Protein 6RB4 (pdb70)

Nearest PDB structures (foldseek):
  6rb4-assembly1_A  TM=1.003E+00  e=6.765E-76  Homo sapiens
  6r5e-assembly2_E  TM=9.962E-01  e=4.484E-69  Homo sapiens
  6r4u-assembly2_E  TM=9.972E-01  e=9.610E-68  Homo sapiens
  6r4t-assembly1_A  TM=9.961E-01  e=1.410E-67  Homo sapiens
  4mhq-assembly1_A  TM=9.924E-01  e=7.721E-68  Homo sapiens

B-factor: mean 31.28, std 14.11, range [12.16, 114.42]

GO terms:
  GO:0000287 magnesium ion binding (F, IDA)
  GO:0003899 DNA-directed RNA polymerase activity (F, IDA)
  GO:0008270 zinc ion binding (F, IDA)
  GO:0032553 ribonucleotide binding (F, IDA)
  GO:0005658 alpha DNA polymerase:primase complex (C, IDA)
  GO:0006269 DNA replication, synthesis of primer (P, IDA)
  GO:0005654 nucleoplasm (C, TAS)
  GO:0005515 protein binding (F, IPI)
  GO:0006270 DNA replication initiation (P, IDA)
  GO:0016020 membrane (C, HDA)

Organism: Homo sapiens (NCBI:txid9606)

Solvent-accessible surface area: 18601 Å² total; per-residue (Å²): 67,61,29,20,82,44,202,62,70,111,87,10,59,126,29,0,137,49,0,0,153,79,2,8,2,21,56,11,0,45,95,0,0,30,3,43,44,100,60,192,74,7,0,30,28,0,0,0,1,0,8,47,129,111,121,106,132,56,79,56,43,7,6,72,68,47,51,41,0,47,131,48,1,48,158,46,31,0,33,70,1,27,0,0,0,7,9,27,66,77,0,67,83,54,133,107,19,166,180,61,32,38,98,32,104,21,1,0,0,1,3,42,2,46,0,47,63,1,59,73,8,18,94,39,17,82,58,50,30,1,16,105,84,0,12,26,0,0,9,0,0,1,79,0,1,4,33,0,0,112,95,59,63,44,21,149,12,48,4,5,1,0,15,0,21,47,2,0,9,0,0,0,0,14,116,76,1,7,132,46,58,45,80,72,1,24,39,10,2,98,74,1,15,25,13,124,47,42,184,137,57,151,41,24,0,136,25,77,102,170,25,88,65,6,19,104,85,0,0,68,10,0,99,141,34,7,105,120,3,0,11,84,44,3,40,2,0,79,57,105,109,1,13,49,97,0,5,42,6,12,37,126,104,14,44,100,80,1,31,108,18,0,110,168,13,153,62,2,66,74,16,8,79,77,1,61,127,7,4,49,140,50,56,75,59,153,180,57,122,104,99,14,48,33,12,20,25,12,0,5,0,10,14,0,1,2,28,27,71,52,92,19,4,83,19,32,80,59,42,10,32,0,0,0,0,1,24,20,114,9,7,41,0,0,0,0,10,42,64,160,123,5,82,133,28,55,1,55,98,3,7,28,3,56,116,0,9,178,46,0,89,107,199,46,27,153,101,9,41,0,25,78,44,1,151,31,0,53,110,14,4,90,53,7,66,170,69,63,259

CATH classification: 3.90.920.10

Structure (mmCIF, N/CA/C/O backbone):
data_6RB4
#
_entry.id   6RB4
#
_cell.length_a   78.659
_cell.length_b   78.659
_cell.length_c   148.335
_cell.angle_alpha   90.00
_cell.angle_beta   90.00
_cell.angle_gamma   90.00
#
_symmetry.space_group_name_H-M   'P 43 21 2'
#
loop_
_entity.id
_entity.type
_entity.pdbx_description
1 polymer 'DNA primase small subunit'
2 non-polymer 1,2-ETHANEDIOL
3 non-polymer 'ZINC ION'
4 water water
#
loop_
_atom_site.group_PDB
_atom_site.id
_atom_site.type_symbol
_atom_site.label_atom_id
_atom_site.label_alt_id
_atom_site.label_comp_id
_atom_site.label_asym_id
_atom_site.label_entity_id
_atom_site.label_seq_id
_atom_site.pdbx_PDB_ins_code
_atom_site.Cartn_x
_atom_site.Cartn_y
_atom_site.Cartn_z
_atom_site.occupancy
_atom_site.B_iso_or_equiv
_atom_site.auth_seq_id
_atom_site.auth_comp_id
_atom_site.auth_asym_id
_atom_site.auth_atom_id
_atom_site.pdbx_PDB_model_num
ATOM 1 N N . GLY A 1 1 ? 8.240 -41.260 -13.824 1.00 31.30 -2 GLY A N 1
ATOM 2 C CA . GLY A 1 1 ? 9.607 -40.809 -14.178 1.00 23.48 -2 GLY A CA 1
ATOM 3 C C . GLY A 1 1 ? 10.651 -41.253 -13.174 1.00 27.76 -2 GLY A C 1
ATOM 4 O O . GLY A 1 1 ? 10.473 -42.243 -12.466 1.00 29.68 -2 GLY A O 1
ATOM 10 N N . THR A 1 2 ? 11.743 -40.500 -13.096 1.00 23.68 -1 THR A N 1
ATOM 11 C CA . THR A 1 2 ? 12.858 -40.820 -12.219 1.00 20.02 -1 THR A CA 1
ATOM 12 C C . THR A 1 2 ? 13.412 -39.547 -11.613 1.00 26.74 -1 THR A C 1
ATOM 13 O O . THR A 1 2 ? 13.332 -38.477 -12.213 1.00 21.78 -1 THR A O 1
ATOM 24 N N . SER A 1 3 ? 13.984 -39.677 -10.419 1.00 22.51 0 SER A N 1
ATOM 25 C CA . SER A 1 3 ? 14.657 -38.557 -9.766 1.00 20.75 0 SER A CA 1
ATOM 26 C C . SER A 1 3 ? 16.144 -38.516 -10.076 1.00 24.84 0 SER A C 1
ATOM 27 O O . SER A 1 3 ? 16.826 -37.580 -9.644 1.00 26.27 0 SER A O 1
ATOM 35 N N . MET A 1 4 ? 16.662 -39.495 -10.815 1.00 22.05 1 MET A N 1
ATOM 36 C CA . MET A 1 4 ? 18.058 -39.548 -11.254 1.00 24.57 1 MET A CA 1
ATOM 37 C C . MET A 1 4 ? 19.030 -39.751 -10.095 1.00 24.50 1 MET A C 1
ATOM 38 O O . MET A 1 4 ? 20.240 -39.569 -10.272 1.00 27.18 1 MET A O 1
ATOM 52 N N . GLU A 1 5 ? 18.530 -40.132 -8.922 1.00 26.77 2 GLU A N 1
ATOM 53 C CA . GLU A 1 5 ? 19.368 -40.260 -7.731 1.00 29.80 2 GLU A CA 1
ATOM 54 C C . GLU A 1 5 ? 20.477 -41.297 -7.929 1.00 30.44 2 GLU A C 1
ATOM 55 O O . GLU A 1 5 ? 20.237 -42.413 -8.399 1.00 32.70 2 GLU A O 1
ATOM 67 N N . THR A 1 6 ? 21.696 -40.917 -7.556 1.00 32.18 3 THR A N 1
ATOM 68 C CA . THR A 1 6 ? 22.823 -41.849 -7.543 1.00 28.18 3 THR A CA 1
ATOM 69 C C . THR A 1 6 ? 22.571 -42.940 -6.519 1.00 33.10 3 THR A C 1
ATOM 70 O O . THR A 1 6 ? 22.285 -42.650 -5.351 1.00 30.36 3 THR A O 1
ATOM 81 N N . PHE A 1 7 ? 22.701 -44.201 -6.950 1.00 28.08 4 PHE A N 1
ATOM 82 C CA . PHE A 1 7 ? 22.447 -45.297 -6.019 1.00 36.97 4 PHE A CA 1
ATOM 83 C C . PHE A 1 7 ? 23.540 -45.409 -4.958 1.00 36.24 4 PHE A C 1
ATOM 84 O O . PHE A 1 7 ? 23.241 -45.676 -3.784 1.00 33.64 4 PHE A O 1
ATOM 101 N N . ASP A 1 8 ? 24.805 -45.207 -5.346 1.00 34.32 5 ASP A N 1
ATOM 102 C CA . ASP A 1 8 ? 25.951 -45.392 -4.452 1.00 33.93 5 ASP A CA 1
ATOM 103 C C . ASP A 1 8 ? 26.866 -44.175 -4.497 1.00 34.70 5 ASP A C 1
ATOM 104 O O . ASP A 1 8 ? 27.766 -44.085 -5.343 1.00 38.30 5 ASP A O 1
ATOM 113 N N . PRO A 1 9 ? 26.669 -43.213 -3.596 1.00 32.18 6 PRO A N 1
ATOM 114 C CA . PRO A 1 9 ? 27.518 -42.018 -3.586 1.00 36.57 6 PRO A CA 1
ATOM 115 C C . PRO A 1 9 ? 28.868 -42.199 -2.908 1.00 32.73 6 PRO A C 1
ATOM 116 O O . PRO A 1 9 ? 29.589 -41.215 -2.743 1.00 30.95 6 PRO A O 1
ATOM 127 N N . THR A 1 10 ? 29.250 -43.419 -2.515 1.00 34.07 7 THR A N 1
ATOM 128 C CA . THR A 1 10 ? 30.576 -43.605 -1.937 1.00 28.49 7 THR A CA 1
ATOM 129 C C . THR A 1 10 ? 31.689 -43.478 -2.969 1.00 25.65 7 THR A C 1
ATOM 130 O O . THR A 1 10 ? 32.846 -43.363 -2.582 1.00 31.24 7 THR A O 1
ATOM 141 N N . GLU A 1 11 ? 31.353 -43.483 -4.267 1.00 31.98 8 GLU A N 1
ATOM 142 C CA . GLU A 1 11 ? 32.321 -43.263 -5.329 1.00 34.57 8 GLU A CA 1
ATOM 143 C C . GLU A 1 11 ? 32.722 -41.798 -5.480 1.00 21.98 8 GLU A C 1
ATOM 144 O O . GLU A 1 11 ? 33.772 -41.520 -6.078 1.00 27.66 8 GLU A O 1
ATOM 156 N N . LEU A 1 12 ? 31.944 -40.899 -4.916 1.00 25.61 9 LEU A N 1
ATOM 157 C CA . LEU A 1 12 ? 32.082 -39.481 -5.255 1.00 28.96 9 LEU A CA 1
ATOM 158 C C . LEU A 1 12 ? 33.454 -38.922 -4.909 1.00 25.89 9 LEU A C 1
ATOM 159 O O . LEU A 1 12 ? 34.066 -38.241 -5.761 1.00 24.06 9 LEU A O 1
ATOM 175 N N . PRO A 1 13 ? 34.025 -39.181 -3.723 1.00 24.25 10 PRO A N 1
ATOM 176 C CA . PRO A 1 13 ? 35.327 -38.568 -3.410 1.00 23.38 10 PRO A CA 1
ATOM 177 C C . PRO A 1 13 ? 36.410 -38.817 -4.443 1.00 23.32 10 PRO A C 1
ATOM 178 O O . PRO A 1 13 ? 37.102 -37.887 -4.865 1.00 22.78 10 PRO A O 1
ATOM 189 N N . GLU A 1 14 ? 36.628 -40.084 -4.863 1.00 22.06 11 GLU A N 1
ATOM 190 C CA . GLU A 1 14 ? 37.702 -40.327 -5.799 1.00 23.16 11 GLU A CA 1
ATOM 191 C C . GLU A 1 14 ? 37.377 -39.777 -7.180 1.00 19.65 11 GLU A C 1
ATOM 192 O O . GLU A 1 14 ? 38.290 -39.395 -7.915 1.00 21.66 11 GLU A O 1
ATOM 204 N N . LEU A 1 15 ? 36.092 -39.729 -7.533 1.00 20.23 12 LEU A N 1
ATOM 205 C CA . LEU A 1 15 ? 35.720 -39.159 -8.833 1.00 22.47 12 LEU A CA 1
ATOM 206 C C . LEU A 1 15 ? 35.874 -37.637 -8.834 1.00 17.86 12 LEU A C 1
ATOM 207 O O . LEU A 1 15 ? 36.472 -37.091 -9.771 1.00 20.80 12 LEU A O 1
ATOM 223 N N . LEU A 1 16 ? 35.423 -36.990 -7.759 1.00 22.97 13 LEU A N 1
ATOM 224 C CA . LEU A 1 16 ? 35.621 -35.535 -7.619 1.00 20.24 13 LEU A CA 1
ATOM 225 C C . LEU A 1 16 ? 37.089 -35.170 -7.666 1.00 25.47 13 LEU A C 1
ATOM 226 O O . LEU A 1 16 ? 37.495 -34.207 -8.342 1.00 21.67 13 LEU A O 1
ATOM 242 N N . LYS A 1 17 ? 37.942 -35.928 -6.959 1.00 22.78 14 LYS A N 1
ATOM 243 C CA . LYS A 1 17 ? 39.363 -35.599 -6.972 1.00 20.95 14 LYS A CA 1
ATOM 244 C C . LYS A 1 17 ? 39.911 -35.590 -8.388 1.00 19.31 14 LYS A C 1
ATOM 245 O O . LYS A 1 17 ? 40.673 -34.700 -8.769 1.00 24.47 14 LYS A O 1
ATOM 264 N N . LEU A 1 18 ? 39.530 -36.597 -9.193 1.00 18.97 15 LEU A N 1
ATOM 265 C CA . LEU A 1 18 ? 39.991 -36.662 -10.570 1.00 17.38 15 LEU A CA 1
ATOM 266 C C . LEU A 1 18 ? 39.396 -35.521 -11.405 1.00 20.19 15 LEU A C 1
ATOM 267 O O . LEU A 1 18 ? 40.085 -34.915 -12.224 1.00 22.92 15 LEU A O 1
ATOM 283 N N . TYR A 1 19 ? 38.122 -35.271 -11.224 1.00 20.62 16 TYR A N 1
ATOM 284 C CA . TYR A 1 19 ? 37.441 -34.194 -11.966 1.00 21.41 16 TYR A CA 1
ATOM 285 C C . TYR A 1 19 ? 38.100 -32.842 -11.701 1.00 21.05 16 TYR A C 1
ATOM 286 O O . TYR A 1 19 ? 38.472 -32.121 -12.633 1.00 21.74 16 TYR A O 1
ATOM 304 N N . TYR A 1 20 ? 38.270 -32.496 -10.435 1.00 20.63 17 TYR A N 1
ATOM 305 C CA . TYR A 1 20 ? 38.899 -31.219 -10.104 1.00 20.91 17 TYR A CA 1
ATOM 306 C C . TYR A 1 20 ? 40.376 -31.150 -10.493 1.00 22.85 17 TYR A C 1
ATOM 307 O O . TYR A 1 20 ? 40.919 -30.065 -10.663 1.00 22.38 17 TYR A O 1
ATOM 325 N N . ARG A 1 21 ? 41.072 -32.278 -10.646 1.00 23.02 18 ARG A N 1
ATOM 326 C CA . ARG A 1 21 ? 42.461 -32.214 -11.039 1.00 25.13 18 ARG A CA 1
ATOM 327 C C . ARG A 1 21 ? 42.626 -32.077 -12.547 1.00 23.29 18 ARG A C 1
ATOM 328 O O . ARG A 1 21 ? 43.532 -31.375 -13.013 1.00 28.58 18 ARG A O 1
ATOM 349 N N . ARG A 1 22 ? 41.761 -32.726 -13.326 1.00 22.69 19 ARG A N 1
ATOM 350 C CA . ARG A 1 22 ? 42.005 -32.880 -14.747 1.00 25.93 19 ARG A CA 1
ATOM 351 C C . ARG A 1 22 ? 40.909 -32.379 -15.683 1.00 22.30 19 ARG A C 1
ATOM 352 O O . ARG A 1 22 ? 41.184 -32.258 -16.886 1.00 24.49 19 ARG A O 1
ATOM 373 N N . LEU A 1 23 ? 39.692 -32.107 -15.205 1.00 24.03 20 LEU A N 1
ATOM 374 C CA . LEU A 1 23 ? 38.588 -31.811 -16.117 1.00 20.66 20 LEU A CA 1
ATOM 375 C C . LEU A 1 23 ? 37.892 -30.475 -15.866 1.00 21.90 20 LEU A C 1
ATOM 376 O O . LEU A 1 23 ? 37.388 -29.876 -16.825 1.00 22.82 20 LEU A O 1
ATOM 392 N N . PHE A 1 24 ? 37.792 -30.019 -14.622 1.00 22.64 21 PHE A N 1
ATOM 393 C CA . PHE A 1 24 ? 37.109 -28.761 -14.342 1.00 19.85 21 PHE A CA 1
ATOM 394 C C . PHE A 1 24 ? 37.786 -27.638 -15.123 1.00 22.29 21 PHE A C 1
ATOM 395 O O . PHE A 1 24 ? 39.014 -27.487 -15.054 1.00 22.49 21 PHE A O 1
ATOM 412 N N . PRO A 1 25 ? 37.026 -26.817 -15.863 1.00 20.64 22 PRO A N 1
ATOM 413 C CA . PRO A 1 25 ? 37.656 -25.815 -16.757 1.00 24.89 22 PRO A CA 1
ATOM 414 C C . PRO A 1 25 ? 38.062 -24.524 -16.048 1.00 21.45 22 PRO A C 1
ATOM 415 O O . PRO A 1 25 ? 37.409 -23.479 -16.139 1.00 19.60 22 PRO A O 1
ATOM 426 N N . TYR A 1 26 ? 39.190 -24.573 -15.332 1.00 18.40 23 TYR A N 1
ATOM 427 C CA . TYR A 1 26 ? 39.568 -23.461 -14.460 1.00 20.51 23 TYR A CA 1
ATOM 428 C C . TYR A 1 26 ? 39.836 -22.179 -15.238 1.00 19.19 23 TYR A C 1
ATOM 429 O O . TYR A 1 26 ? 39.413 -21.097 -14.815 1.00 20.21 23 TYR A O 1
ATOM 447 N N A SER A 1 27 ? 40.538 -22.266 -16.367 0.33 20.78 24 SER A N 1
ATOM 448 N N B SER A 1 27 ? 40.554 -22.267 -16.353 0.67 20.71 24 SER A N 1
ATOM 449 C CA A SER A 1 27 ? 40.937 -21.048 -17.069 0.33 22.73 24 SER A CA 1
ATOM 450 C CA B SER A 1 27 ? 40.926 -21.052 -17.075 0.67 22.74 24 SER A CA 1
ATOM 451 C C A SER A 1 27 ? 39.731 -20.334 -17.674 0.33 20.73 24 SER A C 1
ATOM 452 C C B SER A 1 27 ? 39.691 -20.336 -17.603 0.67 20.66 24 SER A C 1
ATOM 453 O O A SER A 1 27 ? 39.697 -19.097 -17.724 0.33 23.03 24 SER A O 1
ATOM 454 O O B SER A 1 27 ? 39.588 -19.100 -17.511 0.67 23.00 24 SER A O 1
ATOM 469 N N . GLN A 1 28 ? 38.739 -21.094 -18.146 1.00 19.85 25 GLN A N 1
ATOM 470 C CA . GLN A 1 28 ? 37.500 -20.492 -18.627 1.00 20.73 25 GLN A CA 1
ATOM 471 C C . GLN A 1 28 ? 36.665 -19.955 -17.477 1.00 18.26 25 GLN A C 1
ATOM 472 O O . GLN A 1 28 ? 36.075 -18.871 -17.575 1.00 18.20 25 GLN A O 1
ATOM 487 N N . TYR A 1 29 ? 36.617 -20.682 -16.356 1.00 18.93 26 TYR A N 1
ATOM 488 C CA . TYR A 1 29 ? 35.864 -20.270 -15.182 1.00 18.38 26 TYR A CA 1
ATOM 489 C C . TYR A 1 29 ? 36.387 -18.952 -14.617 1.00 16.92 26 TYR A C 1
ATOM 490 O O . TYR A 1 29 ? 35.596 -18.066 -14.271 1.00 18.74 26 TYR A O 1
ATOM 508 N N . TYR A 1 30 ? 37.696 -18.816 -14.521 1.00 19.15 27 TYR A N 1
ATOM 509 C CA . TYR A 1 30 ? 38.285 -17.565 -14.070 1.00 19.54 27 TYR A CA 1
ATOM 510 C C . TYR A 1 30 ? 38.066 -16.458 -15.085 1.00 19.91 27 TYR A C 1
ATOM 511 O O . TYR A 1 30 ? 37.741 -15.326 -14.701 1.00 21.62 27 TYR A O 1
ATOM 529 N N . ARG A 1 31 ? 38.219 -16.759 -16.377 1.00 21.13 28 ARG A N 1
ATOM 530 C CA . ARG A 1 31 ? 37.914 -15.755 -17.396 1.00 19.32 28 ARG A CA 1
ATOM 531 C C . ARG A 1 31 ? 36.505 -15.218 -17.231 1.00 19.95 28 ARG A C 1
ATOM 532 O O . ARG A 1 31 ? 36.255 -14.023 -17.453 1.00 19.81 28 ARG A O 1
ATOM 553 N N . TRP A 1 32 ? 35.556 -16.080 -16.855 1.00 16.62 29 TRP A N 1
ATOM 554 C CA . TRP A 1 32 ? 34.205 -15.628 -16.593 1.00 15.26 29 TRP A CA 1
ATOM 555 C C . TRP A 1 32 ? 34.166 -14.661 -15.414 1.00 18.87 29 TRP A C 1
ATOM 556 O O . TRP A 1 32 ? 33.815 -13.478 -15.561 1.00 18.63 29 TRP A O 1
ATOM 577 N N . LEU A 1 33 ? 34.506 -15.144 -14.219 1.00 17.44 30 LEU A N 1
ATOM 578 C CA . LEU A 1 33 ? 34.251 -14.385 -13.010 1.00 16.95 30 LEU A CA 1
ATOM 579 C C . LEU A 1 33 ? 35.262 -13.236 -12.799 1.00 16.15 30 LEU A C 1
ATOM 580 O O . LEU A 1 33 ? 34.986 -12.387 -11.961 1.00 21.43 30 LEU A O 1
ATOM 596 N N . ASN A 1 34 ? 36.348 -13.222 -13.533 1.00 18.07 31 ASN A N 1
ATOM 597 C CA . ASN A 1 34 ? 37.259 -12.070 -13.533 1.00 20.53 31 ASN A CA 1
ATOM 598 C C . ASN A 1 34 ? 36.750 -10.953 -14.426 1.00 22.10 31 ASN A C 1
ATOM 599 O O . ASN A 1 34 ? 37.225 -9.806 -14.299 1.00 21.66 31 ASN A O 1
ATOM 610 N N . TYR A 1 35 ? 35.806 -11.248 -15.315 1.00 19.97 32 TYR A N 1
ATOM 611 C CA . TYR A 1 35 ? 35.149 -10.245 -16.186 1.00 21.26 32 TYR A CA 1
ATOM 612 C C . TYR A 1 35 ? 36.175 -9.287 -16.797 1.00 22.27 32 TYR A C 1
ATOM 613 O O . TYR A 1 35 ? 36.047 -8.058 -16.728 1.00 23.09 32 TYR A O 1
ATOM 631 N N . GLY A 1 36 ? 37.176 -9.858 -17.450 1.00 21.14 33 GLY A N 1
ATOM 632 C CA . GLY A 1 36 ? 38.142 -9.098 -18.207 1.00 21.67 33 GLY A CA 1
ATOM 633 C C . GLY A 1 36 ? 39.148 -8.343 -17.378 1.00 26.95 33 GLY A C 1
ATOM 634 O O . GLY A 1 36 ? 39.989 -7.632 -17.951 1.00 28.79 33 GLY A O 1
ATOM 638 N N . GLY A 1 37 ? 39.085 -8.454 -16.057 1.00 21.16 34 GLY A N 1
ATOM 639 C CA . GLY A 1 37 ? 40.024 -7.765 -15.195 1.00 24.02 34 GLY A CA 1
ATOM 640 C C . GLY A 1 37 ? 39.848 -6.271 -15.154 1.00 31.62 34 GLY A C 1
ATOM 641 O O . GLY A 1 37 ? 40.735 -5.575 -14.653 1.00 35.84 34 GLY A O 1
ATOM 645 N N . VAL A 1 38 ? 38.720 -5.758 -15.642 1.00 26.87 35 VAL A N 1
ATOM 646 C CA . VAL A 1 38 ? 38.567 -4.303 -15.775 1.00 37.61 35 VAL A CA 1
ATOM 647 C C . VAL A 1 38 ? 37.880 -3.667 -14.576 1.00 38.96 35 VAL A C 1
ATOM 648 O O . VAL A 1 38 ? 37.695 -2.441 -14.552 1.00 32.38 35 VAL A O 1
ATOM 661 N N . ILE A 1 39 ? 37.494 -4.452 -13.577 1.00 24.21 36 ILE A N 1
ATOM 662 C CA . ILE A 1 39 ? 37.082 -3.945 -12.277 1.00 26.22 36 ILE A CA 1
ATOM 663 C C . ILE A 1 39 ? 38.029 -4.522 -11.240 1.00 33.65 36 ILE A C 1
ATOM 664 O O . ILE A 1 39 ? 38.098 -5.749 -11.059 1.00 26.31 36 ILE A O 1
ATOM 680 N N . LYS A 1 40 ? 38.764 -3.644 -10.567 1.00 28.78 37 LYS A N 1
ATOM 681 C CA . LYS A 1 40 ? 39.743 -4.083 -9.582 1.00 32.89 37 LYS A CA 1
ATOM 682 C C . LYS A 1 40 ? 39.059 -4.848 -8.456 1.00 25.80 37 LYS A C 1
ATOM 683 O O . LYS A 1 40 ? 38.042 -4.394 -7.909 1.00 27.57 37 LYS A O 1
ATOM 702 N N . ASN A 1 41 ? 39.627 -6.008 -8.123 1.00 26.80 38 ASN A N 1
ATOM 703 C CA . ASN A 1 41 ? 39.187 -6.849 -7.019 1.00 27.94 38 ASN A CA 1
ATOM 704 C C . ASN A 1 41 ? 37.861 -7.548 -7.283 1.00 25.55 38 ASN A C 1
ATOM 705 O O . ASN A 1 41 ? 37.240 -8.047 -6.339 1.00 24.58 38 ASN A O 1
ATOM 716 N N . TYR A 1 42 ? 37.388 -7.582 -8.537 1.00 21.34 39 TYR A N 1
ATOM 717 C CA . TYR A 1 42 ? 36.057 -8.147 -8.779 1.00 19.66 39 TYR A CA 1
ATOM 718 C C . TYR A 1 42 ? 36.041 -9.645 -8.482 1.00 18.48 39 TYR A C 1
ATOM 719 O O . TYR A 1 42 ? 35.079 -10.138 -7.891 1.00 20.07 39 TYR A O 1
ATOM 737 N N . PHE A 1 43 ? 37.074 -10.363 -8.915 1.00 17.12 40 PHE A N 1
ATOM 738 C CA . PHE A 1 43 ? 37.182 -11.794 -8.603 1.00 17.33 40 PHE A CA 1
ATOM 739 C C . PHE A 1 43 ? 37.514 -12.006 -7.134 1.00 21.30 40 PHE A C 1
ATOM 740 O O . PHE A 1 43 ? 36.961 -12.904 -6.483 1.00 20.33 40 PHE A O 1
ATOM 757 N N . GLN A 1 44 ? 38.429 -11.191 -6.598 1.00 21.91 41 GLN A N 1
ATOM 758 C CA . GLN A 1 44 ? 38.873 -11.363 -5.223 1.00 19.67 41 GLN A CA 1
ATOM 759 C C . GLN A 1 44 ? 37.784 -11.087 -4.208 1.00 16.73 41 GLN A C 1
ATOM 760 O O . GLN A 1 44 ? 37.864 -11.574 -3.082 1.00 20.79 41 GLN A O 1
ATOM 774 N N . HIS A 1 45 ? 36.769 -10.259 -4.537 1.00 16.16 42 HIS A N 1
ATOM 775 C CA . HIS A 1 45 ? 35.662 -9.970 -3.636 1.00 15.09 42 HIS A CA 1
ATOM 776 C C . HIS A 1 45 ? 34.420 -10.876 -3.865 1.00 15.84 42 HIS A C 1
ATOM 777 O O . HIS A 1 45 ? 33.386 -10.661 -3.236 1.00 17.62 42 HIS A O 1
ATOM 791 N N . ARG A 1 46 ? 34.553 -11.901 -4.706 1.00 18.11 43 ARG A N 1
ATOM 792 C CA . ARG A 1 46 ? 33.451 -12.824 -4.969 1.00 14.80 43 ARG A CA 1
ATOM 793 C C . ARG A 1 46 ? 33.363 -13.864 -3.849 1.00 16.62 43 ARG A C 1
ATOM 794 O O . ARG A 1 46 ? 34.370 -14.495 -3.509 1.00 17.77 43 ARG A O 1
ATOM 815 N N . GLU A 1 47 ? 32.170 -14.066 -3.311 1.00 17.79 44 GLU A N 1
ATOM 816 C CA . GLU A 1 47 ? 31.972 -15.178 -2.386 1.00 19.42 44 GLU A CA 1
ATOM 817 C C . GLU A 1 47 ? 31.776 -16.488 -3.146 1.00 19.88 44 GLU A C 1
ATOM 818 O O . GLU A 1 47 ? 30.935 -16.580 -4.048 1.00 18.37 44 GLU A O 1
ATOM 830 N N . PHE A 1 48 ? 32.513 -17.499 -2.733 1.00 15.18 45 PHE A N 1
ATOM 831 C CA . PHE A 1 48 ? 32.196 -18.896 -3.040 1.00 17.87 45 PHE A CA 1
ATOM 832 C C . PHE A 1 48 ? 31.770 -19.595 -1.749 1.00 24.28 45 PHE A C 1
ATOM 833 O O . PHE A 1 48 ? 32.181 -19.222 -0.643 1.00 20.00 45 PHE A O 1
ATOM 850 N N . SER A 1 49 ? 30.923 -20.618 -1.883 1.00 20.78 46 SER A N 1
ATOM 851 C CA . SER A 1 49 ? 30.569 -21.461 -0.748 1.00 19.27 46 SER A CA 1
ATOM 852 C C . SER A 1 49 ? 30.739 -22.915 -1.170 1.00 18.38 46 SER A C 1
ATOM 853 O O . SER A 1 49 ? 30.100 -23.344 -2.137 1.00 22.93 46 SER A O 1
ATOM 861 N N . PHE A 1 50 ? 31.590 -23.653 -0.449 1.00 17.84 47 PHE A N 1
ATOM 862 C CA . PHE A 1 50 ? 31.868 -25.057 -0.731 1.00 18.77 47 PHE A CA 1
ATOM 863 C C . PHE A 1 50 ? 31.074 -25.954 0.215 1.00 18.53 47 PHE A C 1
ATOM 864 O O . PHE A 1 50 ? 31.080 -25.747 1.432 1.00 21.27 47 PHE A O 1
ATOM 881 N N . THR A 1 51 ? 30.389 -26.958 -0.337 1.00 17.03 48 THR A N 1
ATOM 882 C CA . THR A 1 51 ? 29.761 -27.976 0.484 1.00 22.25 48 THR A CA 1
ATOM 883 C C . THR A 1 51 ? 30.652 -29.208 0.485 1.00 18.84 48 THR A C 1
ATOM 884 O O . THR A 1 51 ? 31.124 -29.628 -0.564 1.00 19.03 48 THR A O 1
ATOM 895 N N . LEU A 1 52 ? 30.914 -29.740 1.678 1.00 22.42 49 LEU A N 1
ATOM 896 C CA . LEU A 1 52 ? 31.728 -30.927 1.859 1.00 22.37 49 LEU A CA 1
ATOM 897 C C . LEU A 1 52 ? 30.820 -32.129 2.136 1.00 21.67 49 LEU A C 1
ATOM 898 O O . LEU A 1 52 ? 29.607 -32.089 1.888 1.00 21.21 49 LEU A O 1
ATOM 914 N N . LYS A 1 53 ? 31.401 -33.216 2.650 1.00 21.55 50 LYS A N 1
ATOM 915 C CA . LYS A 1 53 ? 30.596 -34.378 3.018 1.00 23.65 50 LYS A CA 1
ATOM 916 C C . LYS A 1 53 ? 29.586 -34.000 4.101 1.00 20.02 50 LYS A C 1
ATOM 917 O O . LYS A 1 53 ? 29.809 -33.107 4.919 1.00 20.82 50 LYS A O 1
ATOM 936 N N . ASP A 1 54 ? 28.458 -34.712 4.102 1.00 21.78 51 ASP A N 1
ATOM 937 C CA . ASP A 1 54 ? 27.448 -34.597 5.154 1.00 19.61 51 ASP A CA 1
ATOM 938 C C . ASP A 1 54 ? 26.760 -33.229 5.171 1.00 19.54 51 ASP A C 1
ATOM 939 O O . ASP A 1 54 ? 26.342 -32.758 6.224 1.00 22.97 51 ASP A O 1
ATOM 948 N N . ASP A 1 55 ? 26.691 -32.564 4.020 1.00 21.99 52 ASP A N 1
ATOM 949 C CA . ASP A 1 55 ? 25.996 -31.276 3.909 1.00 20.67 52 ASP A CA 1
ATOM 950 C C . ASP A 1 55 ? 26.612 -30.199 4.811 1.00 23.32 52 ASP A C 1
ATOM 951 O O . ASP A 1 55 ? 25.940 -29.229 5.189 1.00 23.59 52 ASP A O 1
ATOM 960 N N . ILE A 1 56 ? 27.866 -30.369 5.193 1.00 21.19 53 ILE A N 1
ATOM 961 C CA . ILE A 1 56 ? 28.600 -29.330 5.901 1.00 22.03 53 ILE A CA 1
ATOM 962 C C . ILE A 1 56 ? 29.158 -28.380 4.847 1.00 19.46 53 ILE A C 1
ATOM 963 O O . ILE A 1 56 ? 29.754 -28.821 3.864 1.00 23.53 53 ILE A O 1
ATOM 979 N N . TYR A 1 57 ? 28.918 -27.090 5.014 1.00 20.91 54 TYR A N 1
ATOM 980 C CA . TYR A 1 57 ? 29.384 -26.125 4.030 1.00 19.94 54 TYR A CA 1
ATOM 981 C C . TYR A 1 57 ? 30.069 -24.956 4.725 1.00 19.18 54 TYR A C 1
ATOM 982 O O . TYR A 1 57 ? 29.881 -24.695 5.909 1.00 19.30 54 TYR A O 1
ATOM 1000 N N A ILE A 1 58 ? 30.879 -24.260 3.939 0.54 23.41 55 ILE A N 1
ATOM 1001 N N B ILE A 1 58 ? 30.889 -24.238 3.965 0.46 23.41 55 ILE A N 1
ATOM 1002 C CA A ILE A 1 58 ? 31.630 -23.100 4.392 0.54 23.23 55 ILE A CA 1
ATOM 1003 C CA B ILE A 1 58 ? 31.630 -23.098 4.498 0.46 23.24 55 ILE A CA 1
ATOM 1004 C C A ILE A 1 58 ? 31.193 -21.915 3.543 0.54 23.96 55 ILE A C 1
ATOM 1005 C C B ILE A 1 58 ? 31.380 -21.897 3.599 0.46 24.40 55 ILE A C 1
ATOM 1006 O O A ILE A 1 58 ? 31.131 -22.008 2.311 0.54 25.45 55 ILE A O 1
ATOM 1007 O O B ILE A 1 58 ? 31.642 -21.956 2.389 0.46 25.25 55 ILE A O 1
ATOM 1038 N N . ARG A 1 59 ? 30.885 -20.820 4.193 1.00 25.22 56 ARG A N 1
ATOM 1039 C CA . ARG A 1 59 ? 30.529 -19.600 3.481 1.00 22.67 56 ARG A CA 1
ATOM 1040 C C . ARG A 1 59 ? 31.694 -18.613 3.472 1.00 28.53 56 ARG A C 1
ATOM 1041 O O . ARG A 1 59 ? 32.696 -18.767 4.183 1.00 26.06 56 ARG A O 1
ATOM 1063 N N . TYR A 1 60 ? 31.550 -17.614 2.612 1.00 23.60 57 TYR A N 1
ATOM 1064 C CA . TYR A 1 60 ? 32.465 -16.468 2.581 1.00 22.63 57 TYR A CA 1
ATOM 1065 C C . TYR A 1 60 ? 33.898 -16.895 2.281 1.00 30.45 57 TYR A C 1
ATOM 1066 O O . TYR A 1 60 ? 34.862 -16.349 2.812 1.00 25.13 57 TYR A O 1
ATOM 1084 N N A GLN A 1 61 ? 34.046 -17.855 1.375 0.54 20.15 58 GLN A N 1
ATOM 1085 N N B GLN A 1 61 ? 34.049 -17.885 1.419 0.46 20.16 58 GLN A N 1
ATOM 1086 C CA A GLN A 1 61 ? 35.338 -18.216 0.818 0.54 22.41 58 GLN A CA 1
ATOM 1087 C CA B GLN A 1 61 ? 35.347 -18.176 0.847 0.46 22.45 58 GLN A CA 1
ATOM 1088 C C A GLN A 1 61 ? 35.664 -17.346 -0.395 0.54 22.23 58 GLN A C 1
ATOM 1089 C C B GLN A 1 61 ? 35.633 -17.207 -0.293 0.46 22.52 58 GLN A C 1
ATOM 1090 O O A GLN A 1 61 ? 34.801 -17.064 -1.226 0.54 21.43 58 GLN A O 1
ATOM 1091 O O B GLN A 1 61 ? 34.715 -16.712 -0.960 0.46 18.68 58 GLN A O 1
ATOM 1118 N N . SER A 1 62 ? 36.913 -16.900 -0.483 1.00 23.49 59 SER A N 1
ATOM 1119 C CA . SER A 1 62 ? 37.318 -16.048 -1.587 1.00 22.60 59 SER A CA 1
ATOM 1120 C C . SER A 1 62 ? 38.772 -16.312 -1.896 1.00 22.15 59 SER A C 1
ATOM 1121 O O . SER A 1 62 ? 39.508 -16.896 -1.091 1.00 22.04 59 SER A O 1
ATOM 1130 N N . PHE A 1 63 ? 39.197 -15.889 -3.080 1.00 24.15 60 PHE A N 1
ATOM 1131 C CA . PHE A 1 63 ? 40.474 -16.312 -3.609 1.00 22.84 60 PHE A CA 1
ATOM 1132 C C . PHE A 1 63 ? 41.199 -15.152 -4.286 1.00 21.57 60 PHE A C 1
ATOM 1133 O O . PHE A 1 63 ? 40.570 -14.209 -4.769 1.00 26.17 60 PHE A O 1
ATOM 1150 N N . ASN A 1 64 ? 42.526 -15.256 -4.298 1.00 24.89 61 ASN A N 1
ATOM 1151 C CA . ASN A 1 64 ? 43.357 -14.172 -4.802 1.00 25.02 61 ASN A CA 1
ATOM 1152 C C . ASN A 1 64 ? 43.445 -14.164 -6.316 1.00 27.31 61 ASN A C 1
ATOM 1153 O O . ASN A 1 64 ? 43.599 -13.092 -6.922 1.00 27.87 61 ASN A O 1
ATOM 1164 N N . ASN A 1 65 ? 43.387 -15.337 -6.937 1.00 22.96 62 ASN A N 1
ATOM 1165 C CA . ASN A 1 65 ? 43.649 -15.496 -8.359 1.00 20.56 62 ASN A CA 1
ATOM 1166 C C . ASN A 1 65 ? 43.245 -16.909 -8.752 1.00 20.34 62 ASN A C 1
ATOM 1167 O O . ASN A 1 65 ? 42.742 -17.674 -7.927 1.00 21.83 62 ASN A O 1
ATOM 1178 N N . GLN A 1 66 ? 43.501 -17.246 -10.010 1.00 20.60 63 GLN A N 1
ATOM 1179 C CA . GLN A 1 66 ? 43.072 -18.549 -10.521 1.00 20.44 63 GLN A CA 1
ATOM 1180 C C . GLN A 1 66 ? 43.815 -19.682 -9.820 1.00 25.30 63 GLN A C 1
ATOM 1181 O O . GLN A 1 66 ? 43.219 -20.704 -9.472 1.00 22.21 63 GLN A O 1
ATOM 1195 N N . SER A 1 67 ? 45.121 -19.516 -9.616 1.00 25.92 64 SER A N 1
ATOM 1196 C CA . SER A 1 67 ? 45.919 -20.554 -8.970 1.00 23.25 64 SER A CA 1
ATOM 1197 C C . SER A 1 67 ? 45.407 -20.870 -7.573 1.00 22.44 64 SER A C 1
ATOM 1198 O O . SER A 1 67 ? 45.293 -22.043 -7.191 1.00 24.14 64 SER A O 1
ATOM 1206 N N A ASP A 1 68 ? 45.134 -19.836 -6.783 0.58 21.85 65 ASP A N 1
ATOM 1207 N N B ASP A 1 68 ? 45.055 -19.849 -6.793 0.42 21.84 65 ASP A N 1
ATOM 1208 C CA A ASP A 1 68 ? 44.575 -20.017 -5.453 0.58 23.12 65 ASP A CA 1
ATOM 1209 C CA B ASP A 1 68 ? 44.602 -20.091 -5.427 0.42 23.18 65 ASP A CA 1
ATOM 1210 C C A ASP A 1 68 ? 43.322 -20.875 -5.523 0.58 23.06 65 ASP A C 1
ATOM 1211 C C B ASP A 1 68 ? 43.231 -20.762 -5.390 0.42 23.24 65 ASP A C 1
ATOM 1212 O O A ASP A 1 68 ? 43.212 -21.897 -4.839 0.58 20.24 65 ASP A O 1
ATOM 1213 O O B ASP A 1 68 ? 42.941 -21.530 -4.463 0.42 21.27 65 ASP A O 1
ATOM 1230 N N . LEU A 1 69 ? 42.364 -20.474 -6.366 1.00 21.56 66 LEU A N 1
ATOM 1231 C CA . LEU A 1 69 ? 41.109 -21.214 -6.472 1.00 21.36 66 LEU A CA 1
ATOM 1232 C C . LEU A 1 69 ? 41.364 -22.667 -6.854 1.00 20.95 66 LEU A C 1
ATOM 1233 O O . LEU A 1 69 ? 40.786 -23.586 -6.254 1.00 22.45 66 LEU A O 1
ATOM 1250 N N . GLU A 1 70 ? 42.182 -22.886 -7.872 1.00 18.53 67 GLU A N 1
ATOM 1251 C CA . GLU A 1 70 ? 42.556 -24.247 -8.271 1.00 23.48 67 GLU A CA 1
ATOM 1252 C C . GLU A 1 70 ? 43.049 -25.064 -7.079 1.00 25.33 67 GLU A C 1
ATOM 1253 O O . GLU A 1 70 ? 42.605 -26.206 -6.846 1.00 23.03 67 GLU A O 1
ATOM 1265 N N . LYS A 1 71 ? 43.978 -24.497 -6.309 1.00 25.78 68 LYS A N 1
ATOM 1266 C CA . LYS A 1 71 ? 44.591 -25.262 -5.230 1.00 23.15 68 LYS A CA 1
ATOM 1267 C C . LYS A 1 71 ? 43.596 -25.572 -4.127 1.00 25.15 68 LYS A C 1
ATOM 1268 O O . LYS A 1 71 ? 43.607 -26.681 -3.576 1.00 24.40 68 LYS A O 1
ATOM 1287 N N A GLU A 1 72 ? 42.722 -24.619 -3.783 0.51 22.47 69 GLU A N 1
ATOM 1288 N N B GLU A 1 72 ? 42.712 -24.625 -3.802 0.49 22.48 69 GLU A N 1
ATOM 1289 C CA A GLU A 1 72 ? 41.746 -24.887 -2.738 0.51 25.50 69 GLU A CA 1
ATOM 1290 C CA B GLU A 1 72 ? 41.747 -24.869 -2.743 0.49 25.48 69 GLU A CA 1
ATOM 1291 C C A GLU A 1 72 ? 40.717 -25.911 -3.207 0.51 25.71 69 GLU A C 1
ATOM 1292 C C B GLU A 1 72 ? 40.671 -25.855 -3.189 0.49 25.74 69 GLU A C 1
ATOM 1293 O O A GLU A 1 72 ? 40.294 -26.773 -2.432 0.51 24.49 69 GLU A O 1
ATOM 1294 O O B GLU A 1 72 ? 40.164 -26.630 -2.369 0.49 24.34 69 GLU A O 1
ATOM 1317 N N . MET A 1 73 ? 40.276 -25.812 -4.466 1.00 22.04 70 MET A N 1
ATOM 1318 C CA . MET A 1 73 ? 39.296 -26.779 -4.959 1.00 22.69 70 MET A CA 1
ATOM 1319 C C . MET A 1 73 ? 39.892 -28.182 -4.970 1.00 23.72 70 MET A C 1
ATOM 1320 O O . MET A 1 73 ? 39.196 -29.158 -4.639 1.00 22.38 70 MET A O 1
ATOM 1334 N N . GLN A 1 74 ? 41.170 -28.299 -5.340 1.00 20.70 71 GLN A N 1
ATOM 1335 C CA . GLN A 1 74 ? 41.830 -29.609 -5.370 1.00 20.97 71 GLN A CA 1
ATOM 1336 C C . GLN A 1 74 ? 42.129 -30.111 -3.964 1.00 26.68 71 GLN A C 1
ATOM 1337 O O . GLN A 1 74 ? 42.156 -31.327 -3.739 1.00 24.89 71 GLN A O 1
ATOM 1351 N N . LYS A 1 75 ? 42.305 -29.210 -3.005 1.00 29.09 72 LYS A N 1
ATOM 1352 C CA . LYS A 1 75 ? 42.525 -29.600 -1.612 1.00 25.83 72 LYS A CA 1
ATOM 1353 C C . LYS A 1 75 ? 41.224 -30.030 -0.933 1.00 31.88 72 LYS A C 1
ATOM 1354 O O . LYS A 1 75 ? 41.174 -31.059 -0.253 1.00 25.28 72 LYS A O 1
ATOM 1373 N N A MET A 1 76 ? 40.154 -29.271 -1.117 0.58 24.85 73 MET A N 1
ATOM 1374 N N B MET A 1 76 ? 40.156 -29.257 -1.102 0.42 24.91 73 MET A N 1
ATOM 1375 C CA A MET A 1 76 ? 38.914 -29.532 -0.405 0.58 26.98 73 MET A CA 1
ATOM 1376 C CA B MET A 1 76 ? 38.906 -29.537 -0.409 0.42 26.98 73 MET A CA 1
ATOM 1377 C C A MET A 1 76 ? 37.977 -30.469 -1.159 0.58 22.21 73 MET A C 1
ATOM 1378 C C B MET A 1 76 ? 38.024 -30.540 -1.150 0.42 22.35 73 MET A C 1
ATOM 1379 O O A MET A 1 76 ? 37.101 -31.067 -0.532 0.58 27.25 73 MET A O 1
ATOM 1380 O O B MET A 1 76 ? 37.230 -31.234 -0.512 0.42 27.01 73 MET A O 1
ATOM 1407 N N . ASN A 1 77 ? 38.173 -30.635 -2.469 1.00 22.14 74 ASN A N 1
ATOM 1408 C CA . ASN A 1 77 ? 37.366 -31.515 -3.312 1.00 22.79 74 ASN A CA 1
ATOM 1409 C C . ASN A 1 77 ? 35.883 -31.417 -2.939 1.00 20.52 74 ASN A C 1
ATOM 1410 O O . ASN A 1 77 ? 35.254 -32.412 -2.543 1.00 23.57 74 ASN A O 1
ATOM 1422 N N . PRO A 1 78 ? 35.276 -30.247 -3.077 1.00 20.81 75 PRO A N 1
ATOM 1423 C CA . PRO A 1 78 ? 33.918 -30.053 -2.583 1.00 18.85 75 PRO A CA 1
ATOM 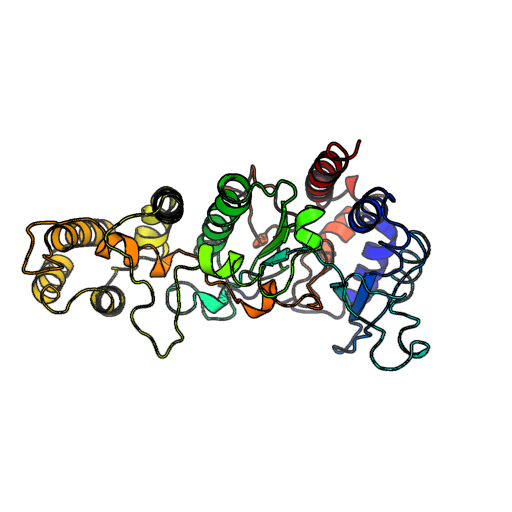1424 C C . PRO A 1 78 ? 32.878 -30.869 -3.342 1.00 19.30 75 PRO A C 1
ATOM 1425 O O . PRO A 1 78 ? 32.981 -31.067 -4.558 1.00 21.01 75 PRO A O 1
ATOM 1436 N N . TYR A 1 79 ? 31.881 -31.330 -2.598 1.00 23.05 76 TYR A N 1
ATOM 1437 C CA . TYR A 1 79 ? 30.712 -31.970 -3.192 1.00 19.20 76 TYR A CA 1
ATOM 1438 C C . TYR A 1 79 ? 29.907 -30.963 -4.008 1.00 23.15 76 TYR A C 1
ATOM 1439 O O . TYR A 1 79 ? 29.392 -31.297 -5.079 1.00 25.49 76 TYR A O 1
ATOM 1457 N N . LYS A 1 80 ? 29.770 -29.738 -3.501 1.00 21.60 77 LYS A N 1
ATOM 1458 C CA . LYS A 1 80 ? 29.004 -28.711 -4.188 1.00 23.36 77 LYS A CA 1
ATOM 1459 C C . LYS A 1 80 ? 29.796 -27.412 -4.132 1.00 23.18 77 LYS A C 1
ATOM 1460 O O . LYS A 1 80 ? 30.571 -27.190 -3.204 1.00 18.44 77 LYS A O 1
ATOM 1479 N N . ILE A 1 81 ? 29.565 -26.555 -5.129 1.00 20.39 78 ILE A N 1
ATOM 1480 C CA . ILE A 1 81 ? 30.153 -25.218 -5.186 1.00 17.27 78 ILE A CA 1
ATOM 1481 C C . ILE A 1 81 ? 29.021 -24.270 -5.507 1.00 17.12 78 ILE A C 1
ATOM 1482 O O . ILE A 1 81 ? 28.317 -24.472 -6.503 1.00 19.53 78 ILE A O 1
ATOM 1498 N N . ASP A 1 82 ? 28.813 -23.266 -4.649 1.00 17.39 79 ASP A N 1
ATOM 1499 C CA . ASP A 1 82 ? 27.856 -22.203 -4.892 1.00 15.75 79 ASP A CA 1
ATOM 1500 C C . ASP A 1 82 ? 28.601 -20.884 -5.101 1.00 18.95 79 ASP A C 1
ATOM 1501 O O . ASP A 1 82 ? 29.664 -20.660 -4.525 1.00 19.48 79 ASP A O 1
ATOM 1510 N N . ILE A 1 83 ? 28.040 -20.057 -5.980 1.00 16.89 80 ILE A N 1
ATOM 1511 C CA . ILE A 1 83 ? 28.575 -18.733 -6.277 1.00 17.42 80 ILE A CA 1
ATOM 1512 C C . ILE A 1 83 ? 27.622 -17.716 -5.685 1.00 16.86 80 ILE A C 1
ATOM 1513 O O . ILE A 1 83 ? 26.419 -17.763 -5.928 1.00 16.37 80 ILE A O 1
ATOM 1529 N N . GLY A 1 84 ? 28.180 -16.729 -4.957 1.00 16.25 81 GLY A N 1
ATOM 1530 C CA . GLY A 1 84 ? 27.383 -15.662 -4.417 1.00 18.08 81 GLY A CA 1
ATOM 1531 C C . GLY A 1 84 ? 27.737 -14.297 -5.010 1.00 14.14 81 GLY A C 1
ATOM 1532 O O . GLY A 1 84 ? 28.221 -14.212 -6.146 1.00 16.56 81 GLY A O 1
ATOM 1536 N N . ALA A 1 85 ? 27.558 -13.264 -4.205 1.00 19.37 82 ALA A N 1
ATOM 1537 C CA . ALA A 1 85 ? 27.749 -11.896 -4.665 1.00 18.27 82 ALA A CA 1
ATOM 1538 C C . ALA A 1 85 ? 29.221 -11.490 -4.657 1.00 16.51 82 ALA A C 1
ATOM 1539 O O . ALA A 1 85 ? 30.117 -12.149 -4.095 1.00 16.28 82 ALA A O 1
ATOM 1546 N N . VAL A 1 86 ? 29.483 -10.371 -5.335 1.00 17.64 83 VAL A N 1
ATOM 1547 C CA . VAL A 1 86 ? 30.730 -9.642 -5.170 1.00 17.56 83 VAL A CA 1
ATOM 1548 C C . VAL A 1 86 ? 30.516 -8.624 -4.055 1.00 17.52 83 VAL A C 1
ATOM 1549 O O . VAL A 1 86 ? 29.537 -7.873 -4.062 1.00 18.52 83 VAL A O 1
ATOM 1562 N N . TYR A 1 87 ? 31.416 -8.628 -3.081 1.00 18.74 84 TYR A N 1
ATOM 1563 C CA . TYR A 1 87 ? 31.265 -7.855 -1.847 1.00 20.07 84 TYR A CA 1
ATOM 1564 C C . TYR A 1 87 ? 32.164 -6.616 -1.833 1.00 18.23 84 TYR A C 1
ATOM 1565 O O . TYR A 1 87 ? 33.054 -6.459 -2.662 1.00 19.89 84 TYR A O 1
ATOM 1583 N N . SER A 1 88 ? 31.852 -5.756 -0.878 1.00 21.27 85 SER A N 1
ATOM 1584 C CA . SER A 1 88 ? 32.621 -4.539 -0.617 1.00 21.15 85 SER A CA 1
ATOM 1585 C C . SER A 1 88 ? 34.035 -4.841 -0.160 1.00 25.39 85 SER A C 1
ATOM 1586 O O . SER A 1 88 ? 34.923 -3.993 -0.320 1.00 25.42 85 SER A O 1
ATOM 1594 N N . HIS A 1 89 ? 34.256 -6.015 0.423 1.00 20.68 86 HIS A N 1
ATOM 1595 C CA . HIS A 1 89 ? 35.551 -6.465 0.899 1.00 23.26 86 HIS A CA 1
ATOM 1596 C C . HIS A 1 89 ? 35.754 -7.918 0.502 1.00 22.09 86 HIS A C 1
ATOM 1597 O O . HIS A 1 89 ? 34.817 -8.583 0.054 1.00 22.32 86 HIS A O 1
ATOM 1611 N N . ARG A 1 90 ? 36.964 -8.413 0.658 1.00 22.72 87 ARG A N 1
ATOM 1612 C CA . ARG A 1 90 ? 37.217 -9.837 0.483 1.00 25.19 87 ARG A CA 1
ATOM 1613 C C . ARG A 1 90 ? 36.301 -10.634 1.417 1.00 26.84 87 ARG A C 1
ATOM 1614 O O . ARG A 1 90 ? 36.309 -10.416 2.633 1.00 23.74 87 ARG A O 1
ATOM 1635 N N . PRO A 1 91 ? 35.486 -11.562 0.906 1.00 22.69 88 PRO A N 1
ATOM 1636 C CA . PRO A 1 91 ? 34.684 -12.367 1.834 1.00 25.08 88 PRO A CA 1
ATOM 1637 C C . PRO A 1 91 ? 35.510 -13.070 2.906 1.00 21.79 88 PRO A C 1
ATOM 1638 O O . PRO A 1 91 ? 35.059 -13.113 4.058 1.00 24.18 88 PRO A O 1
ATOM 1649 N N . ASN A 1 92 ? 36.647 -13.608 2.573 1.00 20.77 89 ASN A N 1
ATOM 1650 C CA . ASN A 1 92 ? 37.424 -14.356 3.586 1.00 25.31 89 ASN A CA 1
ATOM 1651 C C . ASN A 1 92 ? 38.077 -13.404 4.623 1.00 33.30 89 ASN A C 1
ATOM 1652 O O . ASN A 1 92 ? 38.834 -13.905 5.468 1.00 33.59 89 ASN A O 1
ATOM 1663 N N . GLN A 1 93 ? 37.799 -12.099 4.537 1.00 27.95 90 GLN A N 1
ATOM 1664 C CA . GLN A 1 93 ? 38.194 -11.147 5.569 1.00 32.13 90 GLN A CA 1
ATOM 1665 C C . GLN A 1 93 ? 37.003 -10.470 6.227 1.00 33.25 90 GLN A C 1
ATOM 1666 O O . GLN A 1 93 ? 37.184 -9.481 6.935 1.00 35.02 90 GLN A O 1
ATOM 1680 N N . HIS A 1 94 ? 35.779 -10.973 6.022 1.00 27.48 91 HIS A N 1
ATOM 1681 C CA . HIS A 1 94 ? 34.603 -10.247 6.469 1.00 32.41 91 HIS A CA 1
ATOM 1682 C C . HIS A 1 94 ? 34.572 -10.054 7.980 1.00 33.57 91 HIS A C 1
ATOM 1683 O O . HIS A 1 94 ? 33.871 -9.155 8.461 1.00 38.01 91 HIS A O 1
ATOM 1697 N N . ASN A 1 95 ? 35.322 -10.858 8.737 1.00 39.57 92 ASN A N 1
ATOM 1698 C CA . ASN A 1 95 ? 35.357 -10.694 10.187 1.00 47.84 92 ASN A CA 1
ATOM 1699 C C . ASN A 1 95 ? 36.305 -9.589 10.640 1.00 41.94 92 ASN A C 1
ATOM 1700 O O . ASN A 1 95 ? 36.233 -9.177 11.799 1.00 46.04 92 ASN A O 1
ATOM 1711 N N . THR A 1 96 ? 37.193 -9.113 9.766 1.00 42.66 93 THR A N 1
ATOM 1712 C CA . THR A 1 96 ? 38.002 -7.941 10.073 1.00 42.03 93 THR A CA 1
ATOM 1713 C C . THR A 1 96 ? 37.256 -6.637 9.814 1.00 45.70 93 THR A C 1
ATOM 1714 O O . THR A 1 96 ? 37.750 -5.568 10.191 1.00 40.51 93 THR A O 1
ATOM 1725 N N . VAL A 1 97 ? 36.089 -6.699 9.185 1.00 42.18 94 VAL A N 1
ATOM 1726 C CA . VAL A 1 97 ? 35.350 -5.520 8.755 1.00 34.75 94 VAL A CA 1
ATOM 1727 C C . VAL A 1 97 ? 34.435 -5.085 9.880 1.00 38.44 94 VAL A C 1
ATOM 1728 O O . VAL A 1 97 ? 33.756 -5.910 10.499 1.00 41.97 94 VAL A O 1
ATOM 1741 N N . LYS A 1 98 ? 34.398 -3.780 10.154 1.00 38.47 95 LYS A N 1
ATOM 1742 C CA . LYS A 1 98 ? 33.515 -3.300 11.211 1.00 45.08 95 LYS A CA 1
ATOM 1743 C C . LYS A 1 98 ? 32.077 -3.660 10.874 1.00 45.05 95 LYS A C 1
ATOM 1744 O O . LYS A 1 98 ? 31.670 -3.642 9.710 1.00 44.97 95 LYS A O 1
ATOM 1763 N N . LEU A 1 99 ? 31.308 -3.992 11.904 1.00 52.72 96 LEU A N 1
ATOM 1764 C CA . LEU A 1 99 ? 29.938 -4.439 11.711 1.00 56.14 96 LEU A CA 1
ATOM 1765 C C . LEU A 1 99 ? 29.148 -3.413 10.911 1.00 57.88 96 LEU A C 1
ATOM 1766 O O . LEU A 1 99 ? 29.119 -2.226 11.253 1.00 46.16 96 LEU A O 1
ATOM 1782 N N . GLY A 1 100 ? 28.522 -3.882 9.825 1.00 54.77 97 GLY A N 1
ATOM 1783 C CA . GLY A 1 100 ? 27.709 -3.053 8.971 1.00 46.03 97 GLY A CA 1
ATOM 1784 C C . GLY A 1 100 ? 28.363 -2.645 7.670 1.00 41.52 97 GLY A C 1
ATOM 1785 O O . GLY A 1 100 ? 27.654 -2.234 6.740 1.00 48.30 97 GLY A O 1
ATOM 1789 N N . ALA A 1 101 ? 29.686 -2.741 7.574 1.00 41.27 98 ALA A N 1
ATOM 1790 C CA . ALA A 1 101 ? 30.395 -2.294 6.381 1.00 40.74 98 ALA A CA 1
ATOM 1791 C C . ALA A 1 101 ? 30.572 -3.393 5.341 1.00 34.06 98 ALA A C 1
ATOM 1792 O O . ALA A 1 101 ? 30.841 -3.083 4.177 1.00 30.03 98 ALA A O 1
ATOM 1799 N N . PHE A 1 102 ? 30.448 -4.656 5.731 1.00 35.11 99 PHE A N 1
ATOM 1800 C CA . PHE A 1 102 ? 30.559 -5.766 4.795 1.00 29.34 99 PHE A CA 1
ATOM 1801 C C . PHE A 1 102 ? 29.221 -5.913 4.082 1.00 33.54 99 PHE A C 1
ATOM 1802 O O . PHE A 1 102 ? 28.225 -6.288 4.702 1.00 31.77 99 PHE A O 1
ATOM 1819 N N . GLN A 1 103 ? 29.204 -5.614 2.786 1.00 29.62 100 GLN A N 1
ATOM 1820 C CA . GLN A 1 103 ? 27.962 -5.519 2.031 1.00 27.69 100 GLN A CA 1
ATOM 1821 C C . GLN A 1 103 ? 28.116 -6.213 0.692 1.00 22.09 100 GLN A C 1
ATOM 1822 O O . GLN A 1 103 ? 29.124 -6.055 0.006 1.00 23.61 100 GLN A O 1
ATOM 1836 N N . ALA A 1 104 ? 27.085 -6.979 0.311 1.00 26.11 101 ALA A N 1
ATOM 1837 C CA . ALA A 1 104 ? 27.007 -7.471 -1.060 1.00 24.68 101 ALA A CA 1
ATOM 1838 C C . ALA A 1 104 ? 26.688 -6.289 -1.978 1.00 20.98 101 ALA A C 1
ATOM 1839 O O . ALA A 1 104 ? 25.732 -5.543 -1.733 1.00 31.25 101 ALA A O 1
ATOM 1846 N N . GLN A 1 105 ? 27.458 -6.143 -3.035 1.00 19.50 102 GLN A N 1
ATOM 1847 C CA . GLN A 1 105 ? 27.337 -4.995 -3.927 1.00 24.55 102 GLN A CA 1
ATOM 1848 C C . GLN A 1 105 ? 26.837 -5.340 -5.321 1.00 24.00 102 GLN A C 1
ATOM 1849 O O . GLN A 1 105 ? 26.047 -4.592 -5.874 1.00 21.85 102 GLN A O 1
ATOM 1863 N N . GLU A 1 106 ? 27.293 -6.447 -5.915 1.00 19.45 103 GLU A N 1
ATOM 1864 C CA . GLU A 1 106 ? 26.949 -6.773 -7.293 1.00 15.45 103 GLU A CA 1
ATOM 1865 C C . GLU A 1 106 ? 26.754 -8.279 -7.396 1.00 18.06 103 GLU A C 1
ATOM 1866 O O . GLU A 1 106 ? 27.350 -9.059 -6.649 1.00 19.02 103 GLU A O 1
ATOM 1878 N N . LYS A 1 107 ? 25.935 -8.666 -8.354 1.00 17.18 104 LYS A N 1
ATOM 1879 C CA . LYS A 1 107 ? 25.798 -10.075 -8.687 1.00 16.55 104 LYS A CA 1
ATOM 1880 C C . LYS A 1 107 ? 24.970 -10.185 -9.956 1.00 17.50 104 LYS A C 1
ATOM 1881 O O . LYS A 1 107 ? 24.059 -9.378 -10.210 1.00 16.25 104 LYS A O 1
ATOM 1900 N N . GLU A 1 108 ? 25.286 -11.226 -10.728 1.00 15.63 105 GLU A N 1
ATOM 1901 C CA . GLU A 1 108 ? 24.454 -11.613 -11.863 1.00 17.11 105 GLU A CA 1
ATOM 1902 C C . GLU A 1 108 ? 23.003 -11.746 -11.460 1.00 15.63 105 GLU A C 1
ATOM 1903 O O . GLU A 1 108 ? 22.658 -12.091 -10.326 1.00 16.22 105 GLU A O 1
ATOM 1915 N N . LEU A 1 109 ? 22.114 -11.393 -12.394 1.00 16.01 106 LEU A N 1
ATOM 1916 C CA . LEU A 1 109 ? 20.698 -11.662 -12.236 1.00 15.13 106 LEU A CA 1
ATOM 1917 C C . LEU A 1 109 ? 20.451 -13.128 -12.598 1.00 14.64 106 LEU A C 1
ATOM 1918 O O . LEU A 1 109 ? 20.842 -13.551 -13.677 1.00 15.40 106 LEU A O 1
ATOM 1934 N N . VAL A 1 110 ? 19.838 -13.866 -11.688 1.00 14.34 107 VAL A N 1
ATOM 1935 C CA . VAL A 1 110 ? 19.704 -15.317 -11.875 1.00 14.55 107 VAL A CA 1
ATOM 1936 C C . VAL A 1 110 ? 18.246 -15.727 -11.785 1.00 17.60 107 VAL A C 1
ATOM 1937 O O . VAL A 1 110 ? 17.416 -15.120 -11.088 1.00 16.82 107 VAL A O 1
ATOM 1950 N N . PHE A 1 111 ? 17.938 -16.778 -12.552 1.00 16.70 108 PHE A N 1
ATOM 1951 C CA . PHE A 1 111 ? 16.664 -17.473 -12.528 1.00 15.22 108 PHE A CA 1
ATOM 1952 C C . PHE A 1 111 ? 16.923 -18.958 -12.284 1.00 14.24 108 PHE A C 1
ATOM 1953 O O . PHE A 1 111 ? 17.962 -19.488 -12.690 1.00 17.64 108 PHE A O 1
ATOM 1970 N N . ASP A 1 112 ? 15.981 -19.575 -11.582 1.00 20.53 109 ASP A N 1
ATOM 1971 C CA . ASP A 1 112 ? 16.089 -20.980 -11.151 1.00 22.08 109 ASP A CA 1
ATOM 1972 C C . ASP A 1 112 ? 14.730 -21.609 -11.395 1.00 18.12 109 ASP A C 1
ATOM 1973 O O . ASP A 1 112 ? 13.808 -21.406 -10.594 1.00 20.10 109 ASP A O 1
ATOM 1982 N N A ILE A 1 113 ? 14.616 -22.340 -12.509 0.47 15.63 110 ILE A N 1
ATOM 1983 N N B ILE A 1 113 ? 14.593 -22.354 -12.494 0.53 15.62 110 ILE A N 1
ATOM 1984 C CA A ILE A 1 113 ? 13.370 -22.966 -12.947 0.47 15.90 110 ILE A CA 1
ATOM 1985 C CA B ILE A 1 113 ? 13.303 -22.922 -12.888 0.53 15.92 110 ILE A CA 1
ATOM 1986 C C A ILE A 1 113 ? 13.399 -24.418 -12.488 0.47 13.28 110 ILE A C 1
ATOM 1987 C C B ILE A 1 113 ? 13.324 -24.410 -12.572 0.53 13.23 110 ILE A C 1
ATOM 1988 O O A ILE A 1 113 ? 14.343 -25.146 -12.818 0.47 17.75 110 ILE A O 1
ATOM 1989 O O B ILE A 1 113 ? 14.179 -25.138 -13.084 0.53 16.81 110 ILE A O 1
ATOM 2020 N N . ASP A 1 114 ? 12.378 -24.819 -11.742 1.00 17.17 111 ASP A N 1
ATOM 2021 C CA . ASP A 1 114 ? 12.376 -26.118 -11.064 1.00 18.38 111 ASP A CA 1
ATOM 2022 C C . ASP A 1 114 ? 11.117 -26.885 -11.410 1.00 18.14 111 ASP A C 1
ATOM 2023 O O . ASP A 1 114 ? 10.008 -26.367 -11.276 1.00 18.99 111 ASP A O 1
ATOM 2033 N N . MET A 1 115 ? 11.293 -28.172 -11.765 1.00 16.42 112 MET A N 1
ATOM 2034 C CA . MET A 1 115 ? 10.140 -28.939 -12.249 1.00 18.55 112 MET A CA 1
ATOM 2035 C C . MET A 1 115 ? 9.030 -29.077 -11.214 1.00 21.33 112 MET A C 1
ATOM 2036 O O . MET A 1 115 ? 7.840 -29.212 -11.591 1.00 21.76 112 MET A O 1
ATOM 2050 N N . THR A 1 116 ? 9.358 -29.058 -9.915 1.00 20.71 113 THR A N 1
ATOM 2051 C CA . THR A 1 116 ? 8.319 -29.262 -8.909 1.00 21.18 113 THR A CA 1
ATOM 2052 C C . THR A 1 116 ? 7.294 -28.137 -8.896 1.00 23.61 113 THR A C 1
ATOM 2053 O O . THR A 1 116 ? 6.164 -28.343 -8.457 1.00 26.32 113 THR A O 1
ATOM 2064 N N . ASP A 1 117 ? 7.661 -26.943 -9.367 1.00 22.17 114 ASP A N 1
ATOM 2065 C CA . ASP A 1 117 ? 6.680 -25.861 -9.451 1.00 26.72 114 ASP A CA 1
ATOM 2066 C C . ASP A 1 117 ? 5.592 -26.116 -10.480 1.00 25.05 114 ASP A C 1
ATOM 2067 O O . ASP A 1 117 ? 4.615 -25.352 -10.515 1.00 24.64 114 ASP A O 1
ATOM 2076 N N . TYR A 1 118 ? 5.729 -27.131 -11.321 1.00 22.41 115 TYR A N 1
ATOM 2077 C CA . TYR A 1 118 ? 4.703 -27.523 -12.270 1.00 22.77 115 TYR A CA 1
ATOM 2078 C C . TYR A 1 118 ? 3.899 -28.753 -11.817 1.00 27.39 115 TYR A C 1
ATOM 2079 O O . TYR A 1 118 ? 3.220 -29.373 -12.652 1.00 27.36 115 TYR A O 1
ATOM 2097 N N . ASP A 1 119 ? 3.976 -29.130 -10.541 1.00 26.80 116 ASP A N 1
ATOM 2098 C CA . ASP A 1 119 ? 3.362 -30.385 -10.110 1.00 25.65 116 ASP A CA 1
ATOM 2099 C C . ASP A 1 119 ? 1.859 -30.400 -10.387 1.00 31.85 116 ASP A C 1
ATOM 2100 O O . ASP A 1 119 ? 1.283 -31.470 -10.628 1.00 33.99 116 ASP A O 1
ATOM 2109 N N A ASP A 1 120 ? 1.231 -29.225 -10.386 0.61 31.67 117 ASP A N 1
ATOM 2110 N N B ASP A 1 120 ? 1.204 -29.246 -10.370 0.39 31.68 117 ASP A N 1
ATOM 2111 C CA A ASP A 1 120 ? -0.207 -29.064 -10.575 0.61 33.30 117 ASP A CA 1
ATOM 2112 C CA B ASP A 1 120 ? -0.242 -29.244 -10.572 0.39 33.23 117 ASP A CA 1
ATOM 2113 C C A ASP A 1 120 ? -0.650 -29.221 -12.024 0.61 32.34 117 ASP A C 1
ATOM 2114 C C B ASP A 1 120 ? -0.635 -29.569 -12.007 0.39 31.98 117 ASP A C 1
ATOM 2115 O O A ASP A 1 120 ? -1.856 -29.165 -12.284 0.61 34.29 117 ASP A O 1
ATOM 2116 O O B ASP A 1 120 ? -1.776 -29.980 -12.241 0.39 30.32 117 ASP A O 1
ATOM 2133 N N . VAL A 1 121 ? 0.276 -29.415 -12.964 1.00 29.93 118 VAL A N 1
ATOM 2134 C CA . VAL A 1 121 ? -0.064 -29.526 -14.375 1.00 25.54 118 VAL A CA 1
ATOM 2135 C C . VAL A 1 121 ? 0.745 -30.625 -15.047 1.00 27.27 118 VAL A C 1
ATOM 2136 O O . VAL A 1 121 ? 0.792 -30.707 -16.288 1.00 28.70 118 VAL A O 1
ATOM 2150 N N . ARG A 1 122 ? 1.378 -31.502 -14.270 1.00 23.72 119 ARG A N 1
ATOM 2151 C CA . ARG A 1 122 ? 2.044 -32.661 -14.812 1.00 23.40 119 ARG A CA 1
ATOM 2152 C C . ARG A 1 122 ? 1.222 -33.912 -14.511 1.00 27.36 119 ARG A C 1
ATOM 2153 O O . ARG A 1 122 ? 0.806 -34.130 -13.368 1.00 33.07 119 ARG A O 1
ATOM 2174 N N . ARG A 1 123 ? 0.968 -34.700 -15.537 1.00 24.24 120 ARG A N 1
ATOM 2175 C CA . ARG A 1 123 ? 0.292 -35.991 -15.371 1.00 27.33 120 ARG A CA 1
ATOM 2176 C C . ARG A 1 123 ? 1.245 -37.171 -15.474 1.00 28.61 120 ARG A C 1
ATOM 2177 O O . ARG A 1 123 ? 0.846 -38.310 -15.206 1.00 24.41 120 ARG A O 1
ATOM 2198 N N . CYS A 1 124 ? 2.498 -36.937 -15.839 1.00 22.79 121 CYS A N 1
ATOM 2199 C CA . CYS A 1 124 ? 3.434 -37.991 -16.149 1.00 22.30 121 CYS A CA 1
ATOM 2200 C C . CYS A 1 124 ? 4.212 -38.484 -14.934 1.00 26.53 121 CYS A C 1
ATOM 2201 O O . CYS A 1 124 ? 4.413 -39.697 -14.782 1.00 23.42 121 CYS A O 1
ATOM 2208 N N . CYS A 1 125 ? 4.678 -37.565 -14.076 1.00 22.26 122 CYS A N 1
ATOM 2209 C CA . CYS A 1 125 ? 5.632 -37.869 -13.028 1.00 21.60 122 CYS A CA 1
ATOM 2210 C C . CYS A 1 125 ? 5.124 -37.447 -11.660 1.00 24.34 122 CYS A C 1
ATOM 2211 O O . CYS A 1 125 ? 4.439 -36.427 -11.508 1.00 25.18 122 CYS A O 1
ATOM 2218 N N . SER A 1 126 ? 5.535 -38.213 -10.653 1.00 25.14 123 SER A N 1
ATOM 2219 C CA . SER A 1 126 ? 5.423 -37.772 -9.269 1.00 26.71 123 SER A CA 1
ATOM 2220 C C . SER A 1 126 ? 6.329 -36.562 -9.037 1.00 28.14 123 SER A C 1
ATO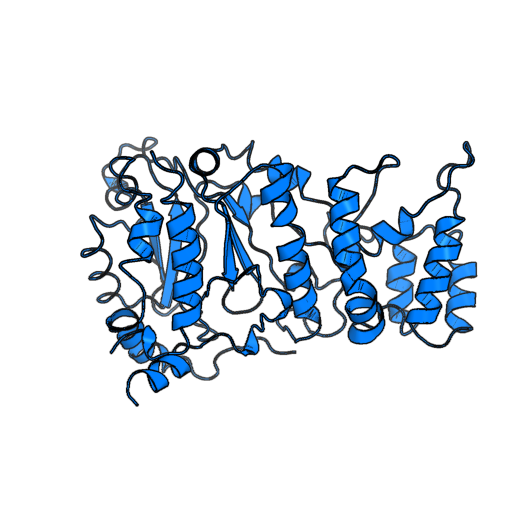M 2221 O O . SER A 1 126 ? 7.218 -36.270 -9.827 1.00 25.90 123 SER A O 1
ATOM 2229 N N . SER A 1 127 ? 6.102 -35.889 -7.908 1.00 27.55 124 SER A N 1
ATOM 2230 C CA . SER A 1 127 ? 6.688 -34.566 -7.677 1.00 26.22 124 SER A CA 1
ATOM 2231 C C . SER A 1 127 ? 8.192 -34.556 -7.890 1.00 25.23 124 SER A C 1
ATOM 2232 O O . SER A 1 127 ? 8.730 -33.633 -8.519 1.00 24.76 124 SER A O 1
ATOM 2240 N N . ALA A 1 128 ? 8.899 -35.554 -7.342 1.00 26.10 125 ALA A N 1
ATOM 2241 C CA . ALA A 1 128 ? 10.357 -35.541 -7.331 1.00 27.67 125 ALA A CA 1
ATOM 2242 C C . ALA A 1 128 ? 10.982 -36.072 -8.614 1.00 21.02 125 ALA A C 1
ATOM 2243 O O . ALA A 1 128 ? 12.212 -36.057 -8.749 1.00 22.29 125 ALA A O 1
ATOM 2250 N N . ASP A 1 129 ? 10.176 -36.521 -9.565 1.00 20.82 126 ASP A N 1
ATOM 2251 C CA . ASP A 1 129 ? 10.679 -37.179 -10.756 1.00 18.97 126 ASP A CA 1
ATOM 2252 C C . ASP A 1 129 ? 10.587 -36.273 -11.986 1.00 18.29 126 ASP A C 1
ATOM 2253 O O . ASP A 1 129 ? 9.826 -35.292 -12.009 1.00 20.03 126 ASP A O 1
ATOM 2262 N N . ILE A 1 130 ? 11.357 -36.637 -13.016 1.00 18.74 127 ILE A N 1
ATOM 2263 C CA . ILE A 1 130 ? 11.215 -36.046 -14.341 1.00 21.14 127 ILE A CA 1
ATOM 2264 C C . ILE A 1 130 ? 11.218 -37.146 -15.395 1.00 19.80 127 ILE A C 1
ATOM 2265 O O . IL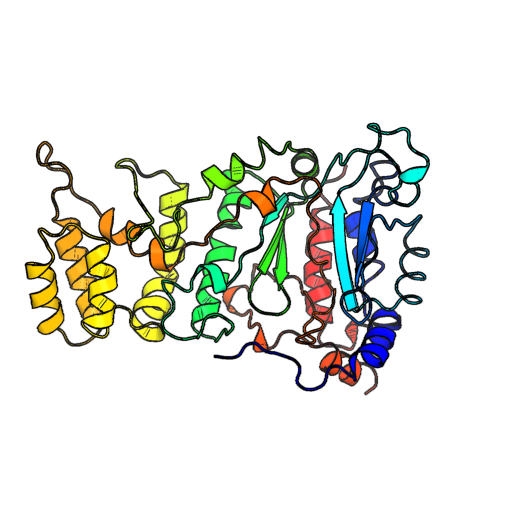E A 1 130 ? 11.643 -38.295 -15.147 1.00 20.03 127 ILE A O 1
ATOM 2281 N N . CYS A 1 131 ? 10.823 -36.775 -16.606 1.00 19.96 128 CYS A N 1
ATOM 2282 C CA . CYS A 1 131 ? 10.793 -37.699 -17.732 1.00 21.43 128 CYS A CA 1
ATOM 2283 C C . CYS A 1 131 ? 10.880 -36.908 -19.030 1.00 19.71 128 CYS A C 1
ATOM 2284 O O . CYS A 1 131 ? 10.849 -35.663 -19.025 1.00 17.18 128 CYS A O 1
ATOM 2291 N N . PRO A 1 132 ? 11.024 -37.584 -20.170 1.00 17.60 129 PRO A N 1
ATOM 2292 C CA . PRO A 1 132 ? 11.139 -36.855 -21.447 1.00 21.21 129 PRO A CA 1
ATOM 2293 C C . PRO A 1 132 ? 9.912 -36.033 -21.789 1.00 19.94 129 PRO A C 1
ATOM 2294 O O . PRO A 1 132 ? 10.024 -35.067 -22.559 1.00 25.81 129 PRO A O 1
ATOM 2305 N N . LYS A 1 133 ? 8.762 -36.352 -21.227 1.00 18.45 130 LYS A N 1
ATOM 2306 C CA . LYS A 1 133 ? 7.559 -35.555 -21.451 1.00 23.85 130 LYS A CA 1
ATOM 2307 C C . LYS A 1 133 ? 7.685 -34.207 -20.764 1.00 25.59 130 LYS A C 1
ATOM 2308 O O . LYS A 1 133 ? 7.652 -33.146 -21.412 1.00 24.88 130 LYS A O 1
ATOM 2327 N N . CYS A 1 134 ? 7.844 -34.216 -19.448 1.00 19.67 131 CYS A N 1
ATOM 2328 C CA . CYS A 1 134 ? 7.800 -32.946 -18.745 1.00 17.71 131 CYS A CA 1
ATOM 2329 C C . CYS A 1 134 ? 9.062 -32.115 -18.943 1.00 22.06 131 CYS A C 1
ATOM 2330 O O . CYS A 1 134 ? 9.046 -30.912 -18.643 1.00 17.55 131 CYS A O 1
ATOM 2337 N N . TRP A 1 135 ? 10.141 -32.677 -19.487 1.00 17.45 132 TRP A N 1
ATOM 2338 C CA . TRP A 1 135 ? 11.300 -31.835 -19.760 1.00 15.90 132 TRP A CA 1
ATOM 2339 C C . TRP A 1 135 ? 10.961 -30.753 -20.793 1.00 17.72 132 TRP A C 1
ATOM 2340 O O . TRP A 1 135 ? 11.583 -29.679 -20.794 1.00 15.26 132 TRP A O 1
ATOM 2361 N N . THR A 1 136 ? 9.954 -30.973 -21.636 1.00 14.66 133 THR A N 1
ATOM 2362 C CA . THR A 1 136 ? 9.533 -29.954 -22.594 1.00 17.81 133 THR A CA 1
ATOM 2363 C C . THR A 1 136 ? 9.136 -28.672 -21.886 1.00 18.98 133 THR A C 1
ATOM 2364 O O . THR A 1 136 ? 9.233 -27.596 -22.481 1.00 17.88 133 THR A O 1
ATOM 2375 N N . LEU A 1 137 ? 8.684 -28.757 -20.639 1.00 15.75 134 LEU A N 1
ATOM 2376 C CA . LEU A 1 137 ? 8.380 -27.541 -19.885 1.00 15.32 134 LEU A CA 1
ATOM 2377 C C . LEU A 1 137 ? 9.621 -26.673 -19.760 1.00 17.81 134 LEU A C 1
ATOM 2378 O O . LEU A 1 137 ? 9.533 -25.432 -19.859 1.00 16.81 134 LEU A O 1
ATOM 2394 N N . MET A 1 138 ? 10.775 -27.292 -19.536 1.00 14.74 135 MET A N 1
ATOM 2395 C CA . MET A 1 138 ? 12.029 -26.564 -19.418 1.00 14.30 135 MET A CA 1
ATOM 2396 C C . MET A 1 138 ? 12.434 -25.963 -20.751 1.00 16.84 135 MET A C 1
ATOM 2397 O O . ME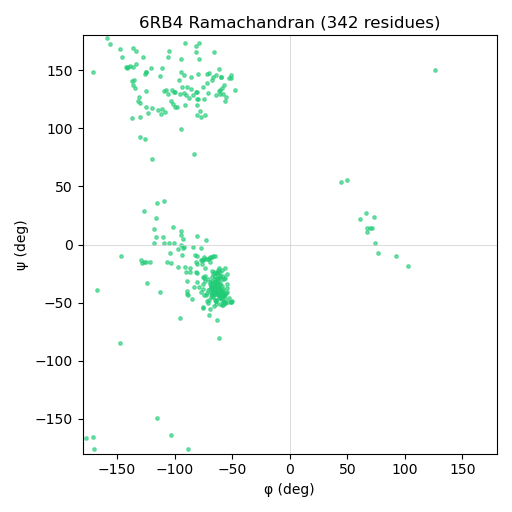T A 1 138 ? 12.950 -24.834 -20.806 1.00 16.74 135 MET A O 1
ATOM 2411 N N . THR A 1 139 ? 12.271 -26.706 -21.841 1.00 15.94 136 THR A N 1
ATOM 2412 C CA . THR A 1 139 ? 12.552 -26.179 -23.168 1.00 16.38 136 THR A CA 1
ATOM 2413 C C . THR A 1 139 ? 11.749 -24.913 -23.440 1.00 15.60 136 THR A C 1
ATOM 2414 O O . THR A 1 139 ? 12.296 -23.899 -23.913 1.00 16.67 136 THR A O 1
ATOM 2425 N N . MET A 1 140 ? 10.450 -24.947 -23.139 1.00 15.47 137 MET A N 1
ATOM 2426 C CA . MET A 1 140 ? 9.619 -23.771 -23.322 1.00 14.06 137 MET A CA 1
ATOM 2427 C C . MET A 1 140 ? 10.079 -22.642 -22.409 1.00 16.91 137 MET A C 1
ATOM 2428 O O . MET A 1 140 ? 10.113 -21.483 -22.827 1.00 18.06 137 MET A O 1
ATOM 2442 N N . ALA A 1 141 ? 10.402 -22.957 -21.159 1.00 15.65 138 ALA A N 1
ATOM 2443 C CA . ALA A 1 141 ? 10.821 -21.913 -20.217 1.00 16.02 138 ALA A CA 1
ATOM 2444 C C . ALA A 1 141 ? 12.056 -21.196 -20.722 1.00 17.94 138 ALA A C 1
ATOM 2445 O O . ALA A 1 141 ? 12.127 -19.965 -20.673 1.00 16.38 138 ALA A O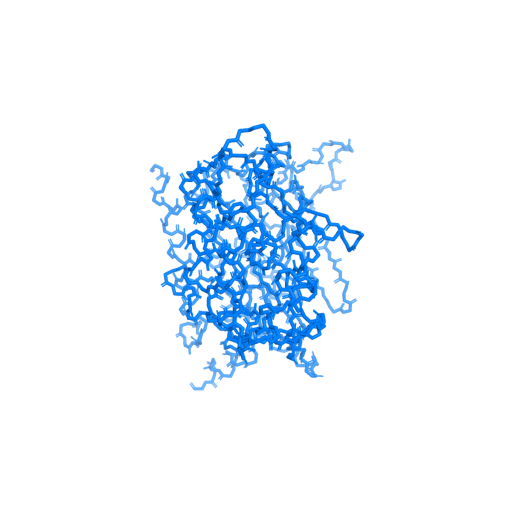 1
ATOM 2452 N N . ILE A 1 142 ? 13.051 -21.947 -21.191 1.00 15.76 139 ILE A N 1
ATOM 2453 C CA . ILE A 1 142 ? 14.268 -21.353 -21.719 1.00 13.86 139 ILE A CA 1
ATOM 2454 C C . ILE A 1 142 ? 13.926 -20.419 -22.877 1.00 18.46 139 ILE A C 1
ATOM 2455 O O . ILE A 1 142 ? 14.347 -19.254 -22.911 1.00 17.06 139 ILE A O 1
ATOM 2471 N N . ARG A 1 143 ? 13.173 -20.923 -23.857 1.00 15.77 140 ARG A N 1
ATOM 2472 C CA . ARG A 1 143 ? 12.850 -20.093 -25.013 1.00 18.45 140 ARG A CA 1
ATOM 2473 C C . ARG A 1 143 ? 12.061 -18.835 -24.610 1.00 16.49 140 ARG A C 1
ATOM 2474 O O . ARG A 1 143 ? 12.374 -17.742 -25.089 1.00 17.80 140 ARG A O 1
ATOM 2495 N N . ILE A 1 144 ? 11.086 -18.970 -23.713 1.00 13.27 141 ILE A N 1
ATOM 2496 C CA . ILE A 1 144 ? 10.225 -17.852 -23.327 1.00 15.99 141 ILE A CA 1
ATOM 2497 C C . ILE A 1 144 ? 11.052 -16.802 -22.596 1.00 16.56 141 ILE A C 1
ATOM 2498 O O . ILE A 1 144 ? 10.975 -15.600 -22.890 1.00 16.24 141 ILE A O 1
ATOM 2514 N N A ILE A 1 145 ? 11.832 -17.239 -21.605 0.37 15.73 142 ILE A N 1
ATOM 2515 N N B ILE A 1 145 ? 11.856 -17.231 -21.627 0.63 15.72 142 ILE A N 1
ATOM 2516 C CA A ILE A 1 145 ? 12.598 -16.307 -20.777 0.37 16.40 142 ILE A CA 1
ATOM 2517 C CA B ILE A 1 145 ? 12.568 -16.266 -20.784 0.63 16.42 142 ILE A CA 1
ATOM 2518 C C A ILE A 1 145 ? 13.742 -15.699 -21.576 0.37 17.67 142 ILE A C 1
ATOM 2519 C C B ILE A 1 145 ? 13.795 -15.711 -21.500 0.63 17.75 142 ILE A C 1
ATOM 2520 O O A ILE A 1 145 ? 13.953 -14.477 -21.560 0.37 16.27 142 ILE A O 1
ATOM 2521 O O B ILE A 1 145 ? 14.114 -14.516 -21.374 0.63 15.74 142 ILE A O 1
ATOM 2552 N N . ASP A 1 146 ? 14.531 -16.538 -22.255 1.00 14.14 143 ASP A N 1
ATOM 2553 C CA . ASP A 1 146 ? 15.688 -16.042 -22.976 1.00 13.80 143 ASP A CA 1
ATOM 2554 C C . ASP A 1 146 ? 15.282 -15.002 -24.015 1.00 18.59 143 ASP A C 1
ATOM 2555 O O . ASP A 1 146 ? 15.952 -13.973 -24.145 1.00 16.95 143 ASP A O 1
ATOM 2565 N N . ARG A 1 147 ? 14.197 -15.256 -24.756 1.00 16.07 144 ARG A N 1
ATOM 2566 C CA . ARG A 1 147 ? 13.790 -14.290 -25.775 1.00 17.97 144 ARG A CA 1
ATOM 2567 C C . ARG A 1 147 ? 13.473 -12.936 -25.141 1.00 17.96 144 ARG A C 1
ATOM 2568 O O . ARG A 1 147 ? 13.882 -11.867 -25.656 1.00 19.66 144 ARG A O 1
ATOM 2589 N N . ALA A 1 148 ? 12.747 -12.950 -24.032 1.00 14.58 145 ALA A N 1
ATOM 2590 C CA . ALA A 1 148 ? 12.394 -11.696 -23.358 1.00 17.80 145 ALA A CA 1
ATOM 2591 C C . ALA A 1 148 ? 13.641 -10.984 -22.854 1.00 17.23 145 ALA A C 1
ATOM 2592 O O . ALA A 1 148 ? 13.808 -9.785 -23.052 1.00 16.70 145 ALA A O 1
ATOM 2599 N N . LEU A 1 149 ? 14.522 -11.695 -22.163 1.00 15.08 146 LEU A N 1
ATOM 2600 C CA . LEU A 1 149 ? 15.750 -11.088 -21.665 1.00 14.37 146 LEU A CA 1
ATOM 2601 C C . LEU A 1 149 ? 16.561 -10.500 -22.799 1.00 15.32 146 LEU A C 1
ATOM 2602 O O . LEU A 1 149 ? 17.056 -9.350 -22.694 1.00 16.22 146 LEU A O 1
ATOM 2618 N N . LYS A 1 150 ? 16.692 -11.229 -23.898 1.00 17.16 147 LYS A N 1
ATOM 2619 C CA . LYS A 1 150 ? 17.477 -10.768 -25.039 1.00 19.34 147 LYS A CA 1
ATOM 2620 C C . LYS A 1 150 ? 16.798 -9.593 -25.735 1.00 20.62 147 LYS A C 1
ATOM 2621 O O . LYS A 1 150 ? 17.387 -8.503 -25.888 1.00 19.76 147 LYS A O 1
ATOM 2640 N N . GLU A 1 151 ? 15.552 -9.799 -26.143 1.00 19.37 148 GLU A N 1
ATOM 2641 C CA . GLU A 1 151 ? 14.889 -8.837 -27.038 1.00 19.24 148 GLU A CA 1
ATOM 2642 C C . GLU A 1 151 ? 14.261 -7.692 -26.268 1.00 21.00 148 GLU A C 1
ATOM 2643 O O . GLU A 1 151 ? 14.407 -6.529 -26.665 1.00 25.54 148 GLU A O 1
ATOM 2655 N N . ASP A 1 152 ? 13.526 -7.980 -25.203 1.00 16.29 149 ASP A N 1
ATOM 2656 C CA . ASP A 1 152 ? 12.738 -6.945 -24.544 1.00 19.30 149 ASP A CA 1
ATOM 2657 C C . ASP A 1 152 ? 13.615 -6.068 -23.646 1.00 19.24 149 ASP A C 1
ATOM 2658 O O . ASP A 1 152 ? 13.372 -4.850 -23.509 1.00 18.14 149 ASP A O 1
ATOM 2667 N N . PHE A 1 153 ? 14.603 -6.663 -23.002 1.00 17.44 150 PHE A N 1
ATOM 2668 C CA . PHE A 1 153 ? 15.490 -5.966 -22.063 1.00 19.38 150 PHE A CA 1
ATOM 2669 C C . PHE A 1 153 ? 16.846 -5.646 -22.643 1.00 18.03 150 PHE A C 1
ATOM 2670 O O . PHE A 1 153 ? 17.569 -4.815 -22.075 1.00 20.51 150 PHE A O 1
ATOM 2687 N N . GLY A 1 154 ? 17.231 -6.266 -23.748 1.00 19.08 151 GLY A N 1
ATOM 2688 C CA . GLY A 1 154 ? 18.509 -5.995 -24.345 1.00 19.39 151 GLY A CA 1
ATOM 2689 C C . GLY A 1 154 ? 19.695 -6.568 -23.596 1.00 17.58 151 GLY A C 1
ATOM 2690 O O . GLY A 1 154 ? 20.824 -6.069 -23.748 1.00 18.04 151 GLY A O 1
ATOM 2694 N N . PHE A 1 155 ? 19.470 -7.629 -22.798 1.00 18.06 152 PHE A N 1
ATOM 2695 C CA . PHE A 1 155 ? 20.561 -8.270 -22.083 1.00 14.95 152 PHE A CA 1
ATOM 2696 C C . PHE A 1 155 ? 21.285 -9.196 -23.048 1.00 21.78 152 PHE A C 1
ATOM 2697 O O . PHE A 1 155 ? 20.654 -10.046 -23.686 1.00 17.98 152 PHE A O 1
ATOM 2714 N N . LYS A 1 156 ? 22.584 -9.013 -23.169 1.00 15.87 153 LYS A N 1
ATOM 2715 C CA . LYS A 1 156 ? 23.379 -9.656 -24.190 1.00 15.16 153 LYS A CA 1
ATOM 2716 C C . LYS A 1 156 ? 24.105 -10.918 -23.727 1.00 16.69 153 LYS A C 1
ATOM 2717 O O . LYS A 1 156 ? 24.545 -11.697 -24.580 1.00 20.74 153 LYS A O 1
ATOM 2736 N N . HIS A 1 157 ? 24.282 -11.101 -22.424 1.00 17.69 154 HIS A N 1
ATOM 2737 C CA . HIS A 1 157 ? 25.210 -12.126 -21.910 1.00 14.31 154 HIS A CA 1
ATOM 2738 C C . HIS A 1 157 ? 24.442 -13.021 -20.949 1.00 16.79 154 HIS A C 1
ATOM 2739 O O . HIS A 1 157 ? 24.343 -12.750 -19.752 1.00 17.66 154 HIS A O 1
ATOM 2753 N N . ARG A 1 158 ? 23.872 -14.086 -21.503 1.00 18.68 155 ARG A N 1
ATOM 2754 C CA . ARG A 1 158 ? 22.928 -14.943 -20.799 1.00 18.40 155 ARG A CA 1
ATOM 2755 C C . ARG A 1 158 ? 23.445 -16.378 -20.869 1.00 16.77 155 ARG A C 1
ATOM 2756 O O . ARG A 1 158 ? 23.620 -16.910 -21.967 1.00 21.69 155 ARG A O 1
ATOM 2777 N N . LEU A 1 159 ? 23.726 -16.954 -19.713 1.00 16.52 156 LEU A N 1
ATOM 2778 C CA . LEU A 1 159 ? 24.246 -18.331 -19.619 1.00 16.39 156 LEU A CA 1
ATOM 2779 C C . LEU A 1 159 ? 23.190 -19.233 -18.982 1.00 13.79 156 LEU A C 1
ATOM 2780 O O . LEU A 1 159 ? 22.834 -19.074 -17.809 1.00 15.61 156 LEU A O 1
ATOM 2796 N N . TRP A 1 160 ? 22.652 -20.157 -19.761 1.00 17.16 157 TRP A N 1
ATOM 2797 C CA . TRP A 1 160 ? 21.726 -21.158 -19.245 1.00 15.36 157 TRP A CA 1
ATOM 2798 C C . TRP A 1 160 ? 22.496 -22.418 -18.863 1.00 12.16 157 TRP A C 1
ATOM 2799 O O . TRP A 1 160 ? 23.403 -22.835 -19.576 1.00 14.85 157 TRP A O 1
ATOM 2820 N N . VAL A 1 161 ? 22.143 -22.945 -17.700 1.00 13.86 158 VAL A N 1
ATOM 2821 C CA . VAL A 1 161 ? 22.893 -24.045 -17.085 1.00 16.28 158 VAL A CA 1
ATOM 2822 C C . VAL A 1 161 ? 21.912 -25.104 -16.585 1.00 13.89 158 VAL A C 1
ATOM 2823 O O . VAL A 1 161 ? 20.897 -24.807 -15.945 1.00 14.69 158 VAL A O 1
ATOM 2836 N N . TYR A 1 162 ? 22.221 -26.372 -16.864 1.00 15.91 159 TYR A N 1
ATOM 2837 C CA . TYR A 1 162 ? 21.464 -27.451 -16.260 1.00 15.32 159 TYR A CA 1
ATOM 2838 C C . TYR A 1 162 ? 21.706 -27.501 -14.751 1.00 14.09 159 TYR A C 1
ATOM 2839 O O . TYR A 1 162 ? 22.853 -27.381 -14.304 1.00 16.11 159 TYR A O 1
ATOM 2857 N N . SER A 1 163 ? 20.654 -27.784 -13.998 1.00 15.40 160 SER A N 1
ATOM 2858 C CA . SER A 1 163 ? 20.715 -27.826 -12.546 1.00 16.01 160 SER A CA 1
ATOM 2859 C C . SER A 1 163 ? 21.400 -29.085 -12.035 1.00 18.85 160 SER A C 1
ATOM 2860 O O . SER A 1 163 ? 21.720 -29.149 -10.846 1.00 17.60 160 SER A O 1
ATOM 2868 N N . GLY A 1 164 ? 21.589 -30.071 -12.897 1.00 17.56 161 GLY A N 1
ATOM 2869 C CA . GLY A 1 164 ? 22.093 -31.377 -12.503 1.00 17.05 161 GLY A CA 1
ATOM 2870 C C . GLY A 1 164 ? 21.016 -32.369 -12.189 1.00 17.81 161 GLY A C 1
ATOM 2871 O O . GLY A 1 164 ? 21.333 -33.572 -12.035 1.00 20.80 161 GLY A O 1
ATOM 2875 N N . ARG A 1 165 ? 19.760 -31.938 -12.100 1.00 14.59 162 ARG A N 1
ATOM 2876 C CA . ARG A 1 165 ? 18.669 -32.885 -11.880 1.00 15.21 162 ARG A CA 1
ATOM 2877 C C . ARG A 1 165 ? 17.384 -32.394 -12.577 1.00 16.47 162 ARG A C 1
ATOM 2878 O O . ARG A 1 165 ? 17.125 -32.807 -13.711 1.00 18.10 162 ARG A O 1
ATOM 2899 N N . ARG A 1 166 ? 16.597 -31.536 -11.934 1.00 15.24 163 ARG A N 1
ATOM 2900 C CA . ARG A 1 166 ? 15.219 -31.320 -12.357 1.00 15.32 163 ARG A CA 1
ATOM 2901 C C . ARG A 1 166 ? 14.932 -29.901 -12.846 1.00 14.66 163 ARG A C 1
ATOM 2902 O O . ARG A 1 166 ? 13.770 -29.506 -12.890 1.00 16.54 163 ARG A O 1
ATOM 2923 N N . GLY A 1 167 ? 15.955 -29.174 -13.272 1.00 16.43 164 GLY A N 1
ATOM 2924 C CA . GLY A 1 167 ? 15.657 -27.842 -13.782 1.00 18.15 164 GLY A CA 1
ATOM 2925 C C . GLY A 1 167 ? 16.849 -27.186 -14.440 1.00 13.40 164 GLY A C 1
ATOM 2926 O O . GLY A 1 167 ? 17.848 -27.818 -14.797 1.00 15.34 164 GLY A O 1
ATOM 2930 N N . VAL A 1 168 ? 16.694 -25.871 -14.643 1.00 15.28 165 VAL A N 1
ATOM 2931 C CA . VAL A 1 168 ? 17.689 -25.068 -15.331 1.00 16.73 165 VAL A CA 1
ATOM 2932 C C . VAL A 1 168 ? 17.799 -23.726 -14.631 1.00 14.48 165 VAL A C 1
ATOM 2933 O O . VAL A 1 168 ? 16.857 -23.267 -13.993 1.00 16.40 165 VAL A O 1
ATOM 2946 N N . HIS A 1 169 ? 18.972 -23.138 -14.751 1.00 15.73 166 HIS A N 1
ATOM 2947 C CA . HIS A 1 169 ? 19.285 -21.809 -14.232 1.00 14.83 166 HIS A CA 1
ATOM 2948 C C . HIS A 1 169 ? 19.701 -20.914 -15.375 1.00 15.11 166 HIS A C 1
ATOM 2949 O O . HIS A 1 169 ? 20.253 -21.346 -16.374 1.00 14.65 166 HIS A O 1
ATOM 2963 N N . CYS A 1 170 ? 19.465 -19.612 -15.205 1.00 14.83 167 CYS A N 1
ATOM 2964 C CA . CYS A 1 170 ? 20.002 -18.622 -16.130 1.00 15.08 167 CYS A CA 1
ATOM 2965 C C . CYS A 1 170 ? 20.815 -17.574 -15.343 1.00 15.31 167 CYS A C 1
ATOM 2966 O O . CYS A 1 170 ? 20.340 -17.087 -14.306 1.00 16.55 167 CYS A O 1
ATOM 2974 N N . TRP A 1 171 ? 21.999 -17.294 -15.830 1.00 16.10 168 TRP A N 1
ATOM 2975 C CA . TRP A 1 171 ? 22.889 -16.251 -15.300 1.00 15.88 168 TRP A CA 1
ATOM 2976 C C . TRP A 1 171 ? 22.909 -15.123 -16.317 1.00 13.17 168 TRP A C 1
ATOM 2977 O O . TRP A 1 171 ? 23.433 -15.291 -17.414 1.00 14.81 168 TRP A O 1
ATOM 2998 N N . VAL A 1 172 ? 22.380 -13.955 -15.935 1.00 15.60 169 VAL A N 1
ATOM 2999 C CA . VAL A 1 172 ? 22.446 -12.751 -16.766 1.00 13.18 169 VAL A CA 1
ATOM 3000 C C . VAL A 1 172 ? 23.592 -11.879 -16.240 1.00 12.23 169 VAL A C 1
ATOM 3001 O O . VAL A 1 172 ? 23.537 -11.448 -15.085 1.00 16.23 169 VAL A O 1
ATOM 3014 N N . CYS A 1 173 ? 24.568 -11.653 -17.086 1.00 15.06 170 CYS A N 1
ATOM 3015 C CA . CYS A 1 173 ? 25.895 -11.240 -16.662 1.00 17.89 170 CYS A CA 1
ATOM 3016 C C . CYS A 1 173 ? 26.326 -9.879 -17.179 1.00 17.24 170 CYS A C 1
ATOM 3017 O O . CYS A 1 173 ? 27.462 -9.467 -16.906 1.00 17.19 170 CYS A O 1
ATOM 3025 N N . ASP A 1 174 ? 25.475 -9.184 -17.936 1.00 14.96 171 ASP A N 1
ATOM 3026 C CA . ASP A 1 174 ? 25.833 -7.842 -18.396 1.00 18.50 171 ASP A CA 1
ATOM 3027 C C . ASP A 1 174 ? 26.304 -6.985 -17.221 1.00 16.28 171 ASP A C 1
ATOM 3028 O O . ASP A 1 174 ? 25.720 -7.015 -16.141 1.00 16.46 171 ASP A O 1
ATOM 3037 N N . GLU A 1 175 ? 27.301 -6.132 -17.476 1.00 17.72 172 GLU A N 1
ATOM 3038 C CA . GLU A 1 175 ? 27.841 -5.309 -16.385 1.00 21.63 172 GLU A CA 1
ATOM 3039 C C . GLU A 1 175 ? 26.775 -4.398 -15.795 1.00 16.15 172 GLU A C 1
ATOM 3040 O O . GLU A 1 175 ? 26.690 -4.212 -14.570 1.00 19.35 172 GLU A O 1
ATOM 3052 N N . SER A 1 176 ? 25.892 -3.845 -16.639 1.00 18.37 173 SER A N 1
ATOM 3053 C CA . SER A 1 176 ? 24.840 -3.032 -16.091 1.00 16.70 173 SER A CA 1
ATOM 3054 C C . SER A 1 176 ? 23.837 -3.832 -15.271 1.00 17.43 173 SER A C 1
ATOM 3055 O O . SER A 1 176 ? 23.233 -3.323 -14.323 1.00 21.29 173 SER A O 1
ATOM 3063 N N . VAL A 1 177 ? 23.672 -5.103 -15.603 1.00 15.38 174 VAL A N 1
ATOM 3064 C CA . VAL A 1 177 ? 22.735 -5.957 -14.892 1.00 17.50 174 VAL A CA 1
ATOM 3065 C C . VAL A 1 177 ? 23.284 -6.371 -13.521 1.00 15.03 174 VAL A C 1
ATOM 3066 O O . VAL A 1 177 ? 22.526 -6.439 -12.538 1.00 14.90 174 VAL A O 1
ATOM 3079 N N . ARG A 1 178 ? 24.580 -6.627 -13.451 1.00 17.15 175 ARG A N 1
ATOM 3080 C CA . ARG A 1 178 ? 25.191 -7.037 -12.180 1.00 17.54 175 ARG A CA 1
ATOM 3081 C C . ARG A 1 178 ? 25.022 -5.974 -11.099 1.00 21.95 175 ARG A C 1
ATOM 3082 O O . ARG A 1 178 ? 24.993 -6.301 -9.909 1.00 17.97 175 ARG A O 1
ATOM 3103 N N . LYS A 1 179 ? 24.831 -4.709 -11.491 1.00 18.82 176 LYS A N 1
ATOM 3104 C CA . LYS A 1 179 ? 24.701 -3.626 -10.535 1.00 18.11 176 LYS A CA 1
ATOM 3105 C C . LYS A 1 179 ? 23.269 -3.333 -10.129 1.00 21.33 176 LYS A C 1
ATOM 3106 O O . LYS A 1 179 ? 23.041 -2.456 -9.285 1.00 20.94 176 LYS A O 1
ATOM 3125 N N . LEU A 1 180 ? 22.277 -4.026 -10.679 1.00 21.79 177 LEU A N 1
ATOM 3126 C CA . LEU A 1 180 ? 20.903 -3.633 -10.431 1.00 17.50 177 LEU A CA 1
ATOM 3127 C C . LEU A 1 180 ? 20.479 -3.918 -8.998 1.00 19.24 177 LEU A C 1
ATOM 3128 O O . LEU A 1 180 ? 20.926 -4.880 -8.364 1.00 19.18 177 LEU A O 1
ATOM 3144 N N . SER A 1 181 ? 19.604 -3.069 -8.477 1.00 17.85 178 SER A N 1
ATOM 3145 C CA . SER A 1 181 ? 19.089 -3.205 -7.131 1.00 20.04 178 SER A CA 1
ATOM 3146 C C . SER A 1 181 ? 18.070 -4.341 -7.030 1.00 19.85 178 SER A C 1
ATOM 3147 O O . SER A 1 181 ? 17.517 -4.803 -8.028 1.00 20.17 178 SER A O 1
ATOM 3155 N N A SER A 1 182 ? 17.803 -4.766 -5.797 0.40 20.45 179 SER A N 1
ATOM 3156 N N B SER A 1 182 ? 17.823 -4.779 -5.797 0.60 20.39 179 SER A N 1
ATOM 3157 C CA A SER A 1 182 ? 16.775 -5.777 -5.577 0.40 21.55 179 SER A CA 1
ATOM 3158 C CA B SER A 1 182 ? 16.776 -5.765 -5.556 0.60 21.51 179 SER A CA 1
ATOM 3159 C C A SER A 1 182 ? 15.422 -5.316 -6.108 0.40 23.35 179 SER A C 1
ATOM 3160 C C B SER A 1 182 ? 15.442 -5.307 -6.133 0.60 23.40 179 SER A C 1
ATOM 3161 O O A SER A 1 182 ? 14.666 -6.109 -6.688 0.40 21.91 179 SER A O 1
ATOM 3162 O O B SER A 1 182 ? 14.721 -6.088 -6.774 0.60 21.87 179 SER A O 1
ATOM 3177 N N . ALA A 1 183 ? 15.096 -4.033 -5.931 1.00 22.15 180 ALA A N 1
ATOM 3178 C CA . ALA A 1 183 ? 13.827 -3.529 -6.418 1.00 21.10 180 ALA A CA 1
ATOM 3179 C C . ALA A 1 183 ? 13.726 -3.645 -7.935 1.00 18.65 180 ALA A C 1
ATOM 3180 O O . ALA A 1 183 ? 12.682 -4.043 -8.460 1.00 20.10 180 ALA A O 1
ATOM 3188 N N . VAL A 1 184 ? 14.787 -3.309 -8.643 1.00 17.67 181 VAL A N 1
ATOM 3189 C CA . VAL A 1 184 ? 14.749 -3.388 -10.094 1.00 20.62 181 VAL A CA 1
ATOM 3190 C C . VAL A 1 184 ? 14.635 -4.837 -10.533 1.00 18.31 181 VAL A C 1
ATOM 3191 O O . VAL A 1 184 ? 13.880 -5.150 -11.452 1.00 18.58 181 VAL A O 1
ATOM 3204 N N . ARG A 1 185 ? 15.383 -5.736 -9.887 1.00 18.81 182 ARG A N 1
ATOM 3205 C CA . ARG A 1 185 ? 15.287 -7.155 -10.218 1.00 19.29 182 ARG A CA 1
ATOM 3206 C C . ARG A 1 185 ? 13.871 -7.662 -10.023 1.00 17.82 182 ARG A C 1
ATOM 3207 O O . ARG A 1 185 ? 13.360 -8.424 -10.855 1.00 17.83 182 ARG A O 1
ATOM 3228 N N A SER A 1 186 ? 13.210 -7.252 -8.943 0.70 17.66 183 SER A N 1
ATOM 3229 N N B SER A 1 186 ? 13.213 -7.248 -8.939 0.30 17.78 183 SER A N 1
ATOM 3230 C CA A SER A 1 186 ? 11.824 -7.659 -8.724 0.70 18.50 183 SER A CA 1
ATOM 3231 C CA B SER A 1 186 ? 11.826 -7.642 -8.712 0.30 18.65 183 SER A CA 1
ATOM 3232 C C A SER A 1 186 ? 10.931 -7.179 -9.864 0.70 19.91 183 SER A C 1
ATOM 3233 C C B SER A 1 186 ? 10.929 -7.173 -9.851 0.30 19.90 183 SER A C 1
ATOM 3234 O O A SER A 1 186 ? 10.036 -7.899 -10.309 0.70 19.69 183 SER A O 1
ATOM 3235 O O B SER A 1 186 ? 10.031 -7.900 -10.286 0.30 19.81 183 SER A O 1
ATOM 3250 N N . GLY A 1 187 ? 11.151 -5.955 -10.341 1.00 21.16 184 GLY A N 1
ATOM 3251 C CA . GLY A 1 187 ? 10.371 -5.454 -11.457 1.00 17.93 184 GLY A CA 1
ATOM 3252 C C . GLY A 1 187 ? 10.553 -6.253 -12.725 1.00 18.04 184 GLY A C 1
ATOM 3253 O O . GLY A 1 187 ? 9.586 -6.436 -13.489 1.00 17.53 184 GLY A O 1
ATOM 3258 N N . ILE A 1 188 ? 11.757 -6.777 -12.940 1.00 18.68 185 ILE A N 1
ATOM 3259 C CA . ILE A 1 188 ? 12.021 -7.628 -14.101 1.00 17.23 185 ILE A CA 1
ATOM 3260 C C . ILE A 1 188 ? 11.234 -8.925 -13.978 1.00 18.49 185 ILE A C 1
ATOM 3261 O O . ILE A 1 188 ? 10.569 -9.373 -14.935 1.00 18.44 185 ILE A O 1
ATOM 3277 N N . VAL A 1 189 ? 11.266 -9.533 -12.776 1.00 17.76 186 VAL A N 1
ATOM 3278 C CA . VAL A 1 189 ? 10.470 -10.737 -12.531 1.00 17.68 186 VAL A CA 1
ATOM 3279 C C . VAL A 1 189 ? 8.988 -10.463 -12.770 1.00 18.96 186 VAL A C 1
ATOM 3280 O O . VAL A 1 189 ? 8.278 -11.277 -13.385 1.00 18.42 186 VAL A O 1
ATOM 3293 N N . GLU A 1 190 ? 8.481 -9.326 -12.285 1.00 19.87 187 GLU A N 1
ATOM 3294 C CA . GLU A 1 190 ? 7.056 -9.033 -12.445 1.00 22.54 187 GLU A CA 1
ATOM 3295 C C . GLU A 1 190 ? 6.693 -8.903 -13.911 1.00 18.86 187 GLU A C 1
ATOM 3296 O O . GLU A 1 190 ? 5.653 -9.425 -14.346 1.00 20.60 187 GLU A O 1
ATOM 3308 N N . TYR A 1 191 ? 7.564 -8.280 -14.706 1.00 18.79 188 TYR A N 1
ATOM 3309 C CA . TYR A 1 191 ? 7.315 -8.187 -16.144 1.00 18.88 188 TYR A CA 1
ATOM 3310 C C . TYR A 1 191 ? 7.187 -9.571 -16.769 1.00 18.29 188 TYR A C 1
ATOM 3311 O O . TYR A 1 191 ? 6.312 -9.809 -17.618 1.00 18.40 188 TYR A O 1
ATOM 3329 N N . LEU A 1 192 ? 8.045 -10.493 -16.346 1.00 16.26 189 LEU A N 1
ATOM 3330 C CA . LEU A 1 192 ? 8.106 -11.835 -16.926 1.00 17.54 189 LEU A CA 1
ATOM 3331 C C . LEU A 1 192 ? 7.048 -12.787 -16.398 1.00 19.97 189 LEU A C 1
ATOM 3332 O O . LEU A 1 192 ? 6.928 -13.886 -16.956 1.00 20.81 189 LEU A O 1
ATOM 3348 N N . SER A 1 193 ? 6.314 -12.427 -15.353 1.00 18.32 190 SER A N 1
ATOM 3349 C CA . SER A 1 193 ? 5.481 -13.361 -14.619 1.00 19.18 190 SER A CA 1
ATOM 3350 C C . SER A 1 193 ? 4.049 -13.331 -15.129 1.00 21.35 190 SER A C 1
ATOM 3351 O O . SER A 1 193 ? 3.416 -12.269 -15.205 1.00 19.78 190 SER A O 1
ATOM 3359 N N . LEU A 1 194 ? 3.528 -14.516 -15.426 1.00 17.88 191 LEU A N 1
ATOM 3360 C CA . LEU A 1 194 ? 2.121 -14.668 -15.807 1.00 15.84 191 LEU A CA 1
ATOM 3361 C C . LEU A 1 194 ? 1.398 -15.728 -15.007 1.00 22.38 191 LEU A C 1
ATOM 3362 O O . LEU A 1 194 ? 0.163 -15.734 -15.026 1.00 20.40 191 LEU A O 1
ATOM 3378 N N . VAL A 1 195 ? 2.103 -16.624 -14.307 1.00 19.63 192 VAL A N 1
ATOM 3379 C CA . VAL A 1 195 ? 1.454 -17.672 -13.497 1.00 20.44 192 VAL A CA 1
ATOM 3380 C C . VAL A 1 195 ? 1.712 -17.340 -12.037 1.00 26.47 192 VAL A C 1
ATOM 3381 O O . VAL A 1 195 ? 2.863 -17.352 -11.595 1.00 28.75 192 VAL A O 1
ATOM 3394 N N . LYS A 1 196 ? 0.644 -17.063 -11.286 1.00 28.95 193 LYS A N 1
ATOM 3395 C CA . LYS A 1 196 ? 0.783 -16.661 -9.890 1.00 31.33 193 LYS A CA 1
ATOM 3396 C C . LYS A 1 196 ? -0.252 -17.382 -9.040 1.00 37.65 193 LYS A C 1
ATOM 3397 O O . LYS A 1 196 ? -1.404 -17.539 -9.456 1.00 35.76 193 LYS A O 1
ATOM 3416 N N . GLY A 1 197 ? 0.158 -17.800 -7.846 1.00 42.31 194 GLY A N 1
ATOM 3417 C CA . GLY A 1 197 ? -0.748 -18.402 -6.880 1.00 44.64 194 GLY A CA 1
ATOM 3418 C C . GLY A 1 197 ? -0.267 -19.753 -6.383 1.00 50.73 194 GLY A C 1
ATOM 3419 O O . GLY A 1 197 ? 0.416 -20.497 -7.089 1.00 41.93 194 GLY A O 1
ATOM 3423 N N . GLY A 1 198 ? -0.634 -20.078 -5.140 1.00 54.81 195 GLY A N 1
ATOM 3424 C CA . GLY A 1 198 ? -0.294 -21.357 -4.558 1.00 55.57 195 GLY A CA 1
ATOM 3425 C C . GLY A 1 198 ? -1.331 -22.418 -4.865 1.00 59.51 195 GLY A C 1
ATOM 3426 O O . GLY A 1 198 ? -2.291 -22.199 -5.602 1.00 59.27 195 GLY A O 1
ATOM 3430 N N . GLN A 1 199 ? -1.121 -23.604 -4.280 1.00 66.82 196 GLN A N 1
ATOM 3431 C CA . GLN A 1 199 ? -2.109 -24.673 -4.408 1.00 61.96 196 GLN A CA 1
ATOM 3432 C C . GLN A 1 199 ? -3.480 -24.196 -3.952 1.00 55.18 196 GLN A C 1
ATOM 3433 O O . GLN A 1 199 ? -4.504 -24.726 -4.388 1.00 56.25 196 GLN A O 1
ATOM 3447 N N . ASP A 1 200 ? -3.514 -23.195 -3.074 1.00 53.34 197 ASP A N 1
ATOM 3448 C CA . ASP A 1 200 ? -4.766 -22.555 -2.701 1.00 60.50 197 ASP A CA 1
ATOM 3449 C C . ASP A 1 200 ? -5.531 -22.056 -3.920 1.00 58.13 197 ASP A C 1
ATOM 3450 O O . ASP A 1 200 ? -6.767 -22.087 -3.933 1.00 62.98 197 ASP A O 1
ATOM 3459 N N . VAL A 1 201 ? -4.824 -21.617 -4.956 1.00 51.38 198 VAL A N 1
ATOM 3460 C CA . VAL A 1 201 ? -5.416 -20.855 -6.050 1.00 48.81 198 VAL A CA 1
ATOM 3461 C C . VAL A 1 201 ? -5.639 -21.778 -7.240 1.00 41.01 198 VAL A C 1
ATOM 3462 O O . VAL A 1 201 ? -4.686 -22.351 -7.780 1.00 46.16 198 VAL A O 1
ATOM 3475 N N . LYS A 1 202 ? -6.895 -21.894 -7.672 1.00 41.89 199 LYS A N 1
ATOM 3476 C CA . LYS A 1 202 ? -7.236 -22.778 -8.783 1.00 43.02 199 LYS A CA 1
ATOM 3477 C C . LYS A 1 202 ? -6.815 -22.188 -10.128 1.00 32.72 199 LYS A C 1
ATOM 3478 O O . LYS A 1 202 ? -6.102 -22.832 -10.904 1.00 32.08 199 LYS A O 1
ATOM 3497 N N . LYS A 1 203 ? -7.264 -20.972 -10.428 1.00 36.92 200 LYS A N 1
ATOM 3498 C CA . LYS A 1 203 ? -6.926 -20.298 -11.677 1.00 34.87 200 LYS A CA 1
ATOM 3499 C C . LYS A 1 203 ? -5.768 -19.344 -11.408 1.00 28.12 200 LYS A C 1
ATOM 3500 O O . LYS A 1 203 ? -5.897 -18.414 -10.605 1.00 32.05 200 LYS A O 1
ATOM 3519 N N . LYS A 1 204 ? -4.642 -19.583 -12.079 1.00 26.53 201 LYS A N 1
ATOM 3520 C CA . LYS A 1 204 ? -3.402 -18.875 -11.791 1.00 27.16 201 LYS A CA 1
ATOM 3521 C C . LYS A 1 204 ? -2.988 -17.893 -12.878 1.00 27.63 201 LYS A C 1
ATOM 3522 O O . LYS A 1 204 ? -1.936 -17.246 -12.748 1.00 26.29 201 LYS A O 1
ATOM 3541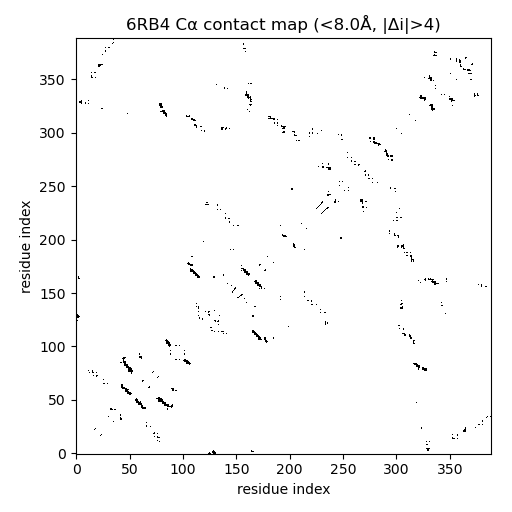 N N . VAL A 1 205 ? -3.776 -17.754 -13.939 1.00 24.86 202 VAL A N 1
ATOM 3542 C CA . VAL A 1 205 ? -3.457 -16.867 -15.052 1.00 20.34 202 VAL A CA 1
ATOM 3543 C C . VAL A 1 205 ? -4.685 -16.024 -15.354 1.00 23.87 202 VAL A C 1
ATOM 3544 O O . VAL A 1 205 ? -5.779 -16.562 -15.561 1.00 26.95 202 VAL A O 1
ATOM 3557 N N . HIS A 1 206 ? -4.501 -14.706 -15.394 1.00 23.25 203 HIS A N 1
ATOM 3558 C CA . HIS A 1 206 ? -5.587 -13.767 -15.673 1.00 27.94 203 HIS A CA 1
ATOM 3559 C C . HIS A 1 206 ? -5.058 -12.719 -16.638 1.00 26.09 203 HIS A C 1
ATOM 3560 O O . HIS A 1 206 ? -4.240 -11.875 -16.251 1.00 28.61 203 HIS A O 1
ATOM 3574 N N . LEU A 1 207 ? -5.519 -12.759 -17.883 1.00 24.52 204 LEU A N 1
ATOM 3575 C CA . LEU A 1 207 ? -5.008 -11.854 -18.900 1.00 24.65 204 LEU A CA 1
ATOM 3576 C C . LEU A 1 207 ? -5.879 -10.611 -19.034 1.00 24.69 204 LEU A C 1
ATOM 3577 O O . LEU A 1 207 ? -7.103 -10.659 -18.855 1.00 24.36 204 LEU A O 1
ATOM 3593 N N . SER A 1 208 ? -5.225 -9.498 -19.378 1.00 29.26 205 SER A N 1
ATOM 3594 C CA . SER A 1 208 ? -5.927 -8.260 -19.684 1.00 29.12 205 SER A CA 1
ATOM 3595 C C . SER A 1 208 ? -6.503 -8.317 -21.095 1.00 28.91 205 SER A C 1
ATOM 3596 O O . SER A 1 208 ? -6.081 -9.106 -21.950 1.00 27.97 205 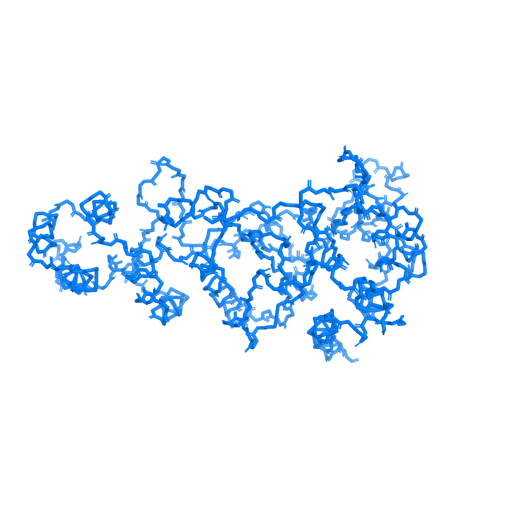SER A O 1
ATOM 3604 N N . GLU A 1 209 ? -7.495 -7.458 -21.340 1.00 28.35 206 GLU A N 1
ATOM 3605 C CA . GLU A 1 209 ? -8.070 -7.378 -22.672 1.00 26.82 206 GLU A CA 1
ATOM 3606 C C . GLU A 1 209 ? -7.009 -7.040 -23.701 1.00 26.26 206 GLU A C 1
ATOM 3607 O O . GLU A 1 209 ? -6.972 -7.622 -24.788 1.00 25.65 206 GLU A O 1
ATOM 3619 N N . LYS A 1 210 ? -6.135 -6.084 -23.381 1.00 29.44 207 LYS A N 1
ATOM 3620 C CA . LYS A 1 210 ? -5.111 -5.643 -24.313 1.00 24.48 207 LYS A CA 1
ATOM 3621 C C . LYS A 1 210 ? -3.866 -6.515 -24.176 1.00 24.25 207 LYS A C 1
ATOM 3622 O O . LYS A 1 210 ? -3.319 -6.660 -23.079 1.00 29.61 207 LYS A O 1
ATOM 3641 N N . ILE A 1 211 ? -3.429 -7.073 -25.295 1.00 22.80 208 ILE A N 1
ATOM 3642 C CA . ILE A 1 211 ? -2.339 -8.042 -25.324 1.00 22.43 208 ILE A CA 1
ATOM 3643 C C . ILE A 1 211 ? -1.029 -7.286 -25.518 1.00 21.84 208 ILE A C 1
ATOM 3644 O O . ILE A 1 211 ? -0.830 -6.618 -26.537 1.00 28.31 208 ILE A O 1
ATOM 3660 N N . HIS A 1 212 ? -0.103 -7.421 -24.534 1.00 20.75 209 HIS A N 1
ATOM 3661 C CA . HIS A 1 212 ? 1.261 -6.915 -24.646 1.00 20.70 209 HIS A CA 1
ATOM 3662 C C . HIS A 1 212 ? 2.110 -7.874 -25.486 1.00 17.04 209 HIS A C 1
ATOM 3663 O O . HIS A 1 212 ? 1.875 -9.089 -25.462 1.00 16.59 209 HIS A O 1
ATOM 3677 N N . PRO A 1 213 ? 3.079 -7.377 -26.253 1.00 17.25 210 PRO A N 1
ATOM 3678 C CA . PRO A 1 213 ? 3.870 -8.262 -27.110 1.00 18.29 210 PRO A CA 1
ATOM 3679 C C . PRO A 1 213 ? 4.557 -9.399 -26.354 1.00 19.38 210 PRO A C 1
ATOM 3680 O O . PRO A 1 213 ? 4.758 -10.473 -26.939 1.00 19.85 210 PRO A O 1
ATOM 3691 N N . PHE A 1 214 ? 4.891 -9.199 -25.081 1.00 17.98 211 PHE A N 1
ATOM 3692 C CA . PHE A 1 214 ? 5.539 -10.256 -24.308 1.00 20.97 211 PHE A CA 1
ATOM 3693 C C . PHE A 1 214 ? 4.618 -11.457 -24.181 1.00 18.35 211 PHE A C 1
ATOM 3694 O O . PHE A 1 214 ? 5.081 -12.607 -24.249 1.00 16.19 211 PHE A O 1
ATOM 3711 N N . ILE A 1 215 ? 3.319 -11.212 -23.985 1.00 17.21 212 ILE A N 1
ATOM 3712 C CA . ILE A 1 215 ? 2.332 -12.277 -23.848 1.00 16.12 212 ILE A CA 1
ATOM 3713 C C . ILE A 1 215 ? 2.141 -12.974 -25.191 1.00 20.87 212 ILE A C 1
ATOM 3714 O O . ILE A 1 215 ? 2.221 -14.207 -25.296 1.00 17.08 212 ILE A O 1
ATOM 3730 N N . ARG A 1 216 ? 1.958 -12.192 -26.251 1.00 16.84 213 ARG A N 1
ATOM 3731 C CA . ARG A 1 216 ? 1.819 -12.754 -27.589 1.00 20.32 213 ARG A CA 1
ATOM 3732 C C . ARG A 1 216 ? 3.011 -13.624 -27.962 1.00 20.57 213 ARG A C 1
ATOM 3733 O O . ARG A 1 216 ? 2.833 -14.762 -28.421 1.00 18.21 213 ARG A O 1
ATOM 3754 N N . LYS A 1 217 ? 4.246 -13.106 -27.783 1.00 16.37 214 LYS A N 1
ATOM 3755 C CA . LYS A 1 217 ? 5.421 -13.869 -28.196 1.00 18.12 214 LYS A CA 1
ATOM 3756 C C . LYS A 1 217 ? 5.600 -15.113 -27.330 1.00 16.05 214 LYS A C 1
ATOM 3757 O O . LYS A 1 217 ? 6.026 -16.156 -27.841 1.00 17.75 214 LYS A O 1
ATOM 3776 N N . SER A 1 218 ? 5.227 -15.038 -26.066 1.00 16.46 215 SER A N 1
ATOM 3777 C CA . SER A 1 218 ? 5.319 -16.214 -25.203 1.00 16.94 215 SER A CA 1
ATOM 3778 C C . SER A 1 218 ? 4.310 -17.277 -25.619 1.00 19.90 215 SER A C 1
ATOM 3779 O O . SER A 1 218 ? 4.651 -18.479 -25.676 1.00 17.56 215 SER A O 1
ATOM 3787 N N . ILE A 1 219 ? 3.070 -16.850 -25.885 1.00 17.12 216 ILE A N 1
ATOM 3788 C CA . ILE A 1 219 ? 2.053 -17.763 -26.403 1.00 16.79 216 ILE A CA 1
ATOM 3789 C C . ILE A 1 219 ? 2.511 -18.397 -27.697 1.00 17.63 216 ILE A C 1
ATOM 3790 O O . ILE A 1 219 ? 2.294 -19.596 -27.909 1.00 18.67 216 ILE A O 1
ATOM 3806 N N . ASN A 1 220 ? 3.116 -17.624 -28.593 1.00 17.05 217 ASN A N 1
ATOM 3807 C CA . ASN A 1 220 ? 3.536 -18.157 -29.878 1.00 16.71 217 ASN A CA 1
ATOM 3808 C C . ASN A 1 220 ? 4.612 -19.232 -29.728 1.00 20.46 217 ASN A C 1
ATOM 3809 O O . ASN A 1 220 ? 4.650 -20.175 -30.518 1.00 20.01 217 ASN A O 1
ATOM 3820 N N . ILE A 1 221 ? 5.503 -19.092 -28.754 1.00 17.05 218 ILE A N 1
ATOM 3821 C CA . ILE A 1 221 ? 6.446 -20.169 -28.456 1.00 19.44 218 ILE A CA 1
ATOM 3822 C C . ILE A 1 221 ? 5.694 -21.406 -27.969 1.00 22.20 218 ILE A C 1
ATOM 3823 O O . ILE A 1 221 ? 5.945 -22.533 -28.426 1.00 21.20 218 ILE A O 1
ATOM 3839 N N . ILE A 1 222 ? 4.786 -21.219 -27.020 1.00 15.56 219 ILE A N 1
ATOM 3840 C CA . ILE A 1 222 ? 4.021 -22.349 -26.477 1.00 17.02 219 ILE A CA 1
ATOM 3841 C C . ILE A 1 222 ? 3.254 -23.059 -27.587 1.00 24.45 219 ILE A C 1
ATOM 3842 O O . ILE A 1 222 ? 3.175 -24.309 -27.617 1.00 19.46 219 ILE A O 1
ATOM 3858 N N . LYS A 1 223 ? 2.710 -22.291 -28.538 1.00 20.85 220 LYS A N 1
ATOM 3859 C CA . LYS A 1 223 ? 1.898 -22.894 -29.599 1.00 22.41 220 LYS A CA 1
ATOM 3860 C C . LYS A 1 223 ? 2.692 -23.857 -30.455 1.00 24.22 220 LYS A C 1
ATOM 3861 O O . LYS A 1 223 ? 2.110 -24.791 -31.017 1.00 23.39 220 LYS A O 1
ATOM 3880 N N . LYS A 1 224 ? 3.989 -23.633 -30.617 1.00 22.11 221 LYS A N 1
ATOM 3881 C CA . LYS A 1 224 ? 4.822 -24.573 -31.375 1.00 23.46 221 LYS A CA 1
ATOM 3882 C C . LYS A 1 224 ? 4.870 -25.945 -30.714 1.00 26.29 221 LYS A C 1
ATOM 3883 O O . LYS A 1 224 ? 5.016 -26.957 -31.408 1.00 27.71 221 LYS A O 1
ATOM 3902 N N . TYR A 1 225 ? 4.720 -25.998 -29.391 1.00 19.82 222 TYR A N 1
ATOM 3903 C CA . TYR A 1 225 ? 4.874 -27.244 -28.639 1.00 24.70 222 TYR A CA 1
ATOM 3904 C C . TYR A 1 225 ? 3.575 -27.840 -28.140 1.00 21.75 222 TYR A C 1
ATOM 3905 O O . TYR A 1 225 ? 3.556 -29.016 -27.743 1.00 22.20 222 TYR A O 1
ATOM 3923 N N . PHE A 1 226 ? 2.479 -27.083 -28.146 1.00 21.92 223 PHE A N 1
ATOM 3924 C CA . PHE A 1 226 ? 1.366 -27.402 -27.274 1.00 16.75 223 PHE A CA 1
ATOM 3925 C C . PHE A 1 226 ? 0.672 -28.709 -27.672 1.00 17.54 223 PHE A C 1
ATOM 3926 O O . PHE A 1 226 ? 0.204 -29.441 -26.799 1.00 20.06 223 PHE A O 1
ATOM 3943 N N . GLU A 1 227 ? 0.542 -28.959 -28.970 1.00 23.16 224 GLU A N 1
ATOM 3944 C CA . GLU A 1 227 ? -0.200 -30.140 -29.398 1.00 26.09 224 GLU A CA 1
ATOM 3945 C C . GLU A 1 227 ? 0.542 -31.398 -28.968 1.00 22.59 224 GLU A C 1
ATOM 3946 O O . GLU A 1 227 ? -0.040 -32.264 -28.302 1.00 24.18 224 GLU A O 1
ATOM 3958 N N . GLU A 1 228 ? 1.815 -31.494 -29.327 1.00 24.94 225 GLU A N 1
ATOM 3959 C CA . GLU A 1 228 ? 2.618 -32.659 -28.960 1.00 25.34 225 GLU A CA 1
ATOM 3960 C C . GLU A 1 228 ? 2.779 -32.764 -27.449 1.00 30.18 225 GLU A C 1
ATOM 3961 O O . GLU A 1 228 ? 2.665 -33.855 -26.871 1.00 26.72 225 GLU A O 1
ATOM 3973 N N . TYR A 1 229 ? 3.034 -31.645 -26.781 1.00 26.97 226 TYR A N 1
ATOM 3974 C CA . TYR A 1 229 ? 3.290 -31.706 -25.348 1.00 21.98 226 TYR A CA 1
ATOM 3975 C C . TYR A 1 229 ? 2.008 -31.927 -24.555 1.00 23.58 226 TYR A C 1
ATOM 3976 O O . TYR A 1 229 ? 1.918 -32.844 -23.734 1.00 23.19 226 TYR A O 1
ATOM 3994 N N . ALA A 1 230 ? 0.995 -31.083 -24.759 1.00 18.85 227 ALA A N 1
ATOM 3995 C CA . ALA A 1 230 ? -0.146 -31.063 -23.880 1.00 19.49 227 ALA A CA 1
ATOM 3996 C C . ALA A 1 230 ? -1.246 -32.037 -24.325 1.00 24.95 227 ALA A C 1
ATOM 3997 O O . ALA A 1 230 ? -1.886 -32.676 -23.488 1.00 23.18 227 ALA A O 1
ATOM 4004 N N . LEU A 1 231 ? -1.484 -32.126 -25.624 1.00 23.96 228 LEU A N 1
ATOM 4005 C CA . LEU A 1 231 ? -2.624 -32.902 -26.100 1.00 24.35 228 LEU A CA 1
ATOM 4006 C C . LEU A 1 231 ? -2.256 -34.359 -26.344 1.00 30.34 228 LEU A C 1
ATOM 4007 O O . LEU A 1 231 ? -3.103 -35.241 -26.161 1.00 33.57 228 LEU A O 1
ATOM 4023 N N . VAL A 1 232 ? -1.020 -34.625 -26.731 1.00 26.17 229 VAL A N 1
ATOM 4024 C CA . VAL A 1 232 ? -0.567 -35.996 -26.971 1.00 26.36 229 VAL A CA 1
ATOM 4025 C C . VAL A 1 232 ? 0.131 -36.555 -25.736 1.00 32.94 229 VAL A C 1
ATOM 4026 O O . VAL A 1 232 ? -0.344 -37.520 -25.129 1.00 33.95 229 VAL A O 1
ATOM 4039 N N . ASN A 1 233 ? 1.252 -35.946 -25.344 1.00 30.03 230 ASN A N 1
ATOM 4040 C CA . ASN A 1 233 ? 2.096 -36.540 -24.306 1.00 24.20 230 ASN A CA 1
ATOM 4041 C C . ASN A 1 233 ? 1.436 -36.449 -22.937 1.00 30.31 230 ASN A C 1
ATOM 4042 O O . ASN A 1 233 ? 1.356 -37.448 -22.208 1.00 35.38 230 ASN A O 1
ATOM 4053 N N . GLN A 1 234 ? 0.967 -35.268 -22.553 1.00 27.36 231 GLN A N 1
ATOM 4054 C CA . GLN A 1 234 ? 0.278 -35.136 -21.278 1.00 23.44 231 GLN A CA 1
ATOM 4055 C C . GLN A 1 234 ? -1.185 -35.574 -21.348 1.00 23.52 231 GLN A C 1
ATOM 4056 O O . GLN A 1 234 ? -1.774 -35.863 -20.301 1.00 27.49 231 GLN A O 1
ATOM 4070 N N . ASP A 1 235 ? -1.790 -35.551 -22.536 1.00 29.33 232 ASP A N 1
ATOM 4071 C CA . ASP A 1 235 ? -3.183 -35.962 -22.721 1.00 29.86 232 ASP A CA 1
ATOM 4072 C C . ASP A 1 235 ? -4.087 -35.279 -21.698 1.00 29.41 232 ASP A C 1
ATOM 4073 O O . ASP A 1 235 ? -4.816 -35.911 -20.933 1.00 30.58 232 ASP A O 1
ATOM 4082 N N . ILE A 1 236 ? -4.020 -33.937 -21.681 1.00 26.21 233 ILE A N 1
ATOM 4083 C CA . ILE A 1 236 ? -4.666 -33.180 -20.611 1.00 24.41 233 ILE A CA 1
ATOM 4084 C C . ILE A 1 236 ? -6.190 -33.221 -20.650 1.00 27.61 233 ILE A C 1
ATOM 4085 O O . ILE A 1 236 ? -6.827 -32.845 -19.665 1.00 29.01 233 ILE A O 1
ATOM 4101 N N . LEU A 1 237 ? -6.787 -33.651 -21.755 1.00 27.51 234 LEU A N 1
ATOM 4102 C CA . LEU A 1 237 ? -8.232 -33.825 -21.861 1.00 29.12 234 LEU A CA 1
ATOM 4103 C C . LEU A 1 237 ? -8.591 -35.296 -22.064 1.00 36.42 234 LEU A C 1
ATOM 4104 O O . LEU A 1 237 ? -9.553 -35.632 -22.767 1.00 30.84 234 LEU A O 1
ATOM 4120 N N . GLU A 1 238 ? -7.829 -36.191 -21.432 1.00 32.60 235 GLU A N 1
ATOM 4121 C CA . GLU A 1 238 ? -8.017 -37.622 -21.660 1.00 37.06 235 GLU A CA 1
ATOM 4122 C C . GLU A 1 238 ? -9.368 -38.104 -21.148 1.00 36.44 235 GLU A C 1
ATOM 4123 O O . GLU A 1 238 ? -10.013 -38.936 -21.790 1.00 35.39 235 GLU A O 1
ATOM 4135 N N . ASN A 1 239 ? -9.808 -37.596 -20.001 1.00 36.74 236 ASN A N 1
ATOM 4136 C CA . ASN A 1 239 ? -11.006 -38.083 -19.337 1.00 47.42 236 ASN A CA 1
ATOM 4137 C C . ASN A 1 239 ? -11.503 -36.997 -18.392 1.00 44.18 236 ASN A C 1
ATOM 4138 O O . ASN A 1 239 ? -10.877 -35.944 -18.243 1.00 38.38 236 ASN A O 1
ATOM 4149 N N . LYS A 1 240 ? -12.638 -37.267 -17.739 1.00 41.03 237 LYS A N 1
ATOM 4150 C CA . LYS A 1 240 ? -13.294 -36.233 -16.944 1.00 48.30 237 LYS A CA 1
ATOM 4151 C C . LYS A 1 240 ? -12.442 -35.812 -15.751 1.00 45.02 237 LYS A C 1
ATOM 4152 O O . LYS A 1 240 ? -12.460 -34.644 -15.348 1.00 41.32 237 LYS A O 1
ATOM 4171 N N . GLU A 1 241 ? -11.709 -36.751 -15.151 1.00 45.39 238 GLU A N 1
ATOM 4172 C CA . GLU A 1 241 ? -10.851 -36.386 -14.027 1.00 49.74 238 GLU A CA 1
ATOM 4173 C C . GLU A 1 241 ? -9.834 -35.330 -14.444 1.00 48.70 238 GLU A C 1
ATOM 4174 O O . GLU A 1 241 ? -9.497 -34.435 -13.661 1.00 46.96 238 GLU A O 1
ATOM 4186 N N . SER A 1 242 ? -9.339 -35.417 -15.677 1.00 39.91 239 SER A N 1
ATOM 4187 C CA . SER A 1 242 ? -8.352 -34.465 -16.160 1.00 44.06 239 SER A CA 1
ATOM 4188 C C . SER A 1 242 ? -8.992 -33.238 -16.796 1.00 41.90 239 SER A C 1
ATOM 4189 O O . SER A 1 242 ? -8.562 -32.114 -16.522 1.00 41.51 239 SER A O 1
ATOM 4197 N N . TRP A 1 243 ? -10.026 -33.409 -17.626 1.00 39.95 240 TRP A N 1
ATOM 4198 C CA . TRP A 1 243 ? -10.598 -32.232 -18.280 1.00 38.37 240 TRP A CA 1
ATOM 4199 C C . TRP A 1 243 ? -11.409 -31.384 -17.317 1.00 42.28 240 TRP A C 1
ATOM 4200 O O . TRP A 1 243 ? -11.603 -30.192 -17.578 1.00 36.99 240 TRP A O 1
ATOM 4221 N N . ASP A 1 244 ? -11.853 -31.944 -16.192 1.00 43.20 241 ASP A N 1
ATOM 4222 C CA . ASP A 1 244 ? -12.467 -31.105 -15.167 1.00 41.25 241 ASP A CA 1
ATOM 4223 C C . ASP A 1 244 ? -11.471 -30.086 -14.625 1.00 35.86 241 ASP A C 1
ATOM 4224 O O . ASP A 1 244 ? -11.856 -28.972 -14.248 1.00 33.09 241 ASP A O 1
ATOM 4233 N N . LYS A 1 245 ? -10.189 -30.451 -14.565 1.00 36.28 242 LYS A N 1
ATOM 4234 C CA . LYS A 1 245 ? -9.177 -29.500 -14.114 1.00 40.49 242 LYS A CA 1
ATOM 4235 C C . LYS A 1 245 ? -9.080 -28.310 -15.055 1.00 34.16 242 LYS A C 1
ATOM 4236 O O . LYS A 1 245 ? -8.764 -27.195 -14.622 1.00 31.22 242 LYS A O 1
ATOM 4255 N N . ILE A 1 246 ? -9.319 -28.529 -16.348 1.00 34.24 243 ILE A N 1
ATOM 4256 C CA . ILE A 1 246 ? -9.303 -27.417 -17.291 1.00 32.74 243 ILE A CA 1
ATOM 4257 C C . ILE A 1 246 ? -10.577 -26.598 -17.180 1.00 32.72 243 ILE A C 1
ATOM 4258 O O . ILE A 1 246 ? -10.542 -25.364 -17.215 1.00 33.17 243 ILE A O 1
ATOM 4274 N N . LEU A 1 247 ? -11.725 -27.259 -17.024 1.00 35.49 244 LEU A N 1
ATOM 4275 C CA . LEU A 1 247 ? -12.976 -26.531 -16.857 1.00 35.98 244 LEU A CA 1
ATOM 4276 C C . LEU A 1 247 ? -12.924 -25.614 -15.646 1.00 31.90 244 LEU A C 1
ATOM 4277 O O . LEU A 1 247 ? -13.575 -24.564 -15.637 1.00 35.85 244 LEU A O 1
ATOM 4293 N N . ALA A 1 248 ? -12.153 -25.981 -14.621 1.00 34.33 245 ALA A N 1
ATOM 4294 C CA . ALA A 1 248 ? -11.981 -25.110 -13.464 1.00 34.22 245 ALA A CA 1
ATOM 4295 C C . ALA A 1 248 ? -11.271 -23.801 -13.807 1.00 33.05 245 ALA A C 1
ATOM 4296 O O . ALA A 1 248 ? -11.230 -22.898 -12.966 1.00 36.05 245 ALA A O 1
ATOM 4303 N N . LEU A 1 249 ? -10.727 -23.677 -15.013 1.00 34.46 246 LEU A N 1
ATOM 4304 C CA . LEU A 1 249 ? -10.071 -22.456 -15.466 1.00 33.64 246 LEU A CA 1
ATOM 4305 C C . LEU A 1 249 ? -10.984 -21.572 -16.312 1.00 31.45 246 LEU A C 1
ATOM 4306 O O . LEU A 1 249 ? -10.577 -20.470 -16.699 1.00 29.30 246 LEU A O 1
ATOM 4322 N N . VAL A 1 250 ? -12.207 -22.012 -16.603 1.00 31.08 247 VAL A N 1
ATOM 4323 C CA . VAL A 1 250 ? -13.101 -21.249 -17.472 1.00 31.71 247 VAL A CA 1
ATOM 4324 C C . VAL A 1 250 ? -14.431 -21.047 -16.758 1.00 35.34 247 VAL A C 1
ATOM 4325 O O . VAL A 1 250 ? -14.760 -21.763 -15.798 1.00 33.44 247 VAL A O 1
ATOM 4338 N N . PRO A 1 251 ? -15.218 -20.068 -17.206 1.00 38.28 248 PRO A N 1
ATOM 4339 C CA . PRO A 1 251 ? -16.476 -19.753 -16.516 1.00 35.32 248 PRO A CA 1
ATOM 4340 C C . PRO A 1 251 ? -17.433 -20.939 -16.476 1.00 31.28 248 PRO A C 1
ATOM 4341 O O . PRO A 1 251 ? -17.530 -21.730 -17.421 1.00 32.64 248 PRO A O 1
ATOM 4352 N N . GLU A 1 252 ? -18.153 -21.045 -15.360 1.00 40.50 249 GLU A N 1
ATOM 4353 C CA . GLU A 1 252 ? -19.071 -22.166 -15.169 1.00 47.52 249 GLU A CA 1
ATOM 4354 C C . GLU A 1 252 ? -20.152 -22.207 -16.243 1.00 43.40 249 GLU A C 1
ATOM 4355 O O . GLU A 1 252 ? -20.658 -23.288 -16.565 1.00 44.62 249 GLU A O 1
ATOM 4367 N N . THR A 1 253 ? -20.503 -21.056 -16.823 1.00 44.16 250 THR A N 1
ATOM 4368 C CA . THR A 1 253 ? -21.619 -21.003 -17.760 1.00 45.33 250 THR A CA 1
ATOM 4369 C C . THR A 1 253 ? -21.360 -21.761 -19.055 1.00 41.14 250 THR A C 1
ATOM 4370 O O . THR A 1 253 ? -22.292 -21.931 -19.842 1.00 42.68 250 THR A O 1
ATOM 4381 N N . ILE A 1 254 ? -20.131 -22.218 -19.307 1.00 35.08 251 ILE A N 1
ATOM 4382 C CA . ILE A 1 254 ? -19.844 -22.968 -20.520 1.00 34.25 251 ILE A CA 1
ATOM 4383 C C . ILE A 1 254 ? -19.415 -24.403 -20.223 1.00 32.42 251 ILE A C 1
ATOM 4384 O O . ILE A 1 254 ? -19.024 -25.127 -21.134 1.00 35.07 251 ILE A O 1
ATOM 4400 N N . HIS A 1 255 ? -19.491 -24.827 -18.958 1.00 33.58 252 HIS A N 1
ATOM 4401 C CA . HIS A 1 255 ? -19.074 -26.180 -18.603 1.00 36.07 252 HIS A CA 1
ATOM 4402 C C . HIS A 1 255 ? -19.956 -27.221 -19.276 1.00 40.47 252 HIS A C 1
ATOM 4403 O O . HIS A 1 255 ? -19.458 -28.156 -19.917 1.00 37.10 252 HIS A O 1
ATOM 4417 N N . ASP A 1 256 ? -21.277 -27.081 -19.135 1.00 48.65 253 ASP A N 1
ATOM 4418 C CA . ASP A 1 256 ? -22.184 -28.084 -19.685 1.00 40.80 253 ASP A CA 1
ATOM 4419 C C . ASP A 1 256 ? -21.956 -28.257 -21.176 1.00 33.11 253 ASP A C 1
ATOM 4420 O O . ASP A 1 256 ? -21.806 -29.383 -21.665 1.00 38.98 253 ASP A O 1
ATOM 4429 N N . GLU A 1 257 ? -21.918 -27.147 -21.920 1.00 37.09 254 GLU A N 1
ATOM 4430 C CA . GLU A 1 257 ? -21.632 -27.244 -23.346 1.00 37.15 254 GLU A CA 1
ATOM 4431 C C . GLU A 1 257 ? -20.320 -27.983 -23.584 1.00 42.38 254 GLU A C 1
ATOM 4432 O O . GLU A 1 257 ? -20.218 -28.808 -24.499 1.00 40.25 254 GLU A O 1
ATOM 4444 N N . LEU A 1 258 ? -19.299 -27.692 -22.775 1.00 39.83 255 LEU A N 1
ATOM 4445 C CA . LEU A 1 258 ? -18.003 -28.336 -22.977 1.00 38.67 255 LEU A CA 1
ATOM 4446 C C . LEU A 1 258 ? -18.019 -29.788 -22.511 1.00 36.54 255 LEU A C 1
ATOM 4447 O O . LEU A 1 258 ? -17.497 -30.664 -23.208 1.00 35.13 255 LEU A O 1
ATOM 4463 N N . GLN A 1 259 ? -18.621 -30.062 -21.345 1.00 38.42 256 GLN A N 1
ATOM 4464 C CA . GLN A 1 259 ? -18.765 -31.443 -20.879 1.00 40.97 256 GLN A CA 1
ATOM 4465 C C . GLN A 1 259 ? -19.366 -32.327 -21.963 1.00 42.96 256 GLN A C 1
ATOM 4466 O O . GLN A 1 259 ? -18.861 -33.414 -22.249 1.00 41.67 256 GLN A O 1
ATOM 4480 N N . GLN A 1 260 ? -20.463 -31.871 -22.575 1.00 41.42 257 GLN A N 1
ATOM 4481 C CA . GLN A 1 260 ? -21.165 -32.700 -23.548 1.00 45.31 257 GLN A CA 1
ATOM 4482 C C . GLN A 1 260 ? -20.332 -32.907 -24.802 1.00 42.61 257 GLN A C 1
ATOM 4483 O O . GLN A 1 260 ? -20.353 -33.995 -25.392 1.00 48.28 257 GLN A O 1
ATOM 4497 N N . SER A 1 261 ? -19.586 -31.884 -25.225 1.00 39.88 258 SER A N 1
ATOM 4498 C CA . SER A 1 261 ? -18.736 -32.037 -26.400 1.00 40.45 258 SER A CA 1
ATOM 4499 C C . SER A 1 261 ? -17.510 -32.897 -26.097 1.00 38.30 258 SER A C 1
ATOM 4500 O O . SER A 1 261 ? -17.011 -33.595 -26.991 1.00 38.50 258 SER A O 1
ATOM 4508 N N . PHE A 1 262 ? -17.006 -32.854 -24.857 1.00 37.99 259 PHE A N 1
ATOM 4509 C CA . PHE A 1 262 ? -15.885 -33.715 -24.493 1.00 39.43 259 PHE A CA 1
ATOM 4510 C C . PHE A 1 262 ? -16.301 -35.182 -24.519 1.00 44.07 259 PHE A C 1
ATOM 4511 O O . PHE A 1 262 ? -15.516 -36.047 -24.912 1.00 37.18 259 PHE A O 1
ATOM 4528 N N . GLN A 1 263 ? -17.540 -35.476 -24.115 1.00 46.69 260 GLN A N 1
ATOM 4529 C CA . GLN A 1 263 ? -18.004 -36.858 -24.070 1.00 36.93 260 GLN A CA 1
ATOM 4530 C C . GLN A 1 263 ? -18.311 -37.406 -25.456 1.00 42.28 260 GLN A C 1
ATOM 4531 O O . GLN A 1 263 ? -18.186 -38.615 -25.676 1.00 50.37 260 GLN A O 1
ATOM 4545 N N . LYS A 1 264 ? -18.682 -36.548 -26.405 1.00 47.25 261 LYS A N 1
ATOM 4546 C CA . LYS A 1 264 ? -18.953 -37.005 -27.761 1.00 48.26 261 LYS A CA 1
ATOM 4547 C C . LYS A 1 264 ? -17.687 -37.211 -28.578 1.00 45.52 261 LYS A C 1
ATOM 4548 O O . LYS A 1 264 ? -17.702 -37.994 -29.537 1.00 50.09 261 LYS A O 1
ATOM 4567 N N . SER A 1 265 ? -16.594 -36.536 -28.226 1.00 44.70 262 SER A N 1
ATOM 4568 C CA . SER A 1 265 ? -15.334 -36.703 -28.934 1.00 41.73 262 SER A CA 1
ATOM 4569 C C . SER A 1 265 ? -14.510 -37.811 -28.278 1.00 44.25 262 SER A C 1
ATOM 4570 O O . SER A 1 265 ? -14.856 -38.341 -27.217 1.00 43.19 262 SER A O 1
ATOM 4578 N N . HIS A 1 266 ? -13.395 -38.152 -28.921 1.00 40.11 263 HIS A N 1
ATOM 4579 C CA . HIS A 1 266 ? -12.663 -39.363 -28.583 1.00 46.81 263 HIS A CA 1
ATOM 4580 C C . HIS A 1 266 ? -11.220 -39.152 -28.150 1.00 46.77 263 HIS A C 1
ATOM 4581 O O . HIS A 1 266 ? -10.637 -40.080 -27.575 1.00 41.61 263 HIS A O 1
ATOM 4595 N N . ASN A 1 267 ? -10.628 -37.982 -28.389 1.00 40.86 264 ASN A N 1
ATOM 4596 C CA . ASN A 1 267 ? -9.245 -37.766 -27.990 1.00 35.12 264 ASN A CA 1
ATOM 4597 C C . ASN A 1 267 ? -9.035 -36.303 -27.615 1.00 40.45 264 ASN A C 1
ATOM 4598 O O . ASN A 1 267 ? -9.874 -35.434 -27.889 1.00 30.63 264 ASN A O 1
ATOM 4609 N N . SER A 1 268 ? -7.879 -36.040 -26.996 1.00 28.01 265 SER A N 1
ATOM 4610 C CA . SER A 1 268 ? -7.592 -34.697 -26.487 1.00 30.69 265 SER A CA 1
ATOM 4611 C C . SER A 1 268 ? -7.492 -33.675 -27.610 1.00 28.79 265 SER A C 1
ATOM 4612 O O . SER A 1 268 ? -7.823 -32.491 -27.399 1.00 28.89 265 SER A O 1
ATOM 4620 N N . LEU A 1 269 ? -7.019 -34.083 -28.793 1.00 31.70 266 LEU A N 1
ATOM 4621 C CA . LEU A 1 269 ? -6.932 -33.154 -29.916 1.00 33.47 266 LEU A CA 1
ATOM 4622 C C . LEU A 1 269 ? -8.311 -32.619 -30.279 1.00 35.73 266 LEU A C 1
ATOM 4623 O O . LEU A 1 269 ? -8.513 -31.401 -30.402 1.00 31.46 266 LEU A O 1
ATOM 4639 N N . GLN A 1 270 ? -9.276 -33.527 -30.471 1.00 32.32 267 GLN A N 1
ATOM 4640 C CA . GLN A 1 270 ? -10.634 -33.111 -30.797 1.00 35.57 267 GLN A CA 1
ATOM 4641 C C . GLN A 1 270 ? -11.212 -32.223 -29.712 1.00 26.24 267 GLN A C 1
ATOM 4642 O O . GLN A 1 270 ? -11.867 -31.215 -30.005 1.00 28.85 267 GLN A O 1
ATOM 4656 N N . ARG A 1 271 ? -11.009 -32.597 -28.448 1.00 28.47 268 ARG A N 1
ATOM 4657 C CA . ARG A 1 271 ? -11.620 -31.855 -27.359 1.00 27.16 268 ARG A CA 1
ATOM 4658 C C . ARG A 1 271 ? -11.007 -30.466 -27.206 1.00 24.73 268 ARG A C 1
ATOM 4659 O O . ARG A 1 271 ? -11.713 -29.528 -26.832 1.00 25.02 268 ARG A O 1
ATOM 4680 N N . TRP A 1 272 ? -9.722 -30.320 -27.511 1.00 28.66 269 TRP A N 1
ATOM 4681 C CA . TRP A 1 272 ? -9.116 -28.987 -27.489 1.00 27.42 269 TRP A CA 1
ATOM 4682 C C . TRP A 1 272 ? -9.732 -28.091 -28.556 1.00 31.92 269 TRP A C 1
ATOM 4683 O O . TRP A 1 272 ? -9.989 -26.900 -28.312 1.00 27.30 269 TRP A O 1
ATOM 4704 N N . GLU A 1 273 ? -9.994 -28.650 -29.745 1.00 32.85 270 GLU A N 1
ATOM 4705 C CA . GLU A 1 273 ? -10.586 -27.853 -30.814 1.00 33.03 270 GLU A CA 1
ATOM 4706 C C . GLU A 1 273 ? -11.956 -27.329 -30.411 1.00 36.24 270 GLU A C 1
ATOM 4707 O O . GLU A 1 273 ? -12.300 -26.183 -30.713 1.00 30.84 270 GLU A O 1
ATOM 4719 N N . HIS A 1 274 ? -12.755 -28.150 -29.728 1.00 33.04 271 HIS A N 1
ATOM 4720 C CA . HIS A 1 274 ? -14.038 -27.673 -29.229 1.00 33.86 271 HIS A CA 1
ATOM 4721 C C . HIS A 1 274 ? -13.855 -26.600 -28.162 1.00 34.25 271 HIS A C 1
ATOM 4722 O O . HIS A 1 274 ? -14.605 -25.618 -28.126 1.00 30.29 271 HIS A O 1
ATOM 4736 N N . LEU A 1 275 ? -12.891 -26.784 -27.261 1.00 30.66 272 LEU A N 1
ATOM 4737 C CA . LEU A 1 275 ? -12.639 -25.784 -26.228 1.00 29.36 272 LEU A CA 1
ATOM 4738 C C . LEU A 1 275 ? -12.279 -24.441 -26.853 1.00 23.86 272 LEU A C 1
ATOM 4739 O O . LEU A 1 275 ? -12.802 -23.404 -26.453 1.00 24.05 272 LEU A O 1
ATOM 4755 N N . LYS A 1 276 ? -11.385 -24.444 -27.851 1.00 24.19 273 LYS A N 1
ATOM 4756 C CA . LYS A 1 276 ? -11.023 -23.185 -28.499 1.00 23.78 273 LYS A CA 1
ATOM 4757 C C . LYS A 1 276 ? -12.253 -22.494 -29.082 1.00 27.96 273 LYS A C 1
ATOM 4758 O O . LYS A 1 276 ? -12.393 -21.272 -28.983 1.00 26.74 273 LYS A O 1
ATOM 4777 N N . LYS A 1 277 ? -13.173 -23.263 -29.672 1.00 30.00 274 LYS A N 1
ATOM 4778 C CA . LYS A 1 277 ? -14.339 -22.659 -30.314 1.00 24.55 274 LYS A CA 1
ATOM 4779 C C . LYS A 1 277 ? -15.308 -22.113 -29.287 1.00 26.88 274 LYS A C 1
ATOM 4780 O O . LYS A 1 277 ? -15.749 -20.962 -29.392 1.00 28.83 274 LYS A O 1
ATOM 4799 N N . VAL A 1 278 ? -15.643 -22.906 -28.274 1.00 25.27 275 VAL A N 1
ATOM 4800 C CA . VAL A 1 278 ? -16.542 -22.426 -27.230 1.00 26.36 275 VAL A CA 1
ATOM 4801 C C . VAL A 1 278 ? -15.934 -21.222 -26.524 1.00 30.77 275 VAL A C 1
ATOM 4802 O O . VAL A 1 278 ? -16.620 -20.233 -26.236 1.00 30.33 275 VAL A O 1
ATOM 4815 N N . ALA A 1 279 ? -14.631 -21.290 -26.226 1.00 24.97 276 ALA A N 1
ATOM 4816 C CA . ALA A 1 279 ? -13.983 -20.177 -25.529 1.00 26.05 276 ALA A CA 1
ATOM 4817 C C . ALA A 1 279 ? -14.013 -18.910 -26.364 1.00 22.04 276 ALA A C 1
ATOM 4818 O O . ALA A 1 279 ? -14.226 -17.817 -25.833 1.00 26.26 276 ALA A O 1
ATOM 4825 N N . SER A 1 280 ? -13.778 -19.029 -27.669 1.00 24.97 277 SER A N 1
ATOM 4826 C CA . SER A 1 280 ? -13.764 -17.857 -28.521 1.00 21.87 277 SER A CA 1
ATOM 4827 C C . SER A 1 280 ? -15.140 -17.239 -28.691 1.00 23.36 277 SER A C 1
ATOM 4828 O O . SER A 1 280 ? -15.245 -16.146 -29.260 1.00 26.79 277 SER A O 1
ATOM 4836 N N . ARG A 1 281 ? -16.189 -17.931 -28.257 1.00 27.67 278 ARG A N 1
ATOM 4837 C CA . ARG A 1 281 ? -17.550 -17.417 -28.330 1.00 27.28 278 ARG A CA 1
ATOM 4838 C C . ARG A 1 281 ? -18.077 -16.969 -26.982 1.00 33.29 278 ARG A C 1
ATOM 4839 O O . ARG A 1 281 ? -19.227 -16.532 -26.902 1.00 34.59 278 ARG A O 1
ATOM 4860 N N . TYR A 1 282 ? -17.281 -17.066 -25.925 1.00 29.22 279 TYR A N 1
ATOM 4861 C CA . TYR A 1 282 ? -17.705 -16.600 -24.615 1.00 36.48 279 TYR A CA 1
ATOM 4862 C C . TYR A 1 282 ? -17.661 -15.078 -24.559 1.00 34.98 279 TYR A C 1
ATOM 4863 O O . TYR A 1 282 ? -16.711 -14.448 -25.030 1.00 33.30 279 TYR A O 1
ATOM 4881 N N . GLN A 1 283 ? -18.709 -14.488 -23.991 1.00 38.76 280 GLN A N 1
ATOM 4882 C CA . GLN A 1 283 ? -18.813 -13.036 -23.857 1.00 35.29 280 GLN A CA 1
ATOM 4883 C C . GLN A 1 283 ? -18.282 -12.665 -22.482 1.00 41.05 280 GLN A C 1
ATOM 4884 O O . GLN A 1 283 ? -18.987 -12.788 -21.476 1.00 40.63 280 GLN A O 1
ATOM 4898 N N . ASN A 1 284 ? -17.020 -12.219 -22.435 1.00 44.38 281 ASN A N 1
ATOM 4899 C CA . ASN A 1 284 ? -16.401 -11.892 -21.154 1.00 53.44 281 ASN A CA 1
ATOM 4900 C C . ASN A 1 284 ? -17.092 -10.713 -20.487 1.00 55.12 281 ASN A C 1
ATOM 4901 O O . ASN A 1 284 ? -17.170 -10.650 -19.254 1.00 52.99 281 ASN A O 1
ATOM 4912 N N . ASN A 1 285 ? -17.609 -9.779 -21.281 1.00 56.98 282 ASN A N 1
ATOM 4913 C CA . ASN A 1 285 ? -18.249 -8.570 -20.773 1.00 56.84 282 ASN A CA 1
ATOM 4914 C C . ASN A 1 285 ? -19.594 -8.426 -21.477 1.00 64.02 282 ASN A C 1
ATOM 4915 O O . ASN A 1 285 ? -19.645 -8.128 -22.676 1.00 58.88 282 ASN A O 1
ATOM 4926 N N . ILE A 1 286 ? -20.683 -8.641 -20.732 1.00 71.23 283 ILE A N 1
ATOM 4927 C CA . ILE A 1 286 ? -22.017 -8.592 -21.317 1.00 68.23 283 ILE A CA 1
ATOM 4928 C C . ILE A 1 286 ? -22.270 -7.259 -22.008 1.00 66.78 283 ILE A C 1
ATOM 4929 O O . ILE A 1 286 ? -23.158 -7.158 -22.862 1.00 67.15 283 ILE A O 1
ATOM 4945 N N . LYS A 1 287 ? -21.509 -6.228 -21.660 1.00 63.91 284 LYS A N 1
ATOM 4946 C CA . LYS A 1 287 ? -21.606 -4.948 -22.340 1.00 64.38 284 LYS A CA 1
ATOM 4947 C C . LYS A 1 287 ? -21.246 -5.104 -23.812 1.00 65.16 284 LYS A C 1
ATOM 4948 O O . LYS A 1 287 ? -22.133 -5.206 -24.667 1.00 57.49 284 LYS A O 1
ATOM 4967 N N . ASN A 1 288 ? -19.949 -5.147 -24.114 1.00 63.23 285 ASN A N 1
ATOM 4968 C CA . ASN A 1 288 ? -19.492 -5.053 -25.489 1.00 50.91 285 ASN A CA 1
ATOM 4969 C C . ASN A 1 288 ? -19.659 -6.386 -26.213 1.00 36.35 285 ASN A C 1
ATOM 4970 O O . ASN A 1 288 ? -20.028 -7.417 -25.636 1.00 47.27 285 ASN A O 1
ATOM 4981 N N . ASP A 1 289 ? -19.387 -6.345 -27.509 1.00 35.09 286 ASP A N 1
ATOM 4982 C CA . ASP A 1 289 ? -19.525 -7.498 -28.397 1.00 30.84 286 ASP A CA 1
ATOM 4983 C C . ASP A 1 289 ? -18.151 -8.004 -28.831 1.00 30.31 286 ASP A C 1
ATOM 4984 O O . ASP A 1 289 ? -17.955 -8.398 -29.983 1.00 25.55 286 ASP A O 1
ATOM 4993 N N . LYS A 1 290 ? -17.191 -7.962 -27.916 1.00 27.61 287 LYS A N 1
ATOM 4994 C CA . LYS A 1 290 ? -15.808 -8.315 -28.206 1.00 24.11 287 LYS A CA 1
ATOM 4995 C C . LYS A 1 290 ? -15.509 -9.711 -27.688 1.00 22.29 287 LYS A C 1
ATOM 4996 O O . LYS A 1 290 ? -15.878 -10.056 -26.561 1.00 22.74 287 LYS A O 1
ATOM 5015 N N . TYR A 1 291 ? -14.879 -10.509 -28.536 1.00 20.35 288 TYR A N 1
ATOM 5016 C CA . TYR A 1 291 ? -14.595 -11.913 -28.287 1.00 22.21 288 TYR A CA 1
ATOM 5017 C C . TYR A 1 291 ? -13.142 -12.166 -28.671 1.00 19.94 288 TYR A C 1
ATOM 5018 O O . TYR A 1 291 ? -12.563 -11.446 -29.487 1.00 21.81 288 TYR A O 1
ATOM 5036 N N . GLY A 1 292 ? -12.553 -13.193 -28.074 1.00 22.56 289 GLY A N 1
ATOM 5037 C CA . GLY A 1 292 ? -11.172 -13.480 -28.365 1.00 26.18 289 GLY A CA 1
ATOM 5038 C C . GLY A 1 292 ? -10.641 -14.713 -27.674 1.00 22.08 289 GLY A C 1
ATOM 5039 O O . GLY A 1 292 ? -11.389 -15.494 -27.105 1.00 23.43 289 GLY A O 1
ATOM 5043 N N . PRO A 1 293 ? -9.315 -14.855 -27.689 1.00 23.26 290 PRO A N 1
ATOM 5044 C CA . PRO A 1 293 ? -8.660 -16.103 -27.246 1.00 24.96 290 PRO A CA 1
ATOM 5045 C C . PRO A 1 293 ? -8.219 -16.123 -25.794 1.00 27.00 290 PRO A C 1
ATOM 5046 O O . PRO A 1 293 ? -7.481 -17.041 -25.423 1.00 22.09 290 PRO A O 1
ATOM 5057 N N . TRP A 1 294 ? -8.632 -15.160 -24.972 1.00 19.89 291 TRP A N 1
ATOM 5058 C CA . TRP A 1 294 ? -8.037 -15.015 -23.646 1.00 19.89 291 TRP A CA 1
ATOM 5059 C C . TRP A 1 294 ? -8.147 -16.298 -22.828 1.00 20.46 291 TRP A C 1
ATOM 5060 O O . TRP A 1 294 ? -7.185 -16.685 -22.164 1.00 20.65 291 TRP A O 1
ATOM 5081 N N . LEU A 1 295 ? -9.300 -16.968 -22.844 1.00 22.92 292 LEU A N 1
ATOM 5082 C CA . LEU A 1 295 ? -9.443 -18.197 -22.059 1.00 20.35 292 LEU A CA 1
ATOM 5083 C C . LEU A 1 295 ? -8.510 -19.292 -22.562 1.00 20.28 292 LEU A C 1
ATOM 5084 O O . LEU A 1 295 ? -7.810 -19.945 -21.778 1.00 22.25 292 LEU A O 1
ATOM 5100 N N . GLU A 1 296 ? -8.490 -19.516 -23.866 1.00 18.77 293 GLU A N 1
ATOM 5101 C CA . GLU A 1 296 ? -7.576 -20.463 -24.475 1.00 21.06 293 GLU A CA 1
ATOM 5102 C C . GLU A 1 296 ? -6.155 -20.188 -24.023 1.00 18.49 293 GLU A C 1
ATOM 5103 O O . GLU A 1 296 ? -5.420 -21.113 -23.614 1.00 18.07 293 GLU A O 1
ATOM 5115 N N . TRP A 1 297 ? -5.738 -18.910 -24.121 1.00 20.53 294 TRP A N 1
ATOM 5116 C CA . TRP A 1 297 ? -4.357 -18.553 -23.787 1.00 17.84 294 TRP A CA 1
ATOM 5117 C C . TRP A 1 297 ? -4.091 -18.748 -22.300 1.00 16.94 294 TRP A C 1
ATOM 5118 O O . TRP A 1 297 ? -2.985 -19.154 -21.921 1.00 18.14 294 TRP A O 1
ATOM 5139 N N . GLU A 1 298 ? -5.051 -18.419 -21.449 1.00 17.74 295 GLU A N 1
ATOM 5140 C CA . GLU A 1 298 ? -4.863 -18.590 -20.009 1.00 19.31 295 GLU A CA 1
ATOM 5141 C C . GLU A 1 298 ? -4.648 -20.054 -19.644 1.00 20.49 295 GLU A C 1
ATOM 5142 O O . GLU A 1 298 ? -3.875 -20.369 -18.736 1.00 20.01 295 GLU A O 1
ATOM 5154 N N . ILE A 1 299 ? -5.336 -20.960 -20.334 1.00 16.91 296 ILE A N 1
ATOM 5155 C CA . ILE A 1 299 ? -5.135 -22.383 -20.092 1.00 19.93 296 ILE A CA 1
ATOM 5156 C C . ILE A 1 299 ? -3.742 -22.802 -20.541 1.00 19.79 296 ILE A C 1
ATOM 5157 O O . ILE A 1 299 ? -3.006 -23.472 -19.803 1.00 18.62 296 ILE A O 1
ATOM 5173 N N A MET A 1 300 ? -3.374 -22.451 -21.774 0.49 19.43 297 MET A N 1
ATOM 5174 N N B MET A 1 300 ? -3.369 -22.447 -21.772 0.51 19.44 297 MET A N 1
ATOM 5175 C CA A MET A 1 300 ? -2.045 -22.779 -22.275 0.49 17.82 297 MET A CA 1
ATOM 5176 C CA B MET A 1 300 ? -2.042 -22.790 -22.269 0.51 17.83 297 MET A CA 1
ATOM 5177 C C A MET A 1 300 ? -0.962 -22.250 -21.344 0.49 18.36 297 MET A C 1
ATOM 5178 C C B MET A 1 300 ? -0.954 -22.248 -21.349 0.51 18.36 297 MET A C 1
ATOM 5179 O O A MET A 1 300 ? 0.010 -22.957 -21.050 0.49 17.94 297 MET A O 1
ATOM 5180 O O B MET A 1 300 ? 0.031 -22.943 -21.071 0.51 17.93 297 MET A O 1
ATOM 5207 N N . LEU A 1 301 ? -1.118 -21.012 -20.863 1.00 19.45 298 LEU A N 1
ATOM 5208 C CA . LEU A 1 301 ? -0.118 -20.436 -19.981 1.00 17.60 298 LEU A CA 1
ATOM 5209 C C . LEU A 1 301 ? -0.043 -21.189 -18.662 1.00 18.50 298 LEU A C 1
ATOM 5210 O O . LEU A 1 301 ? 1.053 -21.508 -18.175 1.00 17.70 298 LEU A O 1
ATOM 5227 N N . GLN A 1 302 ? -1.191 -21.493 -18.064 1.00 18.56 299 GLN A N 1
ATOM 5228 C CA . GLN A 1 302 ? -1.186 -22.189 -16.781 1.00 18.73 299 GLN A CA 1
ATOM 5229 C C . GLN A 1 302 ? -0.499 -23.547 -16.900 1.00 19.48 299 GLN A C 1
ATOM 5230 O O . GLN A 1 302 ? 0.217 -23.972 -15.990 1.00 19.07 299 GLN A O 1
ATOM 5244 N N . TYR A 1 303 ? -0.650 -24.210 -18.040 1.00 20.54 300 TYR A N 1
ATOM 5245 C CA . TYR A 1 303 ? -0.048 -25.536 -18.214 1.00 18.58 300 TYR A CA 1
ATOM 5246 C C . TYR A 1 303 ? 1.398 -25.498 -18.709 1.00 18.99 300 TYR A C 1
ATOM 5247 O O . TYR A 1 303 ? 2.133 -26.463 -18.489 1.00 22.15 300 TYR A O 1
ATOM 5265 N N . CYS A 1 304 ? 1.865 -24.397 -19.328 1.00 16.69 301 CYS A N 1
ATOM 5266 C CA . CYS A 1 304 ? 3.138 -24.435 -20.013 1.00 15.40 301 CYS A CA 1
ATOM 5267 C C . CYS A 1 304 ? 4.114 -23.314 -19.649 1.00 14.86 301 CYS A C 1
ATOM 5268 O O . CYS A 1 304 ? 5.290 -23.427 -20.013 1.00 18.01 301 CYS A O 1
ATOM 5276 N N . PHE A 1 305 ? 3.670 -22.265 -18.969 1.00 16.97 302 PHE A N 1
ATOM 5277 C CA . PHE A 1 305 ? 4.537 -21.098 -18.757 1.00 16.98 302 PHE A CA 1
ATOM 5278 C C . PHE A 1 305 ? 5.296 -21.237 -17.443 1.00 17.47 302 PHE A C 1
ATOM 5279 O O . PHE A 1 305 ? 4.756 -21.741 -16.465 1.00 18.46 302 PHE A O 1
ATOM 5296 N N . PRO A 1 306 ? 6.539 -20.751 -17.360 1.00 18.28 303 PRO A N 1
ATOM 5297 C CA . PRO A 1 306 ? 7.339 -21.001 -16.157 1.00 19.73 303 PRO A CA 1
ATOM 5298 C C . PRO A 1 306 ? 6.858 -20.207 -14.962 1.00 19.10 303 PRO A C 1
ATOM 5299 O O . PRO A 1 306 ? 6.370 -19.088 -15.101 1.00 20.04 303 PRO A O 1
ATOM 5310 N N . ARG A 1 307 ? 7.001 -20.812 -13.782 1.00 19.47 304 ARG A N 1
ATOM 5311 C CA . ARG A 1 307 ? 6.759 -20.166 -12.505 1.00 24.03 304 ARG A CA 1
ATOM 5312 C C . ARG A 1 307 ? 8.083 -19.575 -12.029 1.00 21.11 304 ARG A C 1
ATOM 5313 O O . ARG A 1 307 ? 9.109 -20.261 -12.033 1.00 21.58 304 ARG A O 1
ATOM 5334 N N . LEU A 1 308 ? 8.060 -18.307 -11.640 1.00 20.06 305 LEU A N 1
ATOM 5335 C CA . LEU A 1 308 ? 9.271 -17.569 -11.296 1.00 21.47 305 LEU A CA 1
ATOM 5336 C C . LEU A 1 308 ? 9.270 -17.204 -9.821 1.00 22.87 305 LEU A C 1
ATOM 5337 O O . LEU A 1 308 ? 8.424 -16.435 -9.359 1.00 24.85 305 LEU A O 1
ATOM 5353 N N . ASP A 1 309 ? 10.233 -17.752 -9.090 1.00 20.87 306 ASP A N 1
ATOM 5354 C CA . ASP A 1 309 ? 10.426 -17.428 -7.680 1.00 23.47 306 ASP A CA 1
ATOM 5355 C C . ASP A 1 309 ? 11.102 -16.064 -7.566 1.00 22.48 306 ASP A C 1
ATOM 5356 O O . ASP A 1 309 ? 12.281 -15.919 -7.892 1.00 26.24 306 ASP A O 1
ATOM 5365 N N . ILE A 1 310 ? 10.357 -15.073 -7.092 1.00 25.73 307 ILE A N 1
ATOM 5366 C CA . ILE A 1 310 ? 10.903 -13.715 -7.046 1.00 25.38 307 ILE A CA 1
ATOM 5367 C C . ILE A 1 310 ? 12.070 -13.637 -6.075 1.00 30.05 307 ILE A C 1
ATOM 5368 O O . ILE A 1 310 ? 12.980 -12.845 -6.273 1.00 25.76 307 ILE A O 1
ATOM 5384 N N . ASN A 1 311 ? 12.081 -14.470 -5.032 1.00 29.66 308 ASN A N 1
ATOM 5385 C CA . ASN A 1 311 ? 13.153 -14.393 -4.050 1.00 31.52 308 ASN A CA 1
ATOM 5386 C C . ASN A 1 311 ? 14.494 -14.755 -4.666 1.00 26.36 308 ASN A C 1
ATOM 5387 O O . ASN A 1 311 ? 15.526 -14.153 -4.321 1.00 26.97 308 ASN A O 1
ATOM 5398 N N . VAL A 1 312 ? 14.512 -15.741 -5.568 1.00 23.15 309 VAL A N 1
ATOM 5399 C CA . VAL A 1 312 ? 15.752 -16.165 -6.195 1.00 22.32 309 VAL A CA 1
ATOM 5400 C C . VAL A 1 312 ? 16.391 -15.003 -6.926 1.00 21.93 309 VAL A C 1
ATOM 5401 O O . VAL A 1 312 ? 17.619 -14.824 -6.892 1.00 22.41 309 VAL A O 1
ATOM 5414 N N . SER A 1 313 ? 15.584 -14.219 -7.627 1.00 20.32 310 SER A N 1
ATOM 5415 C CA . SER A 1 313 ? 16.117 -13.200 -8.526 1.00 18.55 310 SER A CA 1
ATOM 5416 C C . SER A 1 313 ? 16.333 -11.863 -7.851 1.00 20.85 310 SER A C 1
ATOM 5417 O O . SER A 1 313 ? 17.130 -11.071 -8.348 1.00 20.82 310 SER A O 1
ATOM 5425 N N . LYS A 1 314 ? 15.634 -11.589 -6.768 1.00 18.66 311 LYS A N 1
ATOM 5426 C CA . LYS A 1 314 ? 15.745 -10.261 -6.159 1.00 21.14 311 LYS A CA 1
ATOM 5427 C C . LYS A 1 314 ? 16.893 -10.147 -5.167 1.00 27.12 311 LYS A C 1
ATOM 5428 O O . LYS A 1 314 ? 17.390 -9.033 -4.943 1.00 23.35 311 LYS A O 1
ATOM 5447 N N . GLY A 1 315 ? 17.344 -11.254 -4.589 1.00 23.08 312 GLY A N 1
ATOM 5448 C CA . GLY A 1 315 ? 18.371 -11.198 -3.563 1.00 25.86 312 GLY A CA 1
ATOM 5449 C C . GLY A 1 315 ? 19.782 -11.057 -4.087 1.00 20.77 312 GLY A C 1
ATOM 5450 O O . GLY A 1 315 ? 20.281 -11.915 -4.827 1.00 22.17 312 GLY A O 1
ATOM 5454 N N . ILE A 1 316 ? 20.470 -9.971 -3.705 1.00 22.45 313 ILE A N 1
ATOM 5455 C CA . ILE A 1 316 ? 21.808 -9.735 -4.214 1.00 22.98 313 ILE A CA 1
ATOM 5456 C C . ILE A 1 316 ? 22.784 -10.780 -3.683 1.00 20.14 313 ILE A C 1
ATOM 5457 O O . ILE A 1 316 ? 23.728 -11.146 -4.379 1.00 22.12 313 ILE A O 1
ATOM 5473 N N . ASN A 1 317 ? 22.559 -11.280 -2.468 1.00 21.28 314 ASN A N 1
ATOM 5474 C CA . ASN A 1 317 ? 23.498 -12.196 -1.840 1.00 22.53 314 ASN A CA 1
ATOM 5475 C C . ASN A 1 317 ? 23.177 -13.664 -2.093 1.00 23.81 314 ASN A C 1
ATOM 5476 O O . ASN A 1 317 ? 23.876 -14.518 -1.553 1.00 20.83 314 ASN A O 1
ATOM 5487 N N . HIS A 1 318 ? 22.169 -13.954 -2.924 1.00 23.65 315 HIS A N 1
ATOM 5488 C CA . HIS A 1 318 ? 21.707 -15.327 -3.119 1.00 23.95 315 HIS A CA 1
ATOM 5489 C C . HIS A 1 318 ? 22.804 -16.228 -3.676 1.00 20.44 315 HIS A C 1
ATOM 5490 O O . HIS A 1 318 ? 23.425 -15.940 -4.699 1.00 22.49 315 HIS A O 1
ATOM 5504 N N . LEU A 1 319 ? 23.005 -17.371 -3.021 1.00 20.05 316 LEU A N 1
ATOM 5505 C CA . LEU A 1 319 ? 23.952 -18.374 -3.491 1.00 23.45 316 LEU A CA 1
ATOM 5506 C C . LEU A 1 319 ? 23.263 -19.284 -4.502 1.00 20.94 316 LEU A C 1
ATOM 5507 O O . LEU A 1 319 ? 22.133 -19.727 -4.268 1.00 23.38 316 LEU A O 1
ATOM 5523 N N . LEU A 1 320 ? 23.930 -19.541 -5.607 1.00 16.78 317 LEU A N 1
ATOM 5524 C CA . LEU A 1 320 ? 23.382 -20.425 -6.634 1.00 20.44 317 LEU A CA 1
ATOM 5525 C C . LEU A 1 320 ? 24.461 -21.377 -7.112 1.00 15.28 317 LEU A C 1
ATOM 5526 O O . LEU A 1 320 ? 25.632 -21.027 -7.222 1.00 15.10 317 LEU A O 1
ATOM 5542 N N . LYS A 1 321 ? 24.058 -22.625 -7.367 1.00 15.51 318 LYS A N 1
ATOM 5543 C CA . LYS A 1 321 ? 24.955 -23.658 -7.838 1.00 18.28 318 LYS A CA 1
ATOM 5544 C C . LYS A 1 321 ? 25.828 -23.187 -8.993 1.00 18.39 318 LYS A C 1
ATOM 5545 O O . LYS A 1 321 ? 25.369 -22.532 -9.944 1.00 17.92 318 LYS A O 1
ATOM 5564 N N . SER A 1 322 ? 27.089 -23.473 -8.886 1.00 16.17 319 SER A N 1
ATOM 5565 C CA . SER A 1 322 ? 28.043 -23.055 -9.884 1.00 17.48 319 SER A CA 1
ATOM 5566 C C . SER A 1 322 ? 27.896 -23.846 -11.173 1.00 20.02 319 SER A C 1
ATOM 5567 O O . SER A 1 322 ? 27.772 -25.076 -11.131 1.00 16.85 319 SER A O 1
ATOM 5575 N N . PRO A 1 323 ? 27.992 -23.202 -12.330 1.00 15.00 320 PRO A N 1
ATOM 5576 C CA . PRO A 1 323 ? 28.238 -23.946 -13.560 1.00 17.24 320 PRO A CA 1
ATOM 5577 C C . PRO A 1 323 ? 29.462 -24.829 -13.381 1.00 18.55 320 PRO A C 1
ATOM 5578 O O . PRO A 1 323 ? 30.429 -24.443 -12.698 1.00 16.96 320 PRO A O 1
ATOM 5589 N N . PHE A 1 324 ? 29.409 -26.029 -13.985 1.00 15.63 321 PHE A N 1
ATOM 5590 C CA . PHE A 1 324 ? 30.455 -27.052 -13.960 1.00 15.73 321 PHE A CA 1
ATOM 5591 C C . PHE A 1 324 ? 30.657 -27.655 -12.584 1.00 16.36 321 PHE A C 1
ATOM 5592 O O . PHE A 1 324 ? 31.590 -28.471 -12.418 1.00 17.56 321 PHE A O 1
ATOM 5609 N N . SER A 1 325 ? 29.788 -27.405 -11.635 1.00 18.96 322 SER A N 1
ATOM 5610 C CA . SER A 1 325 ? 29.844 -28.207 -10.426 1.00 20.71 322 SER A CA 1
ATOM 5611 C C . SER A 1 325 ? 29.124 -29.536 -10.661 1.00 21.50 322 SER A C 1
ATOM 5612 O O . SER A 1 325 ? 28.478 -29.759 -11.687 1.00 20.06 322 SER A O 1
ATOM 5620 N N . VAL A 1 326 ? 29.273 -30.442 -9.697 1.00 21.13 323 VAL A N 1
ATOM 5621 C CA . VAL A 1 326 ? 28.749 -31.799 -9.768 1.00 21.19 323 VAL A CA 1
ATOM 5622 C C . VAL A 1 326 ? 27.568 -31.909 -8.825 1.00 26.53 323 VAL A C 1
ATOM 5623 O O . VAL A 1 326 ? 27.627 -31.426 -7.690 1.00 39.33 323 VAL A O 1
ATOM 5636 N N . HIS A 1 327 ? 26.467 -32.489 -9.305 1.00 24.87 324 HIS A N 1
ATOM 5637 C CA . HIS A 1 327 ? 25.332 -32.722 -8.431 1.00 26.61 324 HIS A CA 1
ATOM 5638 C C . HIS A 1 327 ? 25.639 -33.944 -7.574 1.00 25.45 324 HIS A C 1
ATOM 5639 O O . HIS A 1 327 ? 25.813 -35.035 -8.119 1.00 24.72 324 HIS A O 1
ATOM 5653 N N . PRO A 1 328 ? 25.766 -33.800 -6.254 1.00 24.62 325 PRO A N 1
ATOM 5654 C CA . PRO A 1 328 ? 26.221 -34.962 -5.452 1.00 25.16 325 PRO A CA 1
ATOM 5655 C C . PRO A 1 328 ? 25.241 -36.100 -5.463 1.00 33.55 325 PRO A C 1
ATOM 5656 O O . PRO A 1 328 ? 25.640 -37.258 -5.297 1.00 35.43 325 PRO A O 1
ATOM 5667 N N . LYS A 1 329 ? 23.960 -35.820 -5.654 1.00 29.99 326 LYS A N 1
ATOM 5668 C CA . LYS A 1 329 ? 22.950 -36.864 -5.578 1.00 34.51 326 LYS A CA 1
ATOM 5669 C C . LYS A 1 329 ? 22.620 -37.485 -6.923 1.00 25.44 326 LYS A C 1
ATOM 5670 O O . LYS A 1 329 ? 21.904 -38.477 -6.955 1.00 31.66 326 LYS A O 1
ATOM 5689 N N . THR A 1 330 ? 23.114 -36.931 -8.029 1.00 22.82 327 THR A N 1
ATOM 5690 C CA . THR A 1 330 ? 22.926 -37.522 -9.351 1.00 20.54 327 THR A CA 1
ATOM 5691 C C . THR A 1 330 ? 24.209 -37.744 -10.146 1.00 20.32 327 THR A C 1
ATOM 5692 O O . THR A 1 330 ? 24.178 -38.471 -11.151 1.00 19.52 327 THR A O 1
ATOM 5703 N N . GLY A 1 331 ? 25.333 -37.137 -9.760 1.00 19.73 328 GLY A N 1
ATOM 5704 C CA . GLY A 1 331 ? 26.550 -37.210 -10.524 1.00 18.68 328 GLY A CA 1
ATOM 5705 C C . GLY A 1 331 ? 26.614 -36.339 -11.765 1.00 14.03 328 GLY A C 1
ATOM 5706 O O . GLY A 1 331 ? 27.663 -36.276 -12.412 1.00 17.02 328 GLY A O 1
ATOM 5710 N N . ARG A 1 332 ? 25.502 -35.697 -12.144 1.00 17.72 329 ARG A N 1
ATOM 5711 C CA . ARG A 1 332 ? 25.481 -34.924 -13.377 1.00 16.47 329 ARG A CA 1
ATOM 5712 C C . ARG A 1 332 ? 26.211 -33.590 -13.205 1.00 15.81 329 ARG A C 1
ATOM 5713 O O . ARG A 1 332 ? 26.169 -32.984 -12.144 1.00 18.42 329 ARG A O 1
ATOM 5734 N N A ILE A 1 333 ? 26.893 -33.198 -14.252 0.76 14.90 330 ILE A N 1
ATOM 5735 N N B ILE A 1 333 ? 26.832 -33.130 -14.274 0.24 15.02 330 ILE A N 1
ATOM 5736 C CA A ILE A 1 333 ? 27.585 -31.897 -14.320 0.76 15.33 330 ILE A CA 1
ATOM 5737 C CA B ILE A 1 333 ? 27.608 -31.888 -14.2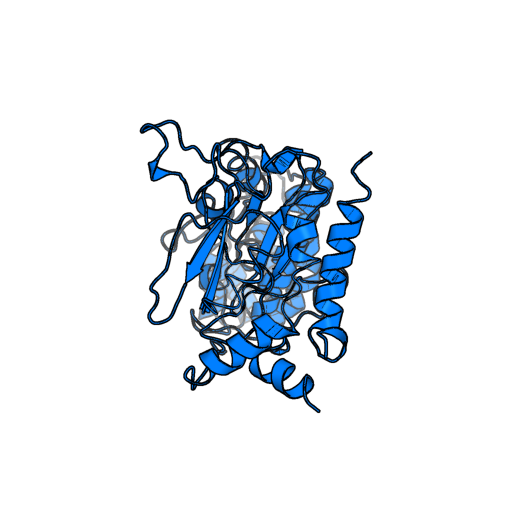55 0.24 15.44 330 ILE A CA 1
ATOM 5738 C C A ILE A 1 333 ? 26.556 -30.811 -14.619 0.76 18.00 330 ILE A C 1
ATOM 5739 C C B ILE A 1 333 ? 26.733 -30.751 -14.751 0.24 17.54 330 ILE A C 1
ATOM 5740 O O A ILE A 1 333 ? 25.606 -31.013 -15.398 0.76 15.59 330 ILE A O 1
ATOM 5741 O O B ILE A 1 333 ? 26.074 -30.871 -15.795 0.24 15.08 330 ILE A O 1
ATOM 5772 N N . SER A 1 334 ? 26.735 -29.648 -13.999 1.00 15.93 331 SER A N 1
ATOM 5773 C CA . SER A 1 334 ? 25.928 -28.447 -14.304 1.00 14.74 331 SER A CA 1
ATOM 5774 C C . SER A 1 334 ? 26.436 -27.805 -15.586 1.00 16.75 331 SER A C 1
ATOM 5775 O O . SER A 1 334 ? 27.250 -26.867 -15.579 1.00 17.48 331 SER A O 1
ATOM 5784 N N . VAL A 1 335 ? 26.026 -28.368 -16.712 1.00 15.42 332 VAL A N 1
ATOM 5785 C CA . VAL A 1 335 ? 26.579 -27.989 -18.002 1.00 14.88 332 VAL A CA 1
ATOM 5786 C C . VAL A 1 335 ? 25.852 -26.779 -18.576 1.00 12.77 332 VAL A C 1
ATOM 5787 O O . VAL A 1 335 ? 24.627 -26.647 -18.432 1.00 14.88 332 VAL A O 1
ATOM 5800 N N . PRO A 1 336 ? 26.576 -25.894 -19.263 1.00 16.24 333 PRO A N 1
ATOM 5801 C CA . PRO A 1 336 ? 25.881 -24.871 -20.051 1.00 16.96 333 PRO A CA 1
ATOM 5802 C C . PRO A 1 336 ? 25.069 -25.486 -21.183 1.00 17.73 333 PRO A C 1
ATOM 5803 O O . PRO A 1 336 ? 25.452 -26.502 -21.783 1.00 21.80 333 PRO A O 1
ATOM 5814 N N . ILE A 1 337 ? 23.942 -24.858 -21.482 1.00 15.61 334 ILE A N 1
ATOM 5815 C CA . ILE A 1 337 ? 22.984 -25.312 -22.482 1.00 18.00 334 ILE A CA 1
ATOM 5816 C C . ILE A 1 337 ? 23.134 -24.468 -23.736 1.00 19.21 334 ILE A C 1
ATOM 5817 O O . ILE A 1 337 ? 23.063 -23.229 -23.668 1.00 20.16 334 ILE A O 1
ATOM 5833 N N . ASP A 1 338 ? 23.388 -25.125 -24.861 1.00 21.11 335 ASP A N 1
ATOM 5834 C CA . ASP A 1 338 ? 23.494 -24.455 -26.153 1.00 21.12 335 ASP A CA 1
ATOM 5835 C C . ASP A 1 338 ? 22.106 -24.037 -26.627 1.00 24.06 335 ASP A C 1
ATOM 5836 O O . ASP A 1 338 ? 21.283 -24.898 -26.971 1.00 23.47 335 ASP A O 1
ATOM 5845 N N . LEU A 1 339 ? 21.857 -22.727 -26.659 1.00 31.69 336 LEU A N 1
ATOM 5846 C CA . LEU A 1 339 ? 20.531 -22.218 -27.003 1.00 30.67 336 LEU A CA 1
ATOM 5847 C C . LEU A 1 339 ? 20.119 -22.638 -28.407 1.00 26.82 336 LEU A C 1
ATOM 5848 O O . LEU A 1 339 ? 18.918 -22.876 -28.668 1.00 29.80 336 LEU A O 1
ATOM 5864 N N . GLN A 1 340 ? 21.086 -22.749 -29.319 1.00 28.79 337 GLN A N 1
ATOM 5865 C CA . GLN A 1 340 ? 20.788 -23.176 -30.681 1.00 33.94 337 GLN A CA 1
ATOM 5866 C C . GLN A 1 340 ? 20.382 -24.638 -30.761 1.00 34.65 337 GLN A C 1
ATOM 5867 O O . GLN A 1 340 ? 19.906 -25.085 -31.810 1.00 33.39 337 GLN A O 1
ATOM 5881 N N . LYS A 1 341 ? 20.563 -25.393 -29.687 1.00 26.08 338 LYS A N 1
ATOM 5882 C CA . LYS A 1 341 ? 20.227 -26.818 -29.666 1.00 21.83 338 LYS A CA 1
ATOM 5883 C C . LYS A 1 341 ? 19.304 -27.127 -28.502 1.00 20.63 338 LYS A C 1
ATOM 5884 O O . LYS A 1 341 ? 19.287 -28.250 -27.999 1.00 21.94 338 LYS A O 1
ATOM 5903 N N . VAL A 1 342 ? 18.488 -26.160 -28.079 1.00 23.26 339 VAL A N 1
ATOM 5904 C CA . VAL A 1 342 ? 17.701 -26.349 -26.868 1.00 21.39 339 VAL A CA 1
ATOM 5905 C C . VAL A 1 342 ? 16.727 -27.518 -27.019 1.00 22.28 339 VAL A C 1
ATOM 5906 O O . VAL A 1 342 ? 16.447 -28.236 -26.055 1.00 21.57 339 VAL A O 1
ATOM 5919 N N . ASP A 1 343 ? 16.179 -27.716 -28.221 1.00 24.02 340 ASP A N 1
ATOM 5920 C CA . ASP A 1 343 ? 15.253 -28.825 -28.432 1.00 25.21 340 ASP A CA 1
ATOM 5921 C C . ASP A 1 343 ? 15.936 -30.184 -28.430 1.00 24.01 340 ASP A C 1
ATOM 5922 O O . ASP A 1 343 ? 15.232 -31.197 -28.374 1.00 32.28 340 ASP A O 1
ATOM 5931 N N . GLN A 1 344 ? 17.262 -30.235 -28.506 1.00 22.86 341 GLN A N 1
ATOM 5932 C CA . GLN A 1 344 ? 18.001 -31.484 -28.444 1.00 25.77 341 GLN A CA 1
ATOM 5933 C C . GLN A 1 344 ? 18.602 -31.744 -27.068 1.00 27.21 341 GLN A C 1
ATOM 5934 O O . GLN A 1 344 ? 19.262 -32.770 -26.875 1.00 27.25 341 GLN A O 1
ATOM 5948 N N . PHE A 1 345 ? 18.377 -30.860 -26.102 1.00 26.51 342 PHE A N 1
ATOM 5949 C CA . PHE A 1 345 ? 18.933 -31.052 -24.775 1.00 22.45 342 PHE A CA 1
ATOM 5950 C C . PHE A 1 345 ? 18.167 -32.140 -24.045 1.00 23.73 342 PHE A C 1
ATOM 5951 O O . PHE A 1 345 ? 16.950 -32.063 -23.904 1.00 23.89 342 PHE A O 1
ATOM 5968 N N . ASP A 1 346 ? 18.884 -33.153 -23.571 1.00 22.18 343 ASP A N 1
ATOM 5969 C CA . ASP A 1 346 ? 18.280 -34.264 -22.848 1.00 21.96 343 ASP A CA 1
ATOM 5970 C C . ASP A 1 346 ? 18.975 -34.338 -21.496 1.00 18.77 343 ASP A C 1
ATOM 5971 O O . ASP A 1 346 ? 20.173 -34.673 -21.447 1.00 19.77 343 ASP A O 1
ATOM 5980 N N . PRO A 1 347 ? 18.301 -34.065 -20.378 1.00 17.81 344 PRO A N 1
ATOM 5981 C CA . PRO A 1 347 ? 18.995 -34.214 -19.082 1.00 16.29 344 PRO A CA 1
ATOM 5982 C C . PRO A 1 347 ? 19.552 -35.616 -18.864 1.00 17.37 344 PRO A C 1
ATOM 5983 O O . PRO A 1 347 ? 20.537 -35.798 -18.152 1.00 17.29 344 PRO A O 1
ATOM 5994 N N . PHE A 1 348 ? 18.903 -36.617 -19.454 1.00 17.81 345 PHE A N 1
ATOM 5995 C CA . PHE A 1 348 ? 19.325 -37.983 -19.198 1.00 17.41 345 PHE A CA 1
ATOM 5996 C C . PHE A 1 348 ? 20.608 -38.355 -19.913 1.00 19.84 345 PHE A C 1
ATOM 5997 O O . PHE A 1 348 ? 21.166 -39.433 -19.611 1.00 20.52 345 PHE A O 1
ATOM 6014 N N . THR A 1 349 ? 21.103 -37.537 -20.848 1.00 17.05 346 THR A N 1
ATOM 6015 C CA . THR A 1 349 ? 22.398 -37.761 -21.465 1.00 16.20 346 THR A CA 1
ATOM 6016 C C . THR A 1 349 ? 23.446 -36.736 -21.050 1.00 15.99 346 THR A C 1
ATOM 6017 O O . THR A 1 349 ? 24.539 -36.760 -21.583 1.00 19.66 346 THR A O 1
ATOM 6028 N N . VAL A 1 350 ? 23.114 -35.858 -20.106 1.00 18.16 347 VAL A N 1
ATOM 6029 C CA . VAL A 1 350 ? 24.137 -34.940 -19.566 1.00 16.58 347 VAL A CA 1
ATOM 6030 C C . VAL A 1 350 ? 25.273 -35.771 -18.972 1.00 18.01 347 VAL A C 1
ATOM 6031 O O . VAL A 1 350 ? 25.005 -36.749 -18.240 1.00 18.62 347 VAL A O 1
ATOM 6044 N N . PRO A 1 351 ? 26.519 -35.435 -19.238 1.00 19.26 348 PRO A N 1
ATOM 6045 C CA . PRO A 1 351 ? 27.624 -36.235 -18.670 1.00 21.08 348 PRO A CA 1
ATOM 6046 C C . PRO A 1 351 ? 27.560 -36.299 -17.152 1.00 20.13 348 PRO A C 1
ATOM 6047 O O . PRO A 1 351 ? 27.284 -35.311 -16.465 1.00 18.24 348 PRO A O 1
ATOM 6058 N N . THR A 1 352 ? 27.804 -37.502 -16.624 1.00 20.34 349 THR A N 1
ATOM 6059 C CA . THR A 1 352 ? 28.073 -37.668 -15.203 1.00 17.65 349 THR A CA 1
ATOM 6060 C C . THR A 1 352 ? 29.580 -37.658 -14.982 1.00 13.80 349 THR A C 1
ATOM 6061 O O . THR A 1 352 ? 30.357 -37.897 -15.876 1.00 15.08 349 THR A O 1
ATOM 6072 N N . ILE A 1 353 ? 29.969 -37.386 -13.750 1.00 16.48 350 ILE A N 1
ATOM 6073 C CA . ILE A 1 353 ? 31.381 -37.462 -13.390 1.00 16.85 350 ILE A CA 1
ATOM 6074 C C . ILE A 1 353 ? 31.927 -38.882 -13.587 1.00 15.96 350 ILE A C 1
ATOM 6075 O O . ILE A 1 353 ? 33.033 -39.066 -14.114 1.00 18.19 350 ILE A O 1
ATOM 6091 N N . SER A 1 354 ? 31.123 -39.894 -13.269 1.00 17.45 351 SER A N 1
ATOM 6092 C CA . SER A 1 354 ? 31.541 -41.269 -13.542 1.00 17.76 351 SER A CA 1
ATOM 6093 C C . SER A 1 354 ? 31.869 -41.469 -15.017 1.00 15.69 351 SER A C 1
ATOM 6094 O O . SER A 1 354 ? 32.920 -42.008 -15.373 1.00 17.18 351 SER A O 1
ATOM 6102 N N . PHE A 1 355 ? 30.973 -41.033 -15.896 1.00 14.60 352 PHE A N 1
ATOM 6103 C CA . PHE A 1 355 ? 31.123 -41.280 -17.315 1.00 18.06 352 PHE A CA 1
ATOM 6104 C C . PHE A 1 355 ? 32.334 -40.588 -17.886 1.00 19.40 352 PHE A C 1
ATOM 6105 O O . PHE A 1 355 ? 33.086 -41.179 -18.653 1.00 20.50 352 PHE A O 1
ATOM 6122 N N . ILE A 1 356 ? 32.523 -39.291 -17.567 1.00 19.63 353 ILE A N 1
ATOM 6123 C CA . ILE A 1 356 ? 33.645 -38.591 -18.166 1.00 16.11 353 ILE A CA 1
ATOM 6124 C C . ILE A 1 356 ? 34.975 -39.008 -17.546 1.00 19.81 353 ILE A C 1
ATOM 6125 O O . ILE A 1 356 ? 35.999 -38.983 -18.221 1.00 17.32 353 ILE A O 1
ATOM 6141 N N . CYS A 1 357 ? 34.983 -39.414 -16.276 1.00 19.09 354 CYS A N 1
ATOM 6142 C CA . CYS A 1 357 ? 36.224 -39.972 -15.708 1.00 17.42 354 CYS A CA 1
ATOM 6143 C C . CYS A 1 357 ? 36.619 -41.280 -16.390 1.00 19.42 354 CYS A C 1
ATOM 6144 O O . CYS A 1 357 ? 37.804 -41.548 -16.601 1.00 19.85 354 CYS A O 1
ATOM 6152 N N . ARG A 1 358 ? 35.639 -42.092 -16.772 1.00 20.31 355 ARG A N 1
ATOM 6153 C CA . ARG A 1 358 ? 35.947 -43.284 -17.543 1.00 19.11 355 ARG A CA 1
ATOM 6154 C C . ARG A 1 358 ? 36.529 -42.922 -18.899 1.00 19.21 355 ARG A C 1
ATOM 6155 O O . ARG A 1 358 ? 37.507 -43.526 -19.347 1.00 24.09 355 ARG A O 1
ATOM 6176 N N . GLU A 1 359 ? 35.982 -41.889 -19.553 1.00 20.09 356 GLU A N 1
ATOM 6177 C CA . GLU A 1 359 ? 36.529 -41.470 -20.837 1.00 20.04 356 GLU A CA 1
ATOM 6178 C C . GLU A 1 359 ? 37.954 -40.975 -20.716 1.00 23.37 356 GLU A C 1
ATOM 6179 O O . GLU A 1 359 ? 38.729 -41.068 -21.674 1.00 28.68 356 GLU A O 1
ATOM 6191 N N . LEU A 1 360 ? 38.311 -40.422 -19.558 1.00 25.31 357 LEU A N 1
ATOM 6192 C CA . LEU A 1 360 ? 39.552 -39.666 -19.431 1.00 35.79 357 LEU A CA 1
ATOM 6193 C C . LEU A 1 360 ? 40.769 -40.562 -19.525 1.00 40.96 357 LEU A C 1
ATOM 6194 O O . LEU A 1 360 ? 41.805 -40.147 -20.056 1.00 47.63 357 LEU A O 1
ATOM 6210 N N . ASP A 1 361 ? 40.674 -41.782 -19.031 1.00 42.25 358 ASP A N 1
ATOM 6211 C CA . ASP A 1 361 ? 41.781 -42.734 -19.059 1.00 47.32 358 ASP A CA 1
ATOM 6212 C C . ASP A 1 361 ? 41.321 -43.955 -19.857 1.00 49.50 358 ASP A C 1
ATOM 6213 O O . ASP A 1 361 ? 41.020 -45.013 -19.296 1.00 60.66 358 ASP A O 1
ATOM 6222 N N . ALA A 1 362 ? 41.240 -43.787 -21.173 1.00 52.75 359 ALA A N 1
ATOM 6223 C CA . ALA A 1 362 ? 40.951 -44.884 -22.082 1.00 53.42 359 ALA A CA 1
ATOM 6224 C C . ALA A 1 362 ? 41.684 -44.673 -23.400 1.00 65.57 359 ALA A C 1
ATOM 6225 O O . ALA A 1 362 ? 41.667 -43.564 -23.957 1.00 63.34 359 ALA A O 1
ATOM 6232 N N . ARG A 1 384 ? 43.790 -36.815 -20.925 1.00 71.00 381 ARG A N 1
ATOM 6233 C CA . ARG A 1 384 ? 44.625 -35.723 -20.436 1.00 60.32 381 ARG A CA 1
ATOM 6234 C C . ARG A 1 384 ? 43.783 -34.518 -20.046 1.00 50.20 381 ARG A C 1
ATOM 6235 O O . ARG A 1 384 ? 44.040 -33.869 -19.032 1.00 57.24 381 ARG A O 1
ATOM 6255 N N . ASP A 1 385 ? 42.756 -34.246 -20.849 1.00 55.86 382 ASP A N 1
ATOM 6256 C CA . ASP A 1 385 ? 42.052 -32.973 -20.825 1.00 50.24 382 ASP A CA 1
ATOM 6257 C C . ASP A 1 385 ? 40.580 -33.216 -21.128 1.00 43.72 382 ASP A C 1
ATOM 6258 O O . ASP A 1 385 ? 40.203 -34.253 -21.673 1.00 46.25 382 ASP A O 1
ATOM 6267 N N . TYR A 1 386 ? 39.740 -32.239 -20.771 1.00 47.33 383 TYR A N 1
ATOM 6268 C CA . TYR A 1 386 ? 38.308 -32.381 -21.030 1.00 39.76 383 TYR A CA 1
ATOM 6269 C C . TYR A 1 386 ? 38.011 -32.573 -22.510 1.00 47.55 383 TYR A C 1
ATOM 6270 O O . TYR A 1 386 ? 36.943 -33.090 -22.846 1.00 36.17 383 TYR A O 1
ATOM 6288 N N . LYS A 1 387 ? 38.925 -32.165 -23.403 1.00 48.87 384 LYS A N 1
ATOM 6289 C CA . LYS A 1 387 ? 38.704 -32.367 -24.832 1.00 48.67 384 LYS A CA 1
ATOM 6290 C C . LYS A 1 387 ? 38.614 -33.845 -25.194 1.00 44.99 384 LYS A C 1
ATOM 6291 O O . LYS A 1 387 ? 38.006 -34.188 -26.216 1.00 47.68 384 LYS A O 1
ATOM 6310 N N . LYS A 1 388 ? 39.197 -34.722 -24.375 1.00 40.02 385 LYS A N 1
ATOM 6311 C CA . LYS A 1 388 ? 39.102 -36.162 -24.565 1.00 43.83 385 LYS A CA 1
ATOM 6312 C C . LYS A 1 388 ? 37.753 -36.727 -24.132 1.00 40.28 385 LYS A C 1
ATOM 6313 O O . LYS A 1 388 ? 37.515 -37.927 -24.307 1.00 34.99 385 LYS A O 1
ATOM 6332 N N . THR A 1 389 ? 36.859 -35.905 -23.589 1.00 26.33 386 THR A N 1
ATOM 6333 C CA . THR A 1 389 ? 35.663 -36.402 -22.928 1.00 21.54 386 THR A CA 1
ATOM 6334 C C . THR A 1 389 ? 34.420 -35.734 -23.493 1.00 25.18 386 THR A C 1
ATOM 6335 O O . THR A 1 389 ? 34.501 -34.773 -24.274 1.00 28.41 386 THR A O 1
ATOM 6346 N N A SER A 1 390 ? 33.262 -36.247 -23.067 0.72 23.92 387 SER A N 1
ATOM 6347 N N B SER A 1 390 ? 33.257 -36.243 -23.089 0.28 24.00 387 SER A N 1
ATOM 6348 C CA A SER A 1 390 ? 31.978 -35.707 -23.464 0.72 21.87 387 SER A CA 1
ATOM 6349 C CA B SER A 1 390 ? 32.000 -35.664 -23.534 0.28 22.05 387 SER A CA 1
ATOM 6350 C C A SER A 1 390 ? 31.717 -34.322 -22.876 0.72 23.75 387 SER A C 1
ATOM 6351 C C B SER A 1 390 ? 31.714 -34.314 -22.882 0.28 23.76 387 SER A C 1
ATOM 6352 O O A SER A 1 390 ? 30.694 -33.725 -23.208 0.72 21.96 387 SER A O 1
ATOM 6353 O O B SER A 1 390 ? 30.674 -33.721 -23.181 0.28 22.09 387 SER A O 1
ATOM 6368 N N . LEU A 1 391 ? 32.585 -33.836 -21.989 1.00 21.93 388 LEU A N 1
ATOM 6369 C CA . LEU A 1 391 ? 32.444 -32.487 -21.463 1.00 22.38 388 LEU A CA 1
ATOM 6370 C C . LEU A 1 391 ? 32.820 -31.448 -22.500 1.00 24.34 388 LEU A C 1
ATOM 6371 O O . LEU A 1 391 ? 32.408 -30.289 -22.369 1.00 22.97 388 LEU A O 1
ATOM 6388 N N . ALA A 1 392 ? 33.599 -31.827 -23.513 1.00 24.26 389 ALA A N 1
ATOM 6389 C CA . ALA A 1 392 ? 34.185 -30.838 -24.418 1.00 26.59 389 ALA A CA 1
ATOM 6390 C C . ALA A 1 392 ? 33.162 -29.926 -25.083 1.00 29.46 389 ALA A C 1
ATOM 6391 O O . ALA A 1 392 ? 33.356 -28.696 -25.050 1.00 24.75 389 ALA A O 1
ATOM 6398 N N . PRO A 1 393 ? 32.080 -30.416 -25.697 1.00 23.81 390 PRO A N 1
ATOM 6399 C CA . PRO A 1 393 ? 31.149 -29.475 -26.347 1.00 26.96 390 PRO A CA 1
ATOM 6400 C C . PRO A 1 393 ? 30.533 -28.481 -25.381 1.00 26.18 390 PRO A C 1
ATOM 6401 O O . PRO A 1 393 ? 30.186 -27.359 -25.782 1.00 24.47 390 PRO A O 1
ATOM 6412 N N . TYR A 1 394 ? 30.403 -28.840 -24.105 1.00 21.74 391 TYR A N 1
ATOM 6413 C CA . TYR A 1 394 ? 29.831 -27.932 -23.125 1.00 25.26 391 TYR A CA 1
ATOM 6414 C C . TYR A 1 394 ? 30.823 -26.843 -22.755 1.00 20.45 391 TYR A C 1
ATOM 6415 O O . TYR A 1 394 ? 30.414 -25.698 -22.512 1.00 22.19 391 TYR A O 1
ATOM 6433 N N . VAL A 1 395 ? 32.118 -27.154 -22.723 1.00 22.13 392 VAL A N 1
ATOM 6434 C CA . VAL A 1 395 ? 33.124 -26.118 -22.528 1.00 19.77 392 VAL A CA 1
ATOM 6435 C C . VAL A 1 395 ? 33.120 -25.166 -23.720 1.00 28.57 392 VAL A C 1
ATOM 6436 O O . VAL A 1 395 ? 33.322 -23.947 -23.562 1.00 24.68 392 VAL A O 1
ATOM 6449 N N . LYS A 1 396 ? 32.865 -25.681 -24.919 1.00 23.02 393 LYS A N 1
ATOM 6450 C CA . LYS A 1 396 ? 32.835 -24.811 -26.096 1.00 27.36 393 LYS A CA 1
ATOM 6451 C C . LYS A 1 396 ? 31.640 -23.859 -26.046 1.00 25.78 393 LYS A C 1
ATOM 6452 O O . LYS A 1 396 ? 31.749 -22.699 -26.447 1.00 25.17 393 LYS A O 1
ATOM 6471 N N . VAL A 1 397 ? 30.500 -24.315 -25.530 1.00 21.69 394 VAL A N 1
ATOM 6472 C CA . VAL A 1 397 ? 29.365 -23.419 -25.312 1.00 20.20 394 VAL A CA 1
ATOM 6473 C C . VAL A 1 397 ? 29.778 -22.282 -24.376 1.00 22.49 394 VAL A C 1
ATOM 6474 O O . VAL A 1 397 ? 29.517 -21.089 -24.627 1.00 19.46 394 VAL A O 1
ATOM 6487 N N . PHE A 1 398 ? 30.427 -22.638 -23.276 1.00 19.04 395 PHE A N 1
ATOM 6488 C CA . PHE A 1 398 ? 30.921 -21.656 -22.306 1.00 19.48 395 PHE A CA 1
ATOM 6489 C C . PHE A 1 398 ? 31.875 -20.676 -22.967 1.00 19.43 395 PHE A C 1
ATOM 6490 O O . PHE A 1 398 ? 31.806 -19.454 -22.712 1.00 18.79 395 PHE A O 1
ATOM 6507 N N . GLU A 1 399 ? 32.766 -21.183 -23.816 1.00 21.40 396 GLU A N 1
ATOM 6508 C CA . GLU A 1 399 ? 33.758 -20.330 -24.458 1.00 22.80 396 GLU A CA 1
ATOM 6509 C C . GLU A 1 399 ? 33.090 -19.314 -25.380 1.00 23.57 396 GLU A C 1
ATOM 6510 O O . GLU A 1 399 ? 33.535 -18.165 -25.457 1.00 24.09 396 GLU A O 1
ATOM 6522 N N . HIS A 1 400 ? 32.020 -19.714 -26.076 1.00 21.12 397 HIS A N 1
ATOM 6523 C CA . HIS A 1 400 ? 31.289 -18.766 -26.919 1.00 27.79 397 HIS A CA 1
ATOM 6524 C C . HIS A 1 400 ? 30.694 -17.641 -26.082 1.00 25.39 397 HIS A C 1
ATOM 6525 O O . HIS A 1 400 ? 30.751 -16.450 -26.466 1.00 23.34 397 HIS A O 1
ATOM 6539 N N . PHE A 1 401 ? 30.121 -17.985 -24.936 1.00 19.65 398 PHE A N 1
ATOM 6540 C CA . PHE A 1 401 ? 29.601 -17.002 -23.991 1.00 19.34 398 PHE A CA 1
ATOM 6541 C C . PHE A 1 401 ? 30.707 -16.062 -23.516 1.00 16.81 398 PHE A C 1
ATOM 6542 O O . PHE A 1 401 ? 30.495 -14.839 -23.425 1.00 20.52 398 PHE A O 1
ATOM 6559 N N . LEU A 1 402 ? 31.891 -16.592 -23.268 1.00 17.41 399 LEU A N 1
ATOM 6560 C CA . LEU A 1 402 ? 33.010 -15.760 -22.848 1.00 18.10 399 LEU A CA 1
ATOM 6561 C C . LEU A 1 402 ? 33.484 -14.858 -23.978 1.00 20.98 399 LEU A C 1
ATOM 6562 O O . LEU A 1 402 ? 33.892 -13.711 -23.731 1.00 19.98 399 LEU A O 1
ATOM 6578 N N . GLU A 1 403 ? 33.481 -15.368 -25.206 1.00 22.74 400 GLU A N 1
ATOM 6579 C CA . GLU A 1 403 ? 33.901 -14.560 -26.342 1.00 25.54 400 GLU A CA 1
ATOM 6580 C C . GLU A 1 403 ? 32.971 -13.373 -26.537 1.00 19.94 400 GLU A C 1
ATOM 6581 O O . GLU A 1 403 ? 33.435 -12.264 -26.821 1.00 24.62 400 GLU A O 1
ATOM 6593 N N . ASN A 1 404 ? 31.679 -13.572 -26.350 1.00 22.54 401 ASN A N 1
ATOM 6594 C CA . ASN A 1 404 ? 30.722 -12.483 -26.495 1.00 17.37 401 ASN A CA 1
ATOM 6595 C C . ASN A 1 404 ? 30.894 -11.452 -25.388 1.00 25.40 401 ASN A C 1
ATOM 6596 O O . ASN A 1 404 ? 30.760 -10.245 -25.627 1.00 23.35 401 ASN A O 1
ATOM 6607 N N . LEU A 1 405 ? 31.210 -11.890 -24.175 1.00 22.87 402 LEU A N 1
ATOM 6608 C CA . LEU A 1 405 ? 31.565 -10.962 -23.108 1.00 19.47 402 LEU A CA 1
ATOM 6609 C C . LEU A 1 405 ? 32.827 -10.182 -23.465 1.00 24.06 402 LEU A C 1
ATOM 6610 O O . LEU A 1 405 ? 32.883 -8.949 -23.272 1.00 25.00 402 LEU A O 1
ATOM 6626 N N A ASP A 1 406 ? 33.845 -10.871 -23.998 0.55 21.18 403 ASP A N 1
ATOM 6627 N N B ASP A 1 406 ? 33.831 -10.856 -24.024 0.45 21.23 403 ASP A N 1
ATOM 6628 C CA A ASP A 1 406 ? 35.098 -10.215 -24.372 0.55 23.38 403 ASP A CA 1
ATOM 6629 C CA B ASP A 1 406 ? 35.081 -10.177 -24.347 0.45 23.45 403 ASP A CA 1
ATOM 6630 C C A ASP A 1 406 ? 34.860 -9.151 -25.442 0.55 26.23 403 ASP A C 1
ATOM 6631 C C B ASP A 1 406 ? 34.883 -9.152 -25.461 0.45 26.26 403 ASP A C 1
ATOM 6632 O O A ASP A 1 406 ? 35.420 -8.049 -25.373 0.55 25.41 403 ASP A O 1
ATOM 6633 O O B ASP A 1 406 ? 35.493 -8.076 -25.439 0.45 25.39 403 ASP A O 1
ATOM 6650 N N . LYS A 1 407 ? 34.050 -9.471 -26.446 1.00 26.12 404 LYS A N 1
ATOM 6651 C CA . LYS A 1 407 ? 33.804 -8.544 -27.544 1.00 30.16 404 LYS A CA 1
ATOM 6652 C C . LYS A 1 407 ? 33.163 -7.243 -27.071 1.00 30.17 404 LYS A C 1
ATOM 6653 O O . LYS A 1 407 ? 33.316 -6.203 -27.731 1.00 35.33 404 LYS A O 1
ATOM 6673 N N . SER A 1 408 ? 32.437 -7.274 -25.955 1.00 30.29 405 SER A N 1
ATOM 6674 C CA . SER A 1 408 ? 31.736 -6.107 -25.456 1.00 28.21 405 SER A CA 1
ATOM 6675 C C . SER A 1 408 ? 32.643 -5.089 -24.771 1.00 29.26 405 SER A C 1
ATOM 6676 O O . SER A 1 408 ? 32.218 -3.957 -24.533 1.00 29.53 405 SER A O 1
ATOM 6684 N N . ARG A 1 409 ? 33.876 -5.444 -24.451 1.00 27.10 406 ARG A N 1
ATOM 6685 C CA . ARG A 1 409 ? 34.793 -4.569 -23.739 1.00 26.91 406 ARG A CA 1
ATOM 6686 C C . ARG A 1 409 ? 35.677 -3.871 -24.760 1.00 29.77 406 ARG A C 1
ATOM 6687 O O . ARG A 1 409 ? 36.034 -4.457 -25.779 1.00 36.11 406 ARG A O 1
ATOM 6708 N N . LYS A 1 410 ? 35.972 -2.590 -24.517 1.00 28.73 407 LYS A N 1
ATOM 6709 C CA . LYS A 1 410 ? 36.648 -1.768 -25.521 1.00 25.43 407 LYS A CA 1
ATOM 6710 C C . LYS A 1 410 ? 37.886 -2.459 -26.104 1.00 38.51 407 LYS A C 1
ATOM 6711 O O . LYS A 1 410 ? 38.893 -2.573 -25.431 1.00 33.33 407 LYS A O 1
#

InterPro domains:
  IPR002755 DNA primase, small subunit [PF01896] (108-335)
  IPR014052 DNA primase, small subunit, eukaryotic/archaeal [TIGR00335] (14-349)
  IPR014052 DNA primase, small subunit, eukaryotic/archaeal [cd04860] (22-344)

Secondary structure (DSSP, 8-state):
-B----S-GGGHHHHHHHHHHHTS-HHHHHHHHHGGG-STTTTTTEEEEEE-GGG-EEEEE--SSHHHHHHHHHHH--SEEEEEEEESS-GGGGGGSPTT---EEE--EEEEEEGGGGGGG-SSS-TT-B-TTTHHHHHHHHHHHHHIIIIIT----EEEEE-SSSEEEEEE--HHHHT--HHHHHHHHHHH------TT-S------SSPPHHHHHHHHHHHHHHIIIIIIIS-TTSSHHHHHHHHTTS-GGGHHHHHHHHHHS-SHHHHHHHHHHHHHT--SSSSS----SHHHHHHHHHHHSPP--HHHHH-TT--EEPTT-B-TTT-BB-PBP-GGGGGG--GGGSPBHHHHHHHHT---GGGSTTHHHHHHHHHHHHHHHHT--

Radius of gyration: 23.35 Å; Cα contacts (8 Å, |Δi|>4): 634; chains: 1; bounding box: 68×44×43 Å

Sequence (389 aa):
GTSMETFDPTELPELLKLYYRRLFPYSSQYYRWLNYGGVIKNYFQHREFSFTLKDDIYIIRYQQSFNNQSDDLEKEEMQKMMNPYKIDIGAVYSHRPNQHNTVKLGAFQAQEKELVFDIIDMTDYDDDVRRCCSSADICPKCWTLMTMAIRIIIDRALKEDFGFKHRLWVYSGRRGVHCWVCDESVRKLSSSAVRSSGIVEYLSLVKGGQDVKKKVHLSEKIHPFIRKSINIIKKYFEEYALVNQDILENKESWDKILALVPETIHDELQQSFQKSHNSLQRWEHLKKVASRYQNNIKNDKYGPWLEWEIMMLQYCFPRLDINVSKGINHLLKSPFSVHPKTGRIISVPIDLQKVDQFDPFTVPTISFICRELDARDYKKTSSLAPYVKVFEHFLENLDDKSRK

Foldseek 3Di:
DAQLFDPDLPCLQVLLLCCLVFEQPLVLVQLQQCLPVPDPCSQQQKKKKFQAPPRDIDTQDGADGSVRVSVVCNVRSGQFMWTWARWPDRSVCVVVDPPPRIDRAFFWQKFKFFLLVLQVQFPDDDNSADDPQSCVLQLLQCVLVVCCCCPVVVQDQKWWWAQQGGHIMITRRPPVRRRDALVVLLVVCVVQDAADDDVVDLQGGDDDPDDDVSLVVSLVSLVVCCCVRPFNVRQQLQDCVRVVSLVSNDDPVCVVVLVVQSVVDHGSVSSLVVVQVSQQCDDPDPPDPDGDRRSVSSSSCSNRYTDTDSVCRSDNGDIDTDQQRANSGNQAGGFTDDSVCSVVDDSVPGDGSVQQVVQVVCGHNVSGPNVVRVVSSVVSSVSSVVPDD